Protein AF-A0A162PZD0-F1 (afdb_monomer)

Organism: Phycomyces blakesleeanus (strain ATCC 8743b / DSM 1359 / FGSC 10004 / NBRC 33097 / NRRL 1555) (NCBI:txid763407)

Nearest PDB structures (foldseek):
  6rk0-assembly1_B  TM=3.151E-01  e=1.949E+00  Azotobacter vinelandii DJ
  4ckg-assembly1_B  TM=1.658E-01  e=6.283E-01  Homo sapiens
  5w9c-assembly1_A  TM=1.701E-01  e=9.128E+00  Homo sapiens

Radius of gyration: 27.55 Å; Cα contacts (8 Å, |Δi|>4): 670; chains: 1; bounding box: 74×60×68 Å

Sequence (490 aa):
MKFAALSYEEKSSIENIHFLSAIPTKKGASGMSLFPKIVEDFKRLKNRLVMFSAKDNKNVLVASPLLWIEADTSCHSELCGLRAPTSMYPCCKCYVRLQRSMPNLKSSSYYTGRHTARTKAHYLTAASTSGRGSTIPDVSSTGNALTASDLCFAIRATDALLELQSFDPSIDTPVEALHNILLGVAKYLVNDLVKVVLKKNPNQMARLSKALKDYENSQGMSRKFTRELRHYGSFLGRYYKVLLQILPAILVTEFANDSILSLITPSFVRLGCLCSLVFVRAVRFGTALHYETKKDEQFNKHIREHLMHINRLNTSRDICLKFAKQSAMKHIIDGGSWVSKDKMREKYGNSTAEFLKENFNDNVKNILFGRSRDFADNNDTDDIIAKALCDNTFAVFMLKESRDQHVRSFIGKVSSLRVEYYRVESSPHAQVNNYLLAQRVSNDASTPLNQLKIVCKLDMHTEFNHKLVMNLSKFGSYWFFVSLFSNRQY

Foldseek 3Di:
DAQPPDAPLVSLWLVRDADDADDPPPPPDDPQLCQLVVLVVLVVQQVWDFDQDPVVRDTDTGHRPADADDDALVVLCVLLQFDQPPALQNDLFARQGDDPDDPDDPVVCSVPDDGHTDWLVQSVQLVPDPVQQGFRPPRDPPPDTDGRVNNGRHDTSSSSVSVDPNDISNPRSDHLVLCCLQVNPLLVLLCCCVPVPCVVPVVVLVLVQVQLVLLVPWLAFPDHQPDRSVCSVVDDSVNSLVCLQRVLVCLCFVPVVPPPSVVSSLVSLVSLVVSLVVPDQDDPVGGDPNPSSVSVVSVVVVLVVQVVVDPPPPSRVSSRVLSVVLVVVVCLLSFHWDQDPVRDIDHDDPVVNVVSVVPVDPVNNCVRSNGSDDDCDRQNQPFPPPPPDDFQWKFWKWFPDDPDPDTDIFIFTDDPQKTFGKDWDDDPVQLSSQKIWIDTPDPPDIDGNVRITTRGTWGFSDDHPNTTITRRSRHNNVVVCVVVRDPDDD

Secondary structure (DSSP, 8-state):
---TTS-HHHHHSGGG--------S-TT--GGGGHHHHHHHHHHHHT-EEEEETTTTEEEEE----------HHHHHHHTTB-TTT-SS--SSB-PPP-S--TT--HHHHHHS--PBP-HHHHHHHHTSTTS-PBPTT--TTS---BTTTTTB---GGGGGGG-TT--TTTSS---HHHIIIIIIIHHHHHHIIIIIGGG-HHHHHHHHHHHHHGGG-TT-SS---S-GGGGGG--HHHHHHHHHHHHHHHHHHSTT-TTHHHHHHHHHHHHHHHHHH--S-BTTBSPS--HHHHHHHHHHHHHHHHTTS-STTHHHHHHHHHHHHHHHHHHHTT--EE-TTS-EE---HHHHHHHHHH--HHHHHHHH--------SS--S---S--PPTT-EEEEEES---SS----EEEEEETTEEEEEEEE--HHHHHTTEEEEEE--SS-EEEGGGEEEEEEE---EEETTEEEEETTSTTHHHHHGGGT-----

Mean predicted aligned error: 10.77 Å

Solvent-accessible surface area (backbone atoms only — not comparable to full-atom values): 28600 Å² total; per-residue (Å²): 118,57,68,77,88,51,53,73,67,57,58,59,17,46,90,51,58,79,87,86,81,75,69,67,85,54,96,86,46,46,79,54,66,50,38,46,61,54,41,53,52,48,55,51,26,61,69,51,34,83,41,78,35,75,91,76,73,39,80,39,81,43,62,66,92,68,80,67,70,88,56,50,68,69,56,40,25,46,54,61,22,39,47,51,96,82,38,53,41,56,49,72,47,26,66,50,63,70,79,94,79,68,100,82,62,63,59,66,63,61,76,72,44,92,55,58,67,48,46,53,65,52,55,50,48,29,64,74,34,91,80,17,68,35,68,47,81,93,71,55,92,81,77,59,86,44,30,19,43,79,61,27,44,49,88,49,54,31,59,45,50,67,76,36,90,80,47,40,61,48,66,59,52,62,77,30,55,54,50,46,43,24,65,36,58,44,40,54,53,52,38,43,46,46,65,64,51,28,65,79,32,61,69,60,41,52,52,52,53,49,57,49,55,57,53,59,72,36,68,35,53,95,64,71,68,89,72,64,74,91,51,53,92,75,61,53,49,71,53,41,55,42,45,39,27,49,46,27,53,48,41,58,55,80,27,59,88,35,86,66,58,45,72,50,36,61,60,42,25,54,50,9,48,49,46,37,67,65,69,54,74,61,54,104,90,44,63,59,86,54,54,54,67,59,53,50,51,52,54,52,45,58,54,52,59,55,60,73,78,52,92,64,84,53,51,60,59,53,52,46,53,51,53,51,51,48,53,52,50,48,41,47,73,72,67,41,68,49,72,46,97,85,71,44,82,43,63,84,52,70,71,57,52,51,51,44,71,76,62,60,46,71,70,51,46,27,70,73,64,46,57,64,68,78,80,78,64,80,38,65,59,65,86,75,75,77,70,70,79,52,68,66,28,33,28,33,34,33,68,72,77,71,101,60,93,78,84,73,69,46,41,28,34,31,51,82,66,27,28,38,39,40,45,79,45,82,47,76,69,35,53,76,50,45,33,35,37,31,43,74,71,55,93,83,51,61,48,56,47,91,53,46,41,78,64,35,52,31,40,58,74,49,68,49,95,95,22,33,33,36,35,29,21,32,55,55,39,34,75,75,50,40,75,80,74,41,95,61,87,125

pLDDT: mean 80.44, std 13.77, range [29.86, 96.19]

Structure (mmCIF, N/CA/C/O backbone):
data_AF-A0A162PZD0-F1
#
_entry.id   AF-A0A162PZD0-F1
#
loop_
_atom_site.group_PDB
_atom_site.id
_atom_site.type_symbol
_atom_site.label_atom_id
_atom_site.label_alt_id
_atom_site.label_comp_id
_atom_site.label_asym_id
_atom_site.label_entity_id
_atom_site.label_seq_id
_atom_site.pdbx_PDB_ins_code
_atom_site.Cartn_x
_atom_site.Cartn_y
_atom_site.Cartn_z
_atom_site.occupancy
_atom_site.B_iso_or_equiv
_atom_site.auth_seq_id
_atom_site.auth_comp_id
_atom_site.auth_asym_id
_atom_site.auth_atom_id
_atom_site.pdbx_PDB_model_num
ATOM 1 N N . MET A 1 1 ? 15.604 -8.521 -8.053 1.00 48.09 1 MET A N 1
ATOM 2 C CA . MET A 1 1 ? 14.967 -9.371 -9.080 1.00 48.09 1 MET A CA 1
ATOM 3 C C . MET A 1 1 ? 14.504 -10.643 -8.394 1.00 48.09 1 MET A C 1
ATOM 5 O O . MET A 1 1 ? 15.277 -11.165 -7.603 1.00 48.09 1 MET A O 1
ATOM 9 N N . LYS A 1 2 ? 13.272 -11.099 -8.631 1.00 52.41 2 LYS A N 1
ATOM 10 C CA . LYS A 1 2 ? 12.747 -12.348 -8.060 1.00 52.41 2 LYS A CA 1
ATOM 11 C C . LYS A 1 2 ? 12.368 -13.293 -9.190 1.00 52.41 2 LYS A C 1
ATOM 13 O O . LYS A 1 2 ? 11.887 -12.841 -10.227 1.00 52.41 2 LYS A O 1
ATOM 18 N N . PHE A 1 3 ? 12.565 -14.591 -8.993 1.00 56.72 3 PHE A N 1
ATOM 19 C CA . PHE A 1 3 ? 12.132 -15.592 -9.962 1.00 56.72 3 PHE A CA 1
ATOM 20 C C . PHE A 1 3 ? 10.606 -15.694 -9.932 1.00 56.72 3 PHE A C 1
ATOM 22 O O . PHE A 1 3 ? 10.012 -16.033 -8.909 1.00 56.72 3 PHE A O 1
ATOM 29 N N . ALA A 1 4 ? 9.960 -15.370 -11.052 1.00 57.59 4 ALA A N 1
ATOM 30 C CA . ALA A 1 4 ? 8.505 -15.255 -11.122 1.00 57.59 4 ALA A CA 1
ATOM 31 C C . ALA A 1 4 ? 7.761 -16.568 -10.821 1.00 57.59 4 ALA A C 1
ATOM 33 O O . ALA A 1 4 ? 6.628 -16.514 -10.347 1.00 57.59 4 ALA A O 1
ATOM 34 N N . ALA A 1 5 ? 8.409 -17.718 -11.025 1.00 63.84 5 ALA A N 1
ATOM 35 C CA . ALA A 1 5 ? 7.845 -19.044 -10.779 1.00 63.84 5 ALA A CA 1
ATOM 36 C C . ALA A 1 5 ? 7.901 -19.501 -9.308 1.00 63.84 5 ALA A C 1
ATOM 38 O O . ALA A 1 5 ? 7.257 -20.486 -8.966 1.00 63.84 5 ALA A O 1
ATOM 39 N N . LEU A 1 6 ? 8.644 -18.808 -8.438 1.00 62.81 6 LEU A N 1
ATOM 40 C CA . LEU A 1 6 ? 8.725 -19.179 -7.024 1.00 62.81 6 LEU A CA 1
ATOM 41 C C . LEU A 1 6 ? 7.419 -18.862 -6.284 1.00 62.81 6 LEU A C 1
ATOM 43 O O . LEU A 1 6 ? 6.727 -17.880 -6.605 1.00 62.81 6 LEU A O 1
ATOM 47 N N . SER A 1 7 ? 7.109 -19.661 -5.262 1.00 63.97 7 SER A N 1
ATOM 48 C CA . SER A 1 7 ? 6.009 -19.368 -4.341 1.00 63.97 7 SER A CA 1
ATOM 49 C C . SER A 1 7 ? 6.233 -18.023 -3.634 1.00 63.97 7 SER A C 1
ATOM 51 O O . SER A 1 7 ? 7.337 -17.473 -3.610 1.00 63.97 7 SER A O 1
ATOM 53 N N . TYR A 1 8 ? 5.175 -17.440 -3.065 1.00 60.62 8 TYR A N 1
ATOM 54 C CA . TYR A 1 8 ? 5.292 -16.166 -2.342 1.00 60.62 8 TYR A CA 1
ATOM 55 C C . TYR A 1 8 ? 6.280 -16.245 -1.167 1.00 60.62 8 TYR A C 1
ATOM 57 O O . TYR A 1 8 ? 7.044 -15.304 -0.933 1.00 60.62 8 TYR A O 1
ATOM 65 N N . GLU A 1 9 ? 6.257 -17.360 -0.439 1.00 63.72 9 GLU A N 1
ATOM 66 C CA . GLU A 1 9 ? 7.144 -17.617 0.692 1.00 63.72 9 GLU A CA 1
ATOM 67 C C . GLU A 1 9 ? 8.605 -17.653 0.235 1.00 63.72 9 GLU A C 1
ATOM 69 O O . GLU A 1 9 ? 9.429 -16.885 0.729 1.00 63.72 9 GLU A O 1
ATOM 74 N N . GLU A 1 10 ? 8.906 -18.424 -0.811 1.00 66.88 10 GLU A N 1
ATOM 75 C CA . GLU A 1 10 ? 10.251 -18.493 -1.386 1.00 66.88 10 GLU A CA 1
ATOM 76 C C . GLU A 1 10 ? 10.709 -17.137 -1.936 1.00 66.88 10 GLU A C 1
ATOM 78 O O . GLU A 1 10 ? 11.839 -16.722 -1.691 1.00 66.88 10 GLU A O 1
ATOM 83 N N . LYS A 1 11 ? 9.835 -16.389 -2.621 1.00 64.69 11 LYS A N 1
ATOM 84 C CA . LYS A 1 11 ? 10.127 -15.028 -3.115 1.00 64.69 11 LYS A CA 1
ATOM 85 C C . LYS A 1 11 ? 10.474 -14.039 -2.003 1.00 64.69 11 LYS A C 1
ATOM 87 O O . LYS A 1 11 ? 11.133 -13.032 -2.271 1.00 64.69 11 LYS A O 1
ATOM 92 N N . SER A 1 12 ? 9.965 -14.281 -0.799 1.00 62.06 12 SER A N 1
ATOM 93 C CA . SER A 1 12 ? 10.169 -13.436 0.381 1.00 62.06 12 SER A CA 1
ATOM 94 C C . SER A 1 12 ? 11.322 -13.935 1.255 1.00 62.06 12 SER A C 1
ATOM 96 O O . SER A 1 12 ? 11.739 -13.229 2.173 1.00 62.06 12 SER A O 1
ATOM 98 N N . SER A 1 13 ? 11.868 -15.117 0.955 1.00 67.25 13 SER A N 1
ATOM 99 C CA . SER A 1 13 ? 13.067 -15.616 1.610 1.00 67.25 13 SER A CA 1
ATOM 100 C C . SER A 1 13 ? 14.265 -14.749 1.240 1.00 67.25 13 SER A C 1
ATOM 102 O O . SER A 1 13 ? 14.535 -14.487 0.066 1.00 67.25 13 SER A O 1
ATOM 104 N N . ILE A 1 14 ? 15.018 -14.333 2.258 1.00 65.62 14 ILE A N 1
ATOM 105 C CA . ILE A 1 14 ? 16.266 -13.577 2.102 1.00 65.62 14 ILE A CA 1
ATOM 106 C C . ILE A 1 14 ? 17.278 -14.305 1.214 1.00 65.62 14 ILE A C 1
ATOM 108 O O . ILE A 1 14 ? 18.059 -13.675 0.509 1.00 65.62 14 ILE A O 1
ATOM 112 N N . GLU A 1 15 ? 17.201 -15.631 1.183 1.00 66.38 15 GLU A N 1
ATOM 113 C CA . GLU A 1 15 ? 18.009 -16.489 0.330 1.00 66.38 15 GLU A CA 1
ATOM 114 C C . GLU A 1 15 ? 17.859 -16.218 -1.166 1.00 66.38 15 GLU A C 1
ATOM 116 O O . GLU A 1 15 ? 18.798 -16.489 -1.917 1.00 66.38 15 GLU A O 1
ATOM 121 N N . ASN A 1 16 ? 16.702 -15.690 -1.570 1.00 67.88 16 ASN A N 1
ATOM 122 C CA . ASN A 1 16 ? 16.354 -15.350 -2.945 1.00 67.88 16 ASN A CA 1
ATOM 123 C C . ASN A 1 16 ? 16.444 -13.836 -3.209 1.00 67.88 16 ASN A C 1
ATOM 125 O O . ASN A 1 16 ? 16.038 -13.359 -4.272 1.00 67.88 16 ASN A O 1
ATOM 129 N N . ILE A 1 17 ? 16.969 -13.061 -2.251 1.00 68.00 17 ILE A N 1
ATOM 130 C CA . ILE A 1 17 ? 17.199 -11.625 -2.390 1.00 68.00 17 ILE A CA 1
ATOM 131 C C . ILE A 1 17 ? 18.700 -11.372 -2.514 1.00 68.00 17 ILE A C 1
ATOM 133 O O . ILE A 1 17 ? 19.447 -11.380 -1.539 1.00 68.00 17 ILE A O 1
ATOM 137 N N . HIS A 1 18 ? 19.144 -11.086 -3.735 1.00 71.56 18 HIS A N 1
ATOM 138 C CA . HIS A 1 18 ? 20.548 -10.804 -4.015 1.00 71.56 18 HIS A CA 1
ATOM 139 C C . HIS A 1 18 ? 20.824 -9.299 -4.014 1.00 71.56 18 HIS A C 1
ATOM 141 O O . HIS A 1 18 ? 20.222 -8.535 -4.773 1.00 71.56 18 HIS A O 1
ATOM 147 N N . PHE A 1 19 ? 21.764 -8.877 -3.169 1.00 72.94 19 PHE A N 1
ATOM 148 C CA . PHE A 1 19 ? 22.263 -7.508 -3.144 1.00 72.94 19 PHE A CA 1
ATOM 149 C C . PHE A 1 19 ? 23.307 -7.311 -4.248 1.00 72.94 19 PHE A C 1
ATOM 151 O O . PHE A 1 19 ? 24.331 -7.989 -4.254 1.00 72.94 19 PHE A O 1
ATOM 158 N N . LEU A 1 20 ? 23.055 -6.383 -5.175 1.00 72.25 20 LEU A N 1
ATOM 159 C CA . LEU A 1 20 ? 23.946 -6.145 -6.316 1.00 72.25 20 LEU A CA 1
ATOM 160 C C . LEU A 1 20 ? 24.992 -5.061 -6.034 1.00 72.25 20 LEU A C 1
ATOM 162 O O . LEU A 1 20 ? 26.165 -5.249 -6.337 1.00 72.25 20 LEU A O 1
ATOM 166 N N . SER A 1 21 ? 24.590 -3.915 -5.477 1.00 72.25 21 SER A N 1
ATOM 167 C CA . SER A 1 21 ? 25.521 -2.822 -5.169 1.00 72.25 21 SER A CA 1
ATOM 168 C C . SER A 1 21 ? 24.909 -1.758 -4.252 1.00 72.25 21 SER A C 1
ATOM 170 O O . SER A 1 21 ? 23.688 -1.627 -4.158 1.00 72.25 21 SER A O 1
ATOM 172 N N . ALA A 1 22 ? 25.773 -0.958 -3.621 1.00 73.50 22 ALA A N 1
ATOM 173 C CA . ALA A 1 22 ? 25.418 0.321 -3.014 1.00 73.50 22 ALA A CA 1
ATOM 174 C C . ALA A 1 22 ? 26.012 1.454 -3.861 1.00 73.50 22 ALA A C 1
ATOM 176 O O . ALA A 1 22 ? 27.233 1.587 -3.943 1.00 73.50 22 ALA A O 1
ATOM 177 N N . ILE A 1 23 ? 25.163 2.280 -4.474 1.00 73.25 23 ILE A N 1
ATOM 178 C CA . ILE A 1 23 ? 25.612 3.404 -5.304 1.00 73.25 23 ILE A CA 1
ATOM 179 C C . ILE A 1 23 ? 25.423 4.703 -4.519 1.00 73.25 23 ILE A C 1
ATOM 181 O O . ILE A 1 23 ? 24.289 5.037 -4.166 1.00 73.25 23 ILE A O 1
ATOM 185 N N . PRO A 1 24 ? 26.501 5.448 -4.216 1.00 65.94 24 PRO A N 1
ATOM 186 C CA . PRO A 1 24 ? 26.362 6.758 -3.607 1.00 65.94 24 PRO A CA 1
ATOM 187 C C . PRO A 1 24 ? 25.685 7.702 -4.602 1.00 65.94 24 PRO A C 1
ATOM 189 O O . PRO A 1 24 ? 26.123 7.825 -5.744 1.00 65.94 24 PRO A O 1
ATOM 192 N N . THR A 1 25 ? 24.656 8.414 -4.149 1.00 63.75 25 THR A N 1
ATOM 193 C CA . THR A 1 25 ? 23.972 9.476 -4.902 1.00 63.75 25 THR A CA 1
ATOM 194 C C . THR A 1 25 ? 24.866 10.717 -5.015 1.00 63.75 25 THR A C 1
ATOM 196 O O . THR A 1 25 ? 24.580 11.771 -4.453 1.00 63.75 25 THR A O 1
ATOM 199 N N . LYS A 1 26 ? 26.009 10.585 -5.692 1.00 64.81 26 LYS A N 1
ATOM 200 C CA . LYS A 1 26 ? 26.943 11.668 -6.023 1.00 64.81 26 LYS A CA 1
ATOM 201 C C . LYS A 1 26 ? 27.162 11.681 -7.536 1.00 64.81 26 LYS A C 1
ATOM 203 O O . LYS A 1 26 ? 27.214 10.629 -8.164 1.00 64.81 26 LYS A O 1
ATOM 208 N N . LYS A 1 27 ? 27.317 12.878 -8.115 1.00 61.66 27 LYS A N 1
ATOM 209 C CA . LYS A 1 27 ? 27.627 13.089 -9.546 1.00 61.66 27 LYS A CA 1
ATOM 210 C C . LYS A 1 27 ? 26.614 12.466 -10.531 1.00 61.66 27 LYS A C 1
ATOM 212 O O . LYS A 1 27 ? 26.992 12.056 -11.619 1.00 61.66 27 LYS A O 1
ATOM 217 N N . GLY A 1 28 ? 25.337 12.371 -10.153 1.00 62.00 28 GLY A N 1
ATOM 218 C CA . GLY A 1 28 ? 24.281 11.845 -11.032 1.00 62.00 28 GLY A CA 1
ATOM 219 C C . GLY A 1 28 ? 24.254 10.318 -11.186 1.00 62.00 28 GLY A C 1
ATOM 220 O O . GLY A 1 28 ? 23.379 9.803 -11.880 1.00 62.00 28 GLY A O 1
ATOM 221 N N . ALA A 1 29 ? 25.151 9.583 -10.518 1.00 66.44 29 ALA A N 1
ATOM 222 C CA . ALA A 1 29 ? 25.068 8.129 -10.439 1.00 66.44 29 ALA A CA 1
ATOM 223 C C . ALA A 1 29 ? 23.863 7.711 -9.580 1.00 66.44 29 ALA A C 1
ATOM 225 O O . ALA A 1 29 ? 23.615 8.264 -8.506 1.00 66.44 29 ALA A O 1
ATOM 226 N N . SER A 1 30 ? 23.111 6.724 -10.060 1.00 76.69 30 SER A N 1
ATOM 227 C CA . SER A 1 30 ? 21.953 6.146 -9.374 1.00 76.69 30 SER A CA 1
ATOM 228 C C . SER A 1 30 ? 21.911 4.645 -9.635 1.00 76.69 30 SER A C 1
ATOM 230 O O . SER A 1 30 ? 22.565 4.169 -10.558 1.00 76.69 30 SER A O 1
ATOM 232 N N . GLY A 1 31 ? 21.100 3.896 -8.881 1.00 76.38 31 GLY A N 1
ATOM 233 C CA . GLY A 1 31 ? 20.847 2.476 -9.175 1.00 76.38 31 GLY A CA 1
ATOM 234 C C . GLY A 1 31 ? 20.467 2.219 -10.639 1.00 76.38 31 GLY A C 1
ATOM 235 O O . GLY A 1 31 ? 20.819 1.186 -11.206 1.00 76.38 31 GLY A O 1
ATOM 236 N N . MET A 1 32 ? 19.839 3.209 -11.279 1.00 82.25 32 MET A N 1
ATOM 237 C CA . MET A 1 32 ? 19.417 3.150 -12.672 1.00 82.25 32 MET A CA 1
ATOM 238 C C . MET A 1 32 ? 20.581 3.052 -13.668 1.00 82.25 32 MET A C 1
ATOM 240 O O . MET A 1 32 ? 20.392 2.537 -14.765 1.00 82.25 32 MET A O 1
ATOM 244 N N . SER A 1 33 ? 21.799 3.476 -13.306 1.00 83.56 33 SER A N 1
ATOM 245 C CA . SER A 1 33 ? 22.961 3.390 -14.204 1.00 83.56 33 SER A CA 1
ATOM 246 C C . SER A 1 33 ? 23.449 1.958 -14.442 1.00 83.56 33 SER A C 1
ATOM 248 O O . SER A 1 33 ? 24.245 1.737 -15.348 1.00 83.56 33 SER A O 1
ATOM 250 N N . LEU A 1 34 ? 22.989 0.982 -13.652 1.00 85.06 34 LEU A N 1
ATOM 251 C CA . LEU A 1 34 ? 23.329 -0.432 -13.841 1.00 85.06 34 LEU A CA 1
ATOM 252 C C . LEU A 1 34 ? 22.465 -1.123 -14.898 1.00 85.06 34 LEU A C 1
ATOM 254 O O . LEU A 1 34 ? 22.844 -2.184 -15.394 1.00 85.06 34 LEU A O 1
ATOM 258 N N . PHE A 1 35 ? 21.313 -0.543 -15.245 1.00 86.62 35 PHE A N 1
ATOM 259 C CA . PHE A 1 35 ? 20.339 -1.191 -16.120 1.00 86.62 35 PHE A CA 1
ATOM 260 C C . PHE A 1 35 ? 20.878 -1.563 -17.501 1.00 86.62 35 PHE A C 1
ATOM 262 O O . PHE A 1 35 ? 20.583 -2.680 -17.916 1.00 86.62 35 PHE A O 1
ATOM 269 N N . PRO A 1 36 ? 21.704 -0.748 -18.188 1.00 90.19 36 PRO A N 1
ATOM 270 C CA . PRO A 1 36 ? 22.285 -1.157 -19.465 1.00 90.19 36 PRO A CA 1
ATOM 271 C C . PRO A 1 36 ? 23.038 -2.488 -19.379 1.00 90.19 36 PRO A C 1
ATOM 273 O O . PRO A 1 36 ? 22.833 -3.370 -20.210 1.00 90.19 36 PRO A O 1
ATOM 276 N N . LYS A 1 37 ? 23.839 -2.687 -18.321 1.00 89.88 37 LYS A N 1
ATOM 277 C CA . LYS A 1 37 ? 24.583 -3.939 -18.140 1.00 89.88 37 LYS A CA 1
ATOM 278 C C . LYS A 1 37 ? 23.671 -5.104 -17.755 1.00 89.88 37 LYS A C 1
ATOM 280 O O . LYS A 1 37 ? 23.821 -6.201 -18.280 1.00 89.88 37 LYS A O 1
ATOM 285 N N . ILE A 1 38 ? 22.685 -4.851 -16.894 1.00 86.88 38 ILE A N 1
ATOM 286 C CA . ILE A 1 38 ? 21.670 -5.846 -16.517 1.00 86.88 38 ILE A CA 1
ATOM 287 C C . ILE A 1 38 ? 20.874 -6.312 -17.752 1.00 86.88 38 ILE A C 1
ATOM 289 O O . ILE A 1 38 ? 20.615 -7.503 -17.912 1.00 86.88 38 ILE A O 1
ATOM 293 N N . VAL A 1 39 ? 20.512 -5.391 -18.647 1.00 89.12 39 VAL A N 1
ATOM 294 C CA . VAL A 1 39 ? 19.813 -5.688 -19.906 1.00 89.12 39 VAL A CA 1
ATOM 295 C C . VAL A 1 39 ? 20.681 -6.534 -20.833 1.00 89.12 39 VAL A C 1
ATOM 297 O O . VAL A 1 39 ? 20.177 -7.491 -21.419 1.00 89.12 39 VAL A O 1
ATOM 300 N N . GLU A 1 40 ? 21.971 -6.218 -20.957 1.00 90.00 40 GLU A N 1
ATOM 301 C CA . GLU A 1 40 ? 22.920 -7.020 -21.735 1.00 90.00 40 GLU A CA 1
ATOM 302 C C . GLU A 1 40 ? 22.951 -8.475 -21.237 1.00 90.00 40 GLU A C 1
ATOM 304 O O . GLU A 1 40 ? 22.816 -9.411 -22.029 1.00 90.00 40 GLU A O 1
ATOM 309 N N . ASP A 1 41 ? 23.027 -8.675 -19.919 1.00 87.25 41 ASP A N 1
ATOM 310 C CA . ASP A 1 41 ? 22.995 -10.009 -19.319 1.00 87.25 41 ASP A CA 1
ATOM 311 C C . ASP A 1 41 ? 21.642 -10.713 -19.529 1.00 87.25 41 ASP A C 1
ATOM 313 O O . ASP A 1 41 ? 21.614 -11.910 -19.830 1.00 87.25 41 ASP A O 1
ATOM 317 N N . PHE A 1 42 ? 20.513 -9.994 -19.481 1.00 85.94 42 PHE A N 1
ATOM 318 C CA . PHE A 1 42 ? 19.208 -10.575 -19.824 1.00 85.94 42 PHE A CA 1
ATOM 319 C C . PHE A 1 42 ? 19.096 -10.987 -21.284 1.00 85.94 42 PHE A C 1
ATOM 321 O O . PHE A 1 42 ? 18.531 -12.042 -21.572 1.00 85.94 42 PHE A O 1
ATOM 328 N N . LYS A 1 43 ? 19.650 -10.206 -22.214 1.00 86.19 43 LYS A N 1
ATOM 329 C CA . LYS A 1 43 ? 19.702 -10.597 -23.627 1.00 86.19 43 LYS A CA 1
ATOM 330 C C . LYS A 1 43 ? 20.512 -11.874 -23.814 1.00 86.19 43 LYS A C 1
ATOM 332 O O . LYS A 1 43 ? 20.068 -12.773 -24.525 1.00 86.19 43 LYS A O 1
ATOM 337 N N . ARG A 1 44 ? 21.654 -11.994 -23.126 1.00 86.69 44 ARG A N 1
ATOM 338 C CA . ARG A 1 44 ? 22.465 -13.222 -23.132 1.00 86.69 44 ARG A CA 1
ATOM 339 C C . ARG A 1 44 ? 21.674 -14.413 -22.590 1.00 86.69 44 ARG A C 1
ATOM 341 O O . ARG A 1 44 ? 21.637 -15.450 -23.241 1.00 86.69 44 ARG A O 1
ATOM 348 N N . LEU A 1 45 ? 20.978 -14.249 -21.462 1.00 83.94 45 LEU A N 1
ATOM 349 C CA . LEU A 1 45 ? 20.120 -15.289 -20.878 1.00 83.94 45 LEU A CA 1
ATOM 350 C C . LEU A 1 45 ? 18.947 -15.679 -21.785 1.00 83.94 45 LEU A C 1
ATOM 352 O O . LEU A 1 45 ? 18.580 -16.851 -21.846 1.00 83.94 45 LEU A O 1
ATOM 356 N N . LYS A 1 46 ? 18.354 -14.723 -22.506 1.00 80.38 46 LYS A N 1
ATOM 357 C CA . LYS A 1 46 ? 17.273 -14.995 -23.461 1.00 80.38 46 LYS A CA 1
ATOM 358 C C . LYS A 1 46 ? 17.740 -15.890 -24.612 1.00 80.38 46 LYS A C 1
ATOM 360 O O . LYS A 1 46 ? 16.982 -16.741 -25.070 1.00 80.38 46 LYS A O 1
ATOM 365 N N . ASN A 1 47 ? 19.002 -15.753 -25.011 1.00 79.62 47 ASN A N 1
ATOM 366 C CA . ASN A 1 47 ? 19.630 -16.580 -26.040 1.00 79.62 47 ASN A CA 1
ATOM 367 C C . ASN A 1 47 ? 20.070 -17.967 -25.536 1.00 79.62 47 ASN A C 1
ATOM 369 O O . ASN A 1 47 ? 20.703 -18.690 -26.297 1.00 79.62 47 ASN A O 1
ATOM 373 N N . ARG A 1 48 ? 19.676 -18.353 -24.307 1.00 82.56 48 ARG A N 1
ATOM 374 C CA . ARG A 1 48 ? 19.980 -19.627 -23.633 1.00 82.56 48 ARG A CA 1
ATOM 375 C C . ARG A 1 48 ? 21.481 -19.783 -23.343 1.00 82.56 48 ARG A C 1
ATOM 377 O O . ARG A 1 48 ? 22.291 -19.992 -24.238 1.00 82.56 48 ARG A O 1
ATOM 384 N N . LEU A 1 49 ? 21.858 -19.712 -22.068 1.00 85.75 49 LEU A N 1
ATOM 385 C CA . LEU A 1 49 ? 23.245 -19.855 -21.616 1.00 85.75 49 LEU A CA 1
ATOM 386 C C . LEU A 1 49 ? 23.501 -21.246 -21.050 1.00 85.75 49 LEU A C 1
ATOM 388 O O . LEU A 1 49 ? 22.710 -21.759 -20.264 1.00 85.75 49 LEU A O 1
ATOM 392 N N . VAL A 1 50 ? 24.641 -21.836 -21.397 1.00 86.44 50 VAL A N 1
ATOM 393 C CA . VAL A 1 50 ? 25.119 -23.051 -20.732 1.00 86.44 50 VAL A CA 1
ATOM 394 C C . VAL A 1 50 ? 25.740 -22.654 -19.393 1.00 86.44 50 VAL A C 1
ATOM 396 O O . VAL A 1 50 ? 26.676 -21.856 -19.349 1.00 86.44 50 VAL A O 1
ATOM 399 N N . MET A 1 51 ? 25.208 -23.192 -18.298 1.00 85.12 51 MET A N 1
ATOM 400 C CA . MET A 1 51 ? 25.696 -22.967 -16.935 1.00 85.12 51 MET A CA 1
ATOM 401 C C . MET A 1 51 ? 25.890 -24.306 -16.228 1.00 85.12 51 MET A C 1
ATOM 403 O O . MET A 1 51 ? 25.150 -25.251 -16.472 1.00 85.12 51 MET A O 1
ATOM 407 N N . PHE A 1 52 ? 26.862 -24.402 -15.327 1.00 78.12 52 PHE A N 1
ATOM 408 C CA . PHE A 1 52 ? 27.064 -25.617 -14.541 1.00 78.12 52 PHE A CA 1
ATOM 409 C C . PHE A 1 52 ? 26.092 -25.663 -13.351 1.00 78.12 52 PHE A C 1
ATOM 411 O O . PHE A 1 52 ? 26.100 -24.756 -12.517 1.00 78.12 52 PHE A O 1
ATOM 418 N N . SER A 1 53 ? 25.271 -26.713 -13.258 1.00 78.69 53 SER A N 1
ATOM 419 C CA . SER A 1 53 ? 24.416 -26.985 -12.097 1.00 78.69 53 SER A CA 1
ATOM 420 C C . SER A 1 53 ? 25.187 -27.820 -11.082 1.00 78.69 53 SER A C 1
ATOM 422 O O . SER A 1 53 ? 25.511 -28.976 -11.350 1.00 78.69 53 SER A O 1
ATOM 424 N N . ALA A 1 54 ? 25.451 -27.257 -9.899 1.00 69.00 54 ALA A N 1
ATOM 425 C CA . ALA A 1 54 ? 26.077 -27.996 -8.801 1.00 69.00 54 ALA A CA 1
ATOM 426 C C . ALA A 1 54 ? 25.173 -29.126 -8.276 1.00 69.00 54 ALA A C 1
ATOM 428 O O . ALA A 1 54 ? 25.671 -30.186 -7.912 1.00 69.00 54 ALA A O 1
ATOM 429 N N . LYS A 1 55 ? 23.850 -28.914 -8.286 1.00 73.44 55 LYS A N 1
ATOM 430 C CA . LYS A 1 55 ? 22.852 -29.900 -7.849 1.00 73.44 55 LYS A CA 1
ATOM 431 C C . LYS A 1 55 ? 22.821 -31.124 -8.761 1.00 73.44 55 LYS A C 1
ATOM 433 O O . LYS A 1 55 ? 22.758 -32.246 -8.276 1.00 73.44 55 LYS A O 1
ATOM 438 N N . ASP A 1 56 ? 22.871 -30.895 -10.071 1.00 79.75 56 ASP A N 1
ATOM 439 C CA . ASP A 1 56 ? 22.768 -31.963 -11.071 1.00 79.75 56 ASP A CA 1
ATOM 440 C C . ASP A 1 56 ? 24.139 -32.452 -11.564 1.00 79.75 56 ASP A C 1
ATOM 442 O O . ASP A 1 56 ? 24.206 -33.334 -12.418 1.00 79.75 56 ASP A O 1
ATOM 446 N N . ASN A 1 57 ? 25.221 -31.842 -11.064 1.00 78.69 57 ASN A N 1
ATOM 447 C CA . ASN A 1 57 ? 26.614 -32.077 -11.446 1.00 78.69 57 ASN A CA 1
ATOM 448 C C . ASN A 1 57 ? 26.843 -32.111 -12.972 1.00 78.69 57 ASN A C 1
ATOM 450 O O . ASN A 1 57 ? 27.605 -32.926 -13.489 1.00 78.69 57 ASN A O 1
ATOM 454 N N . LYS A 1 58 ? 26.145 -31.243 -13.713 1.00 87.38 58 LYS A N 1
ATOM 455 C CA . LYS A 1 58 ? 26.197 -31.193 -15.180 1.00 87.38 58 LYS A CA 1
ATOM 456 C C . LYS A 1 58 ? 25.975 -29.785 -15.708 1.00 87.38 58 LYS A C 1
ATOM 458 O O . LYS A 1 58 ? 25.381 -28.933 -15.046 1.00 87.38 58 LYS A O 1
ATOM 463 N N . ASN A 1 59 ? 26.409 -29.561 -16.941 1.00 87.81 59 ASN A N 1
ATOM 464 C CA . ASN A 1 59 ? 26.049 -28.361 -17.679 1.00 87.81 59 ASN A CA 1
ATOM 465 C C . ASN A 1 59 ? 24.557 -28.408 -18.034 1.00 87.81 59 ASN A C 1
ATOM 467 O O . ASN A 1 59 ? 24.076 -29.368 -18.632 1.00 87.81 59 ASN A O 1
ATOM 471 N N . VAL A 1 60 ? 23.829 -27.368 -17.645 1.00 87.88 60 VAL A N 1
ATOM 472 C CA . VAL A 1 60 ? 22.408 -27.166 -17.914 1.00 87.88 60 VAL A CA 1
ATOM 473 C C . VAL A 1 60 ? 22.220 -25.932 -18.783 1.00 87.88 60 VAL A C 1
ATOM 475 O O . VAL A 1 60 ? 23.017 -24.993 -18.753 1.00 87.88 60 VAL A O 1
ATOM 478 N N . LEU A 1 61 ? 21.148 -25.933 -19.566 1.00 88.12 61 LEU A N 1
ATOM 479 C CA . LEU A 1 61 ? 20.760 -24.778 -20.356 1.00 88.12 61 LEU A CA 1
ATOM 480 C C . LEU A 1 61 ? 19.845 -23.884 -19.521 1.00 88.12 61 LEU A C 1
ATOM 482 O O . LEU A 1 61 ? 18.756 -24.294 -19.125 1.00 88.12 61 LEU A O 1
ATOM 486 N N . VAL A 1 62 ? 20.286 -22.661 -19.266 1.00 83.69 62 VAL A N 1
ATOM 487 C CA . VAL A 1 62 ? 19.545 -21.663 -18.501 1.00 83.69 62 VAL A CA 1
ATOM 488 C C . VAL A 1 62 ? 18.990 -20.624 -19.460 1.00 83.69 62 VAL A C 1
ATOM 490 O O . VAL A 1 62 ? 19.726 -19.974 -20.201 1.00 83.69 62 VAL A O 1
ATOM 493 N N . ALA A 1 63 ? 17.675 -20.454 -19.425 1.00 82.50 63 ALA A N 1
ATOM 494 C CA . ALA A 1 63 ? 16.972 -19.380 -20.106 1.00 82.50 63 ALA A CA 1
ATOM 495 C C . ALA A 1 63 ? 16.188 -18.570 -19.075 1.00 82.50 63 ALA A C 1
ATOM 497 O O . ALA A 1 63 ? 15.738 -19.125 -18.075 1.00 82.50 63 ALA A O 1
ATOM 498 N N . SER A 1 64 ? 16.010 -17.269 -19.310 1.00 72.69 64 SER A N 1
ATOM 499 C CA . SER A 1 64 ? 15.122 -16.449 -18.480 1.00 72.69 64 SER A CA 1
ATOM 500 C C . SER A 1 64 ? 13.697 -16.500 -19.045 1.00 72.69 64 SER A C 1
ATOM 502 O O . SER A 1 64 ? 13.493 -16.008 -20.157 1.00 72.69 64 SER A O 1
ATOM 504 N N . PRO A 1 65 ? 12.713 -17.093 -18.339 1.00 63.72 65 PRO A N 1
ATOM 505 C CA . PRO A 1 65 ? 11.369 -17.250 -18.888 1.00 63.72 65 PRO A CA 1
ATOM 506 C C . PRO A 1 65 ? 10.449 -16.047 -18.621 1.00 63.72 65 PRO A C 1
ATOM 508 O O . PRO A 1 65 ? 9.471 -15.885 -19.343 1.00 63.72 65 PRO A O 1
ATOM 511 N N . LEU A 1 66 ? 10.725 -15.198 -17.616 1.00 66.06 66 LEU A N 1
ATOM 512 C CA . LEU A 1 66 ? 9.852 -14.068 -17.268 1.00 66.06 66 LEU A CA 1
ATOM 513 C C . LEU A 1 66 ? 10.613 -12.938 -16.555 1.00 66.06 66 LEU A C 1
ATOM 515 O O . LEU A 1 66 ? 11.300 -13.179 -15.559 1.00 66.06 66 LEU A O 1
ATOM 519 N N . LEU A 1 67 ? 10.445 -11.702 -17.031 1.00 73.06 67 LEU A N 1
ATOM 520 C CA . LEU A 1 67 ? 10.887 -10.491 -16.341 1.00 73.06 67 LEU A CA 1
ATOM 521 C C . LEU A 1 67 ? 9.703 -9.903 -15.571 1.00 73.06 67 LEU A C 1
ATOM 523 O O . LEU A 1 67 ? 8.644 -9.676 -16.140 1.00 73.06 67 LEU A O 1
ATOM 527 N N . TRP A 1 68 ? 9.896 -9.636 -14.283 1.00 73.38 68 TRP A N 1
ATOM 528 C CA . TRP A 1 68 ? 8.919 -8.939 -13.451 1.00 73.38 68 TRP A CA 1
ATOM 529 C C . TRP A 1 68 ? 9.643 -7.888 -12.615 1.00 73.38 68 TRP A C 1
ATOM 531 O O . TRP A 1 68 ? 10.594 -8.214 -11.894 1.00 73.38 68 TRP A O 1
ATOM 541 N N . ILE A 1 69 ? 9.221 -6.628 -12.735 1.00 77.06 69 ILE A N 1
ATOM 542 C CA . ILE A 1 69 ? 9.816 -5.502 -12.016 1.00 77.06 69 ILE A CA 1
ATOM 543 C C . ILE A 1 69 ? 8.846 -5.060 -10.920 1.00 77.06 69 ILE A C 1
ATOM 545 O O . ILE A 1 69 ? 7.722 -4.652 -11.187 1.00 77.06 69 ILE A O 1
ATOM 549 N N . GLU A 1 70 ? 9.295 -5.174 -9.672 1.00 76.19 70 GLU A N 1
ATOM 550 C CA . GLU A 1 70 ? 8.579 -4.700 -8.488 1.00 76.19 70 GLU A CA 1
ATOM 551 C C . GLU A 1 70 ? 9.153 -3.335 -8.096 1.00 76.19 70 GLU A C 1
ATOM 553 O O . GLU A 1 70 ? 10.339 -3.242 -7.771 1.00 76.19 70 GLU A O 1
ATOM 558 N N . ALA A 1 71 ? 8.341 -2.277 -8.153 1.00 79.19 71 ALA A N 1
ATOM 559 C CA . ALA A 1 71 ? 8.741 -0.945 -7.716 1.00 79.19 71 ALA A CA 1
ATOM 560 C C . ALA A 1 71 ? 7.536 -0.084 -7.300 1.00 79.19 71 ALA A C 1
ATOM 562 O O . ALA A 1 71 ? 6.389 -0.350 -7.669 1.00 79.19 71 ALA A O 1
ATOM 563 N N . ASP A 1 72 ? 7.804 0.968 -6.523 1.00 80.50 72 ASP A N 1
ATOM 564 C CA . ASP A 1 72 ? 6.807 1.999 -6.247 1.00 80.50 72 ASP A CA 1
ATOM 565 C C . ASP A 1 72 ? 6.564 2.906 -7.468 1.00 80.50 72 ASP A C 1
ATOM 567 O O . ASP A 1 72 ? 7.274 2.858 -8.474 1.00 80.50 72 ASP A O 1
ATOM 571 N N . THR A 1 73 ? 5.543 3.761 -7.388 1.00 80.12 73 THR A N 1
ATOM 572 C CA . THR A 1 73 ? 5.142 4.646 -8.493 1.00 80.12 73 THR A CA 1
ATOM 573 C C . THR A 1 73 ? 6.265 5.583 -8.953 1.00 80.12 73 THR A C 1
ATOM 575 O O . THR A 1 73 ? 6.391 5.854 -10.151 1.00 80.12 73 THR A O 1
ATOM 578 N N . SER A 1 74 ? 7.094 6.082 -8.028 1.00 81.06 74 SER A N 1
ATOM 579 C CA . SER A 1 74 ? 8.207 6.974 -8.374 1.00 81.06 74 SER A CA 1
ATOM 580 C C . SER A 1 74 ? 9.288 6.215 -9.138 1.00 81.06 74 SER A C 1
ATOM 582 O O . SER A 1 74 ? 9.723 6.655 -10.201 1.00 81.06 74 SER A O 1
ATOM 584 N N . CYS A 1 75 ? 9.671 5.041 -8.640 1.00 84.75 75 CYS A N 1
ATOM 585 C CA . CYS A 1 75 ? 10.649 4.170 -9.271 1.00 84.75 75 CYS A CA 1
ATOM 586 C C . CYS A 1 75 ? 10.152 3.663 -10.638 1.00 84.75 75 CYS A C 1
ATOM 588 O O . CYS A 1 75 ? 10.888 3.739 -11.618 1.00 84.75 75 CYS A O 1
ATOM 590 N N . HIS A 1 76 ? 8.882 3.258 -10.765 1.00 87.06 76 HIS A N 1
ATOM 591 C CA . HIS A 1 76 ? 8.272 2.914 -12.059 1.00 87.06 76 HIS A CA 1
ATOM 592 C C . HIS A 1 76 ? 8.318 4.071 -13.057 1.00 87.06 76 HIS A C 1
ATOM 594 O O . HIS A 1 76 ? 8.594 3.853 -14.237 1.00 87.06 76 HIS A O 1
ATOM 600 N N . SER A 1 77 ? 8.100 5.304 -12.597 1.00 87.38 77 SER A N 1
ATOM 601 C CA . SER A 1 77 ? 8.206 6.482 -13.459 1.00 87.38 77 SER A CA 1
ATOM 602 C C . SER A 1 77 ? 9.636 6.694 -13.957 1.00 87.38 77 SER A C 1
ATOM 604 O O . SER A 1 77 ? 9.836 7.017 -15.126 1.00 87.38 77 SER A O 1
ATOM 606 N N . GLU A 1 78 ? 10.640 6.477 -13.106 1.00 87.12 78 GLU A N 1
ATOM 607 C CA . GLU A 1 78 ? 12.049 6.520 -13.509 1.00 87.12 78 GLU A CA 1
ATOM 608 C C . GLU A 1 78 ? 12.415 5.394 -14.485 1.00 87.12 78 GLU A C 1
ATOM 610 O O . GLU A 1 78 ? 13.077 5.650 -15.491 1.00 87.12 78 GLU A O 1
ATOM 615 N N . LEU A 1 79 ? 11.938 4.171 -14.248 1.00 88.38 79 LEU A N 1
ATOM 616 C CA . LEU A 1 79 ? 12.119 3.036 -15.160 1.00 88.38 79 LEU A CA 1
ATOM 617 C C . LEU A 1 79 ? 11.498 3.306 -16.534 1.00 88.38 79 LEU A C 1
ATOM 619 O O . LEU A 1 79 ? 12.092 2.970 -17.551 1.00 88.38 79 LEU A O 1
ATOM 623 N N . CYS A 1 80 ? 10.352 3.987 -16.566 1.00 88.56 80 CYS A N 1
ATOM 624 C CA . CYS A 1 80 ? 9.680 4.426 -17.788 1.00 88.56 80 CYS A CA 1
ATOM 625 C C . CYS A 1 80 ? 10.343 5.632 -18.475 1.00 88.56 80 CYS A C 1
ATOM 627 O O . CYS A 1 80 ? 9.821 6.113 -19.480 1.00 88.56 80 CYS A O 1
ATOM 629 N N . GLY A 1 81 ? 11.422 6.195 -17.926 1.00 88.38 81 GLY A N 1
ATOM 630 C CA . GLY A 1 81 ? 12.020 7.395 -18.504 1.00 88.38 81 GLY A CA 1
ATOM 631 C C . GLY A 1 81 ? 11.164 8.650 -18.321 1.00 88.38 81 GLY A C 1
ATOM 632 O O . GLY A 1 81 ? 11.285 9.571 -19.113 1.00 88.38 81 GLY A O 1
ATOM 633 N N . LEU A 1 82 ? 10.292 8.734 -17.312 1.00 89.12 82 LEU A N 1
ATOM 634 C CA . LEU A 1 82 ? 9.382 9.871 -17.108 1.00 89.12 82 LEU A CA 1
ATOM 635 C C . LEU A 1 82 ? 9.871 10.828 -16.003 1.00 89.12 82 LEU A C 1
ATOM 637 O O . LEU A 1 82 ? 10.579 10.443 -15.064 1.00 89.12 82 LEU A O 1
ATOM 641 N N . ARG A 1 83 ? 9.502 12.112 -16.105 1.00 83.69 83 ARG A N 1
ATOM 642 C CA . ARG A 1 83 ? 9.732 13.139 -15.064 1.00 83.69 83 ARG A CA 1
ATOM 643 C C . ARG A 1 83 ? 8.504 13.282 -14.156 1.00 83.69 83 ARG A C 1
ATOM 645 O O . ARG A 1 83 ? 7.738 14.217 -14.318 1.00 83.69 83 ARG A O 1
ATOM 652 N N . ALA A 1 84 ? 8.290 12.382 -13.199 1.00 68.69 84 ALA A N 1
ATOM 653 C CA . ALA A 1 84 ? 7.036 12.358 -12.427 1.00 68.69 84 ALA A CA 1
ATOM 654 C C . ALA A 1 84 ? 6.706 13.615 -11.576 1.00 68.69 84 ALA A C 1
ATOM 656 O O . ALA A 1 84 ? 5.573 14.084 -11.666 1.00 68.69 84 ALA A O 1
ATOM 657 N N . PRO A 1 85 ? 7.618 14.212 -10.776 1.00 61.16 85 PRO A N 1
ATOM 658 C CA . PRO A 1 85 ? 7.211 15.180 -9.741 1.00 61.16 85 PRO A CA 1
ATOM 659 C C . PRO A 1 85 ? 6.735 16.549 -10.253 1.00 61.16 85 PRO A C 1
ATOM 661 O O . PRO A 1 85 ? 6.017 17.252 -9.547 1.00 61.16 85 PRO A O 1
ATOM 664 N N . THR A 1 86 ? 7.146 16.951 -11.457 1.00 66.25 86 THR A N 1
ATOM 665 C CA . THR A 1 86 ? 6.847 18.274 -12.040 1.00 66.25 86 THR A CA 1
ATOM 666 C C . THR A 1 86 ? 6.034 18.189 -13.330 1.00 66.25 86 THR A C 1
ATOM 668 O O . THR A 1 86 ? 5.768 19.213 -13.960 1.00 66.25 86 THR A O 1
ATOM 671 N N . SER A 1 87 ? 5.633 16.982 -13.734 1.00 78.75 87 SER A N 1
ATOM 672 C CA . SER A 1 87 ? 4.964 16.752 -15.008 1.00 78.75 87 SER A CA 1
ATOM 673 C C . SER A 1 87 ? 3.495 17.158 -14.978 1.00 78.75 87 SER A C 1
ATOM 675 O O . SER A 1 87 ? 2.760 16.880 -14.032 1.00 78.75 87 SER A O 1
ATOM 677 N N . MET A 1 88 ? 3.050 17.755 -16.083 1.00 85.62 88 MET A N 1
ATOM 678 C CA . MET A 1 88 ? 1.628 17.935 -16.369 1.00 85.62 88 MET A CA 1
ATOM 679 C C . MET A 1 88 ? 0.956 16.628 -16.817 1.00 85.62 88 MET A C 1
ATOM 681 O O . MET A 1 88 ? -0.263 16.575 -16.822 1.00 85.62 88 MET A O 1
ATOM 685 N N . TYR A 1 89 ? 1.722 15.583 -17.141 1.00 88.56 89 TYR A N 1
ATOM 686 C CA . TYR A 1 89 ? 1.289 14.246 -17.564 1.00 88.56 89 TYR A CA 1
ATOM 687 C C . TYR A 1 89 ? 1.888 13.160 -16.648 1.00 88.56 89 TYR A C 1
ATOM 689 O O . TYR A 1 89 ? 2.734 12.372 -17.083 1.00 88.56 89 TYR A O 1
ATOM 697 N N . PRO A 1 90 ? 1.482 13.105 -15.367 1.00 84.56 90 PRO A N 1
ATOM 698 C CA . PRO A 1 90 ? 2.165 12.315 -14.340 1.00 84.56 90 PRO A CA 1
ATOM 699 C C . PRO A 1 90 ? 1.948 10.798 -14.465 1.00 84.56 90 PRO A C 1
ATOM 701 O O . PRO A 1 90 ? 2.644 10.024 -13.814 1.00 84.56 90 PRO A O 1
ATOM 704 N N . CYS A 1 91 ? 0.967 10.346 -15.253 1.00 86.81 91 CYS A N 1
ATOM 705 C CA . CYS A 1 91 ? 0.609 8.933 -15.333 1.00 86.81 91 CYS A CA 1
ATOM 706 C C . CYS A 1 91 ? 1.538 8.156 -16.279 1.00 86.81 91 CYS A C 1
ATOM 708 O O . CYS A 1 91 ? 1.750 8.540 -17.431 1.00 86.81 91 CYS A O 1
ATOM 710 N N . CYS A 1 92 ? 2.025 7.003 -15.813 1.00 87.19 92 CYS A N 1
ATOM 711 C CA . CYS A 1 92 ? 2.815 6.063 -16.615 1.00 87.19 92 CYS A CA 1
ATOM 712 C C . CYS A 1 92 ? 1.956 5.199 -17.554 1.00 87.19 92 CYS A C 1
ATOM 714 O O . CYS A 1 92 ? 2.493 4.504 -18.406 1.00 87.19 92 CYS A O 1
ATOM 716 N N . LYS A 1 93 ? 0.626 5.225 -17.406 1.00 88.12 93 LYS A N 1
ATOM 717 C CA . LYS A 1 93 ? -0.302 4.387 -18.182 1.00 88.12 93 LYS A CA 1
ATOM 718 C C . LYS A 1 93 ? -1.067 5.151 -19.254 1.00 88.12 93 LYS A C 1
ATOM 720 O O . LYS A 1 93 ? -1.469 4.562 -20.250 1.00 88.12 93 LYS A O 1
ATOM 725 N N . CYS A 1 94 ? -1.278 6.450 -19.073 1.00 90.69 94 CYS A N 1
ATOM 726 C CA . CYS A 1 94 ? -2.062 7.266 -19.993 1.00 90.69 94 CYS A CA 1
ATOM 727 C C . CYS A 1 94 ? -1.572 8.715 -20.027 1.00 90.69 94 CYS A C 1
ATOM 729 O O . CYS A 1 94 ? -0.765 9.138 -19.197 1.00 90.69 94 CYS A O 1
ATOM 731 N N . TYR A 1 95 ? -2.093 9.488 -20.973 1.00 90.50 95 TYR A N 1
ATOM 732 C CA . TYR A 1 95 ? -1.806 10.913 -21.133 1.00 90.50 95 TYR A CA 1
ATOM 733 C C . TYR A 1 95 ? -2.822 11.807 -20.414 1.00 90.50 95 TYR A C 1
ATOM 735 O O . TYR A 1 95 ? -3.217 12.854 -20.925 1.00 90.50 95 TYR A O 1
ATOM 743 N N . VAL A 1 96 ? -3.249 11.419 -19.207 1.00 88.62 96 VAL A N 1
ATOM 744 C CA . VAL A 1 96 ? -4.042 12.320 -18.359 1.00 88.62 96 VAL A CA 1
ATOM 745 C C . VAL A 1 96 ? -3.224 13.565 -18.031 1.00 88.62 96 VAL A C 1
ATOM 747 O O . VAL A 1 96 ? -2.112 13.472 -17.506 1.00 88.62 96 VAL A O 1
ATOM 750 N N . ARG A 1 97 ? -3.779 14.737 -18.345 1.00 87.50 97 ARG A N 1
ATOM 751 C CA . ARG A 1 97 ? -3.153 16.026 -18.052 1.00 87.50 97 ARG A CA 1
ATOM 752 C C . ARG A 1 97 ? -3.686 16.583 -16.737 1.00 87.50 97 ARG A C 1
ATOM 754 O O . ARG A 1 97 ? -4.898 16.743 -16.610 1.00 87.50 97 ARG A O 1
ATOM 761 N N . LEU A 1 98 ? -2.813 16.927 -15.793 1.00 83.81 98 LEU A N 1
ATOM 762 C CA . LEU A 1 98 ? -3.186 17.688 -14.600 1.00 83.81 98 LEU A CA 1
ATOM 763 C C . LEU A 1 98 ? -3.649 19.085 -15.015 1.00 83.81 98 LEU A C 1
ATOM 765 O O . LEU A 1 98 ? -2.931 19.801 -15.709 1.00 83.81 98 LEU A O 1
ATOM 769 N N . GLN A 1 99 ? -4.837 19.489 -14.582 1.00 77.25 99 GLN A N 1
ATOM 770 C CA . GLN A 1 99 ? -5.372 20.824 -14.847 1.00 77.25 99 GLN A CA 1
ATOM 771 C C . GLN A 1 99 ? -5.380 21.617 -13.537 1.00 77.25 99 GLN A C 1
ATOM 773 O O . GLN A 1 99 ? -6.001 21.192 -12.566 1.00 77.25 99 GLN A O 1
ATOM 778 N N . ARG A 1 100 ? -4.648 22.741 -13.487 1.00 63.03 100 ARG A N 1
ATOM 779 C CA . ARG A 1 100 ? -4.479 23.542 -12.257 1.00 63.03 100 ARG A CA 1
ATOM 780 C C . ARG A 1 100 ? -5.630 24.524 -11.992 1.00 63.03 100 ARG A C 1
ATOM 782 O O . ARG A 1 100 ? -5.812 24.909 -10.845 1.00 63.03 100 ARG A O 1
ATOM 789 N N . SER A 1 101 ? -6.423 24.889 -13.002 1.00 53.72 101 SER A N 1
ATOM 790 C CA . SER A 1 101 ? -7.583 25.782 -12.847 1.00 53.72 101 SER A CA 1
ATOM 791 C C . SER A 1 101 ? -8.461 25.784 -14.104 1.00 53.72 101 SER A C 1
ATOM 793 O O . SER A 1 101 ? -8.036 26.294 -15.136 1.00 53.72 101 SER A O 1
ATOM 795 N N . MET A 1 102 ? -9.680 25.243 -14.018 1.00 51.66 102 MET A N 1
ATOM 796 C CA . MET A 1 102 ? -10.757 25.434 -15.003 1.00 51.66 102 MET A CA 1
ATOM 797 C C . MET A 1 102 ? -12.091 25.552 -14.241 1.00 51.66 102 MET A C 1
ATOM 799 O O . MET A 1 102 ? -12.437 24.602 -13.539 1.00 51.66 102 MET A O 1
ATOM 803 N N . PRO A 1 103 ? -12.852 26.659 -14.362 1.00 53.88 103 PRO A N 1
ATOM 804 C CA . PRO A 1 103 ? -14.057 26.903 -13.554 1.00 53.88 103 PRO A CA 1
ATOM 805 C C . PRO A 1 103 ? -15.202 25.895 -13.760 1.00 53.88 103 PRO A C 1
ATOM 807 O O . PRO A 1 103 ? -16.051 25.758 -12.889 1.00 53.88 103 PRO A O 1
ATOM 810 N N . ASN A 1 104 ? -15.214 25.163 -14.883 1.00 56.25 104 ASN A N 1
ATOM 811 C CA . ASN A 1 104 ? -16.390 24.410 -15.349 1.00 56.25 104 ASN A CA 1
ATOM 812 C C . ASN A 1 104 ? -16.143 22.908 -15.577 1.00 56.25 104 ASN A C 1
ATOM 814 O O . ASN A 1 104 ? -16.987 22.218 -16.148 1.00 56.25 104 ASN A O 1
ATOM 818 N N . LEU A 1 105 ? -14.994 22.371 -15.158 1.00 57.22 105 LEU A N 1
ATOM 819 C CA . LEU A 1 105 ? -14.727 20.941 -15.292 1.00 57.22 105 LEU A CA 1
ATOM 820 C C . LEU A 1 105 ? -15.317 20.192 -14.092 1.00 57.22 105 LEU A C 1
ATOM 822 O O . LEU A 1 105 ? -14.925 20.440 -12.951 1.00 57.22 105 LEU A O 1
ATOM 826 N N . LYS A 1 106 ? -16.186 19.203 -14.334 1.00 65.69 106 LYS A N 1
ATOM 827 C CA . LYS A 1 106 ? -16.492 18.171 -13.331 1.00 65.69 106 LYS A CA 1
ATOM 828 C C . LYS A 1 106 ? -15.230 17.326 -13.113 1.00 65.69 106 LYS A C 1
ATOM 830 O O . LYS A 1 106 ? -15.074 16.269 -13.724 1.00 65.69 106 LYS A O 1
ATOM 835 N N . SER A 1 107 ? -14.317 17.816 -12.272 1.00 71.69 107 SER A N 1
ATOM 836 C CA . SER A 1 107 ? -12.964 17.282 -12.049 1.00 71.69 107 SER A CA 1
ATOM 837 C C . SER A 1 107 ? -12.944 15.768 -11.838 1.00 71.69 107 SER A C 1
ATOM 839 O O . SER A 1 107 ? -12.127 15.081 -12.444 1.00 71.69 107 SER A O 1
ATOM 841 N N . SER A 1 108 ? -13.898 15.237 -11.068 1.00 76.25 108 SER A N 1
ATOM 842 C CA . SER A 1 108 ? -14.058 13.795 -10.867 1.00 76.25 108 SER A CA 1
ATOM 843 C C . SER A 1 108 ? -14.233 13.040 -12.188 1.00 76.25 108 SER A C 1
ATOM 845 O O . SER A 1 108 ? -13.437 12.154 -12.462 1.00 76.25 108 SER A O 1
ATOM 847 N N . SER A 1 109 ? -15.191 13.430 -13.039 1.00 83.38 109 SER A N 1
ATOM 848 C CA . SER A 1 109 ? -15.462 12.749 -14.319 1.00 83.38 109 SER A CA 1
ATOM 849 C C . SER A 1 109 ? -14.293 12.795 -15.301 1.00 83.38 109 SER A C 1
ATOM 851 O O . SER A 1 109 ? -14.098 11.860 -16.070 1.00 83.38 109 SER A O 1
ATOM 853 N N . TYR A 1 110 ? -13.496 13.865 -15.258 1.00 85.81 110 TYR A N 1
ATOM 854 C CA . TYR A 1 110 ? -12.304 13.970 -16.085 1.00 85.81 110 TYR A CA 1
ATOM 855 C C . TYR A 1 110 ? -11.232 12.988 -15.614 1.00 85.81 110 TYR A C 1
ATOM 857 O O . TYR A 1 110 ? -10.787 12.178 -16.411 1.00 85.81 110 TYR A O 1
ATOM 865 N N . TYR A 1 111 ? -10.864 13.008 -14.327 1.00 84.69 111 TYR A N 1
ATOM 866 C CA . TYR A 1 111 ? -9.785 12.160 -13.804 1.00 84.69 111 TYR A CA 1
ATOM 867 C C . TYR A 1 111 ? -10.155 10.672 -13.691 1.00 84.69 111 TYR A C 1
ATOM 869 O O . TYR A 1 111 ? -9.258 9.833 -13.627 1.00 84.69 111 TYR A O 1
ATOM 877 N N . THR A 1 112 ? -11.447 10.331 -13.647 1.00 84.25 112 THR A N 1
ATOM 878 C CA . THR A 1 112 ? -11.925 8.936 -13.682 1.00 84.25 112 THR A CA 1
ATOM 879 C C 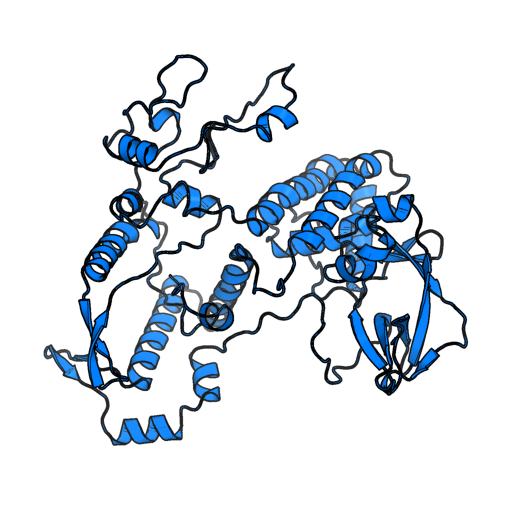. THR A 1 112 ? -12.272 8.456 -15.090 1.00 84.25 112 THR A C 1
ATOM 881 O O . THR A 1 112 ? -12.518 7.265 -15.286 1.00 84.25 112 THR A O 1
ATOM 884 N N . GLY A 1 113 ? -12.284 9.361 -16.071 1.00 85.50 113 GLY A N 1
ATOM 885 C CA . GLY A 1 113 ? -12.540 9.046 -17.466 1.00 85.50 113 GLY A CA 1
ATOM 886 C C . GLY A 1 113 ? -11.412 8.238 -18.106 1.00 85.50 113 GLY A C 1
ATOM 887 O O . GLY A 1 113 ? -10.281 8.167 -17.621 1.00 85.50 113 GLY A O 1
ATOM 888 N N . ARG A 1 114 ? -11.715 7.617 -19.250 1.00 88.00 114 ARG A N 1
ATOM 889 C CA . ARG A 1 114 ? -10.698 6.941 -20.058 1.00 88.00 114 ARG A CA 1
ATOM 890 C C . ARG A 1 114 ? -9.885 7.993 -20.815 1.00 88.00 114 ARG A C 1
ATOM 892 O O . ARG A 1 114 ? -10.432 8.759 -21.600 1.00 88.00 114 ARG A O 1
ATOM 899 N N . HIS A 1 115 ? -8.575 7.994 -20.597 1.00 89.06 115 HIS A N 1
ATOM 900 C CA . HIS A 1 115 ? -7.618 8.809 -21.347 1.00 89.06 115 HIS A CA 1
ATOM 901 C C . HIS A 1 115 ? -6.831 7.941 -22.329 1.00 89.06 115 HIS A C 1
ATOM 903 O O . HIS A 1 115 ? -6.706 6.732 -22.120 1.00 89.06 115 HIS A O 1
ATOM 909 N N . THR A 1 116 ? -6.249 8.561 -23.358 1.00 91.44 116 THR A N 1
ATOM 910 C CA . THR A 1 116 ? -5.357 7.889 -24.312 1.00 91.44 116 THR A CA 1
ATOM 911 C C . THR A 1 116 ? -4.247 7.141 -23.578 1.00 91.44 116 THR A C 1
ATOM 913 O O . THR A 1 116 ? -3.520 7.730 -22.771 1.00 91.44 116 THR A O 1
ATOM 916 N N . ALA A 1 117 ? -4.123 5.843 -23.848 1.00 92.69 117 ALA A N 1
ATOM 917 C CA . ALA A 1 117 ? -3.115 4.993 -23.232 1.00 92.69 117 ALA A CA 1
ATOM 918 C C . ALA A 1 117 ? -1.712 5.297 -23.781 1.00 92.69 117 ALA A C 1
ATOM 920 O O . ALA A 1 117 ? -1.534 5.638 -24.950 1.00 92.69 117 ALA A O 1
ATOM 921 N N . ARG A 1 118 ? -0.697 5.145 -22.930 1.00 92.69 118 ARG A N 1
ATOM 922 C CA . ARG A 1 118 ? 0.697 5.057 -23.373 1.00 92.69 118 ARG A CA 1
ATOM 923 C C . ARG A 1 118 ? 0.926 3.654 -23.933 1.00 92.69 118 ARG A C 1
ATOM 925 O O . ARG A 1 118 ? 0.439 2.689 -23.356 1.00 92.69 118 ARG A O 1
ATOM 932 N N . THR A 1 119 ? 1.681 3.536 -25.019 1.00 93.81 119 THR A N 1
ATOM 933 C CA . THR A 1 119 ? 2.012 2.250 -25.654 1.00 93.81 119 THR A CA 1
ATOM 934 C C . THR A 1 119 ? 3.524 2.078 -25.725 1.00 93.81 119 THR A C 1
ATOM 936 O O . THR A 1 119 ? 4.250 3.075 -25.748 1.00 93.81 119 THR A O 1
ATOM 939 N N . LYS A 1 120 ? 4.022 0.837 -25.825 1.00 93.00 120 LYS A N 1
ATOM 940 C CA . LYS A 1 120 ? 5.454 0.572 -26.060 1.00 93.00 120 LYS A CA 1
ATOM 941 C C . LYS A 1 120 ? 6.001 1.329 -27.276 1.00 93.00 120 LYS A C 1
ATOM 943 O O . LYS A 1 120 ? 7.123 1.825 -27.218 1.00 93.00 120 LYS A O 1
ATOM 948 N N . ALA A 1 121 ? 5.199 1.485 -28.331 1.00 94.31 121 ALA A N 1
ATOM 949 C CA . ALA A 1 121 ? 5.570 2.269 -29.506 1.00 94.31 121 ALA A CA 1
ATOM 950 C C . ALA A 1 121 ? 5.872 3.732 -29.147 1.00 94.31 121 ALA A C 1
ATOM 952 O O . ALA A 1 121 ? 6.908 4.241 -29.552 1.00 94.31 121 ALA A O 1
ATOM 953 N N . HIS A 1 122 ? 5.058 4.380 -28.305 1.00 94.94 122 HIS A N 1
ATOM 954 C CA . HIS A 1 122 ? 5.339 5.751 -27.860 1.00 94.94 122 HIS A CA 1
ATOM 955 C C . HIS A 1 122 ? 6.665 5.859 -27.098 1.00 94.94 122 HIS A C 1
ATOM 957 O O . HIS A 1 122 ? 7.389 6.836 -27.273 1.00 94.94 122 HIS A O 1
ATOM 963 N N . TYR A 1 123 ? 7.001 4.863 -26.268 1.00 94.25 123 TYR A N 1
ATOM 964 C CA . TYR A 1 123 ? 8.290 4.823 -25.568 1.00 94.25 123 TYR A CA 1
ATOM 965 C C . TYR A 1 123 ? 9.461 4.649 -26.542 1.00 94.25 123 TYR A C 1
ATOM 967 O O . TYR A 1 123 ? 10.462 5.346 -26.408 1.00 94.25 123 TYR A O 1
ATOM 975 N N . LEU A 1 124 ? 9.329 3.777 -27.548 1.00 94.25 124 LEU A N 1
ATOM 976 C CA . LEU A 1 124 ? 10.340 3.595 -28.596 1.00 94.25 124 LEU A CA 1
ATOM 977 C C . LEU A 1 124 ? 10.517 4.866 -29.440 1.00 94.25 124 LEU A C 1
ATOM 979 O O . LEU A 1 124 ? 11.644 5.293 -29.676 1.00 94.25 124 LEU A O 1
ATOM 983 N N . THR A 1 125 ? 9.420 5.520 -29.831 1.00 94.50 125 THR A N 1
ATOM 984 C CA . THR A 1 125 ? 9.448 6.804 -30.544 1.00 94.50 125 THR A CA 1
ATOM 985 C C . THR A 1 125 ? 10.083 7.896 -29.692 1.00 94.50 125 THR A C 1
ATOM 987 O O . THR A 1 125 ? 10.890 8.668 -30.198 1.00 94.50 125 THR A O 1
ATOM 990 N N . ALA A 1 126 ? 9.779 7.967 -28.395 1.00 93.38 126 ALA A N 1
ATOM 991 C CA . ALA A 1 126 ? 10.442 8.902 -27.490 1.00 93.38 126 ALA A CA 1
ATOM 992 C C . ALA A 1 126 ? 11.951 8.620 -27.388 1.00 93.38 126 ALA A C 1
ATOM 994 O O . ALA A 1 126 ? 12.754 9.553 -27.354 1.00 93.38 126 ALA A O 1
ATOM 995 N N . ALA A 1 127 ? 12.338 7.342 -27.367 1.00 92.50 127 ALA A N 1
ATOM 996 C CA . ALA A 1 127 ? 13.722 6.899 -27.250 1.00 92.50 127 ALA A CA 1
ATOM 997 C C . ALA A 1 127 ? 14.559 7.077 -28.529 1.00 92.50 127 ALA A C 1
ATOM 999 O O . ALA A 1 127 ? 15.783 7.117 -28.438 1.00 92.50 127 ALA A O 1
ATOM 1000 N N . SER A 1 128 ? 13.929 7.230 -29.699 1.00 90.88 128 SER A N 1
ATOM 1001 C CA . SER A 1 128 ? 14.630 7.296 -30.992 1.00 90.88 128 SER A CA 1
ATOM 1002 C C . SER A 1 128 ? 15.474 8.557 -31.188 1.00 90.88 128 SER A C 1
ATOM 100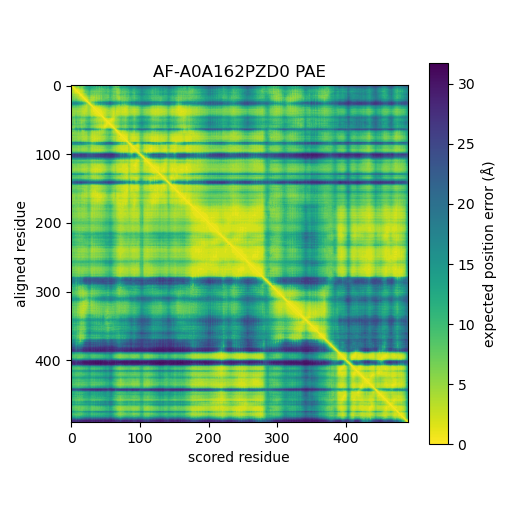4 O O . SER A 1 128 ? 16.391 8.560 -32.006 1.00 90.88 128 SER A O 1
ATOM 1006 N N . THR A 1 129 ? 15.190 9.626 -30.437 1.00 88.69 129 THR A N 1
ATOM 1007 C CA . THR A 1 129 ? 15.954 10.876 -30.482 1.00 88.69 129 THR A CA 1
ATOM 1008 C C . THR A 1 129 ? 16.603 11.155 -29.133 1.00 88.69 129 THR A C 1
ATOM 1010 O O . THR A 1 129 ? 15.956 11.108 -28.081 1.00 88.69 129 THR A O 1
ATOM 1013 N N . SER A 1 130 ? 17.890 11.506 -29.159 1.00 81.56 130 SER A N 1
ATOM 1014 C CA . SER A 1 130 ? 18.649 11.858 -27.955 1.00 81.56 130 SER A CA 1
ATOM 1015 C C . SER A 1 130 ? 18.043 13.060 -27.227 1.00 81.56 130 SER A C 1
ATOM 1017 O O . SER A 1 130 ? 18.060 13.091 -26.007 1.00 81.56 130 SER A O 1
ATOM 1019 N N . GLY A 1 131 ? 17.441 14.014 -27.945 1.00 84.31 131 GLY A N 1
ATOM 1020 C CA . GLY A 1 131 ? 16.808 15.205 -27.366 1.00 84.31 131 GLY A CA 1
ATOM 1021 C C . GLY A 1 131 ? 15.343 15.054 -26.939 1.00 84.31 131 GLY A C 1
ATOM 1022 O O . GLY A 1 131 ? 14.772 16.032 -26.465 1.00 84.31 131 GLY A O 1
ATOM 1023 N N . ARG A 1 132 ? 14.709 13.880 -27.116 1.00 91.88 132 ARG A N 1
ATOM 1024 C CA . ARG A 1 132 ? 13.248 13.697 -26.931 1.00 91.88 132 ARG A CA 1
ATOM 1025 C C . ARG A 1 132 ? 12.401 14.657 -27.784 1.00 91.88 132 ARG A C 1
ATOM 1027 O O . ARG A 1 132 ? 11.309 15.057 -27.384 1.00 91.88 132 ARG A O 1
ATOM 1034 N N . GLY A 1 133 ? 12.909 15.032 -28.956 1.00 91.25 133 GLY A N 1
ATOM 1035 C CA . GLY A 1 133 ? 12.248 15.958 -29.881 1.00 91.25 133 GLY A CA 1
ATOM 1036 C C . GLY A 1 133 ? 11.224 15.291 -30.800 1.00 91.25 133 GLY A C 1
ATOM 1037 O O . GLY A 1 133 ? 10.489 15.983 -31.495 1.00 91.25 133 GLY A O 1
ATOM 1038 N N . SER A 1 134 ? 11.161 13.958 -30.814 1.00 92.94 134 SER A N 1
ATOM 1039 C CA . SER A 1 134 ? 10.210 13.207 -31.630 1.00 92.94 134 SER A CA 1
ATOM 1040 C C . SER A 1 134 ? 8.764 13.496 -31.223 1.00 92.94 134 SER A C 1
ATOM 1042 O O . SER A 1 134 ? 8.411 13.458 -30.042 1.00 92.94 134 SER A O 1
ATOM 1044 N N . THR A 1 135 ? 7.915 13.772 -32.212 1.00 93.62 135 THR A N 1
ATOM 1045 C CA . THR A 1 135 ? 6.466 13.886 -32.020 1.00 93.62 135 THR A CA 1
ATOM 1046 C C . THR A 1 135 ? 5.882 12.521 -31.682 1.00 93.62 135 THR A C 1
ATOM 1048 O O . THR A 1 135 ? 6.174 11.535 -32.361 1.00 93.62 135 THR A O 1
ATOM 1051 N N . ILE A 1 136 ? 5.051 12.456 -30.641 1.00 92.81 136 ILE A N 1
ATOM 1052 C CA . ILE A 1 136 ? 4.335 11.226 -30.297 1.00 92.81 136 ILE A CA 1
ATOM 1053 C C . ILE A 1 136 ? 2.961 11.242 -30.982 1.00 92.81 136 ILE A C 1
ATOM 1055 O O . ILE A 1 136 ? 2.196 12.188 -30.760 1.00 92.81 136 ILE A O 1
ATOM 1059 N N . PRO A 1 137 ? 2.638 10.229 -31.805 1.00 89.00 137 PRO A N 1
ATOM 1060 C CA . PRO A 1 137 ? 1.360 10.163 -32.509 1.00 89.00 137 PRO A CA 1
ATOM 1061 C C . PRO A 1 137 ? 0.190 9.933 -31.541 1.00 89.00 137 PRO A C 1
ATOM 1063 O O . PRO A 1 137 ? 0.373 9.415 -30.442 1.00 89.00 137 PRO A O 1
ATOM 1066 N N . ASP A 1 138 ? -1.014 10.332 -31.954 1.00 84.62 138 ASP A N 1
ATOM 1067 C CA . ASP A 1 138 ? -2.295 9.988 -31.311 1.00 84.62 138 ASP A CA 1
ATOM 1068 C C . ASP A 1 138 ? -2.494 10.454 -29.852 1.00 84.62 138 ASP A C 1
ATOM 1070 O O . ASP A 1 138 ? -3.415 10.008 -29.167 1.00 84.62 138 ASP A O 1
ATOM 1074 N N . VAL A 1 139 ? -1.669 11.383 -29.352 1.00 82.56 139 VAL A N 1
ATOM 1075 C CA . VAL A 1 139 ? -1.762 11.890 -27.964 1.00 82.56 139 VAL A CA 1
ATOM 1076 C C . VAL A 1 139 ? -2.656 13.126 -27.820 1.00 82.56 139 VAL A C 1
ATOM 1078 O O . VAL A 1 139 ? -3.278 13.322 -26.775 1.00 82.56 139 VAL A O 1
ATOM 1081 N N . SER A 1 140 ? -2.705 13.988 -28.837 1.00 72.06 140 SER A N 1
ATOM 1082 C CA . SER A 1 140 ? -3.361 15.297 -28.754 1.00 72.06 140 SER A CA 1
ATOM 1083 C C . SER A 1 140 ? -4.798 15.242 -29.261 1.00 72.06 140 SER A C 1
ATOM 1085 O O . SER A 1 140 ? -5.034 14.990 -30.438 1.00 72.06 140 SER A O 1
ATOM 1087 N N . SER A 1 141 ? -5.761 15.551 -28.392 1.00 61.91 141 SER A N 1
ATOM 1088 C CA . SER A 1 141 ? -7.157 15.788 -28.788 1.00 61.91 141 SER A CA 1
ATOM 1089 C C . SER A 1 141 ? -7.393 17.196 -29.349 1.00 61.91 141 SER A C 1
ATOM 1091 O O . SER A 1 141 ? -8.456 17.462 -29.898 1.00 61.91 141 SER A O 1
ATOM 1093 N N . THR A 1 142 ? -6.418 18.105 -29.212 1.00 57.84 142 THR A N 1
ATOM 1094 C CA . THR A 1 142 ? -6.520 19.525 -29.593 1.00 57.84 142 THR A CA 1
ATOM 1095 C C . THR A 1 142 ? -5.762 19.867 -30.882 1.00 57.84 142 THR A C 1
ATOM 1097 O O . THR A 1 142 ? -5.563 21.041 -31.169 1.00 57.84 142 THR A O 1
ATOM 1100 N N . GLY A 1 143 ? -5.276 18.871 -31.633 1.00 60.62 143 GLY A N 1
ATOM 1101 C CA . GLY A 1 143 ? -4.624 19.048 -32.943 1.00 60.62 143 GLY A CA 1
ATOM 1102 C C . GLY A 1 143 ? -3.151 19.485 -32.917 1.00 60.62 143 GLY A C 1
ATOM 1103 O O . GLY A 1 143 ? -2.435 19.253 -33.885 1.00 60.62 143 GLY A O 1
ATOM 1104 N N . ASN A 1 144 ? -2.653 20.051 -31.813 1.00 75.69 144 ASN A N 1
ATOM 1105 C CA . ASN A 1 144 ? -1.235 20.415 -31.695 1.00 75.69 144 ASN A CA 1
ATOM 1106 C C . ASN A 1 144 ? -0.355 19.173 -31.494 1.00 75.69 144 ASN A C 1
ATOM 1108 O O . ASN A 1 144 ? -0.598 18.393 -30.570 1.00 75.69 144 ASN A O 1
ATOM 1112 N N . ALA A 1 145 ? 0.683 19.025 -32.318 1.00 83.62 145 ALA A N 1
ATOM 1113 C CA . ALA A 1 145 ? 1.704 17.993 -32.172 1.00 83.62 145 ALA A CA 1
ATOM 1114 C C . ALA A 1 145 ? 2.474 18.176 -30.852 1.00 83.62 145 ALA A C 1
ATOM 1116 O O . ALA A 1 145 ? 2.979 19.261 -30.573 1.00 83.62 145 ALA A O 1
ATOM 1117 N N . LEU A 1 146 ? 2.566 17.116 -30.044 1.00 89.88 146 LEU A N 1
ATOM 1118 C CA . LEU A 1 146 ? 3.318 17.117 -28.787 1.00 89.88 146 LEU A CA 1
ATOM 1119 C C . LEU A 1 146 ? 4.584 16.277 -28.943 1.00 89.88 146 LEU A C 1
ATOM 1121 O O . LEU A 1 146 ? 4.529 15.124 -29.383 1.00 89.88 146 LEU A O 1
ATOM 1125 N N . THR A 1 147 ? 5.725 16.849 -28.571 1.00 92.38 147 THR A N 1
ATOM 1126 C CA . THR A 1 147 ? 6.998 16.125 -28.550 1.00 92.38 147 THR A CA 1
ATOM 1127 C C . THR A 1 147 ? 7.087 15.213 -27.328 1.00 92.38 147 THR A C 1
ATOM 1129 O O . THR A 1 147 ? 6.373 15.375 -26.332 1.00 92.38 147 THR A O 1
ATOM 1132 N N . ALA A 1 148 ? 8.003 14.248 -27.362 1.00 92.44 148 ALA A N 1
ATOM 1133 C CA . ALA A 1 148 ? 8.288 13.410 -26.208 1.00 92.44 148 ALA A CA 1
ATOM 1134 C C . ALA A 1 148 ? 8.729 14.250 -24.986 1.00 92.44 148 ALA A C 1
ATOM 1136 O O . ALA A 1 148 ? 8.341 13.956 -23.853 1.00 92.44 148 ALA A O 1
ATOM 1137 N N . SER A 1 149 ? 9.473 15.337 -25.197 1.00 90.06 149 SER A N 1
ATOM 1138 C CA . SER A 1 149 ? 9.849 16.275 -24.134 1.00 90.06 149 SER A CA 1
ATOM 1139 C C . SER A 1 149 ? 8.624 16.945 -23.492 1.00 90.06 149 SER A C 1
ATOM 1141 O O . SER A 1 149 ? 8.504 16.947 -22.263 1.00 90.06 149 SER A O 1
ATOM 1143 N N . ASP A 1 150 ? 7.655 17.406 -24.297 1.00 89.06 150 ASP A N 1
ATOM 1144 C CA . ASP A 1 150 ? 6.397 18.002 -23.802 1.00 89.06 150 ASP A CA 1
ATOM 1145 C C . ASP A 1 150 ? 5.589 17.009 -22.952 1.00 89.06 150 ASP A C 1
ATOM 1147 O O . ASP A 1 150 ? 4.961 17.358 -21.948 1.00 89.06 150 ASP A O 1
ATOM 1151 N N . LEU A 1 151 ? 5.661 15.729 -23.322 1.00 89.94 151 LEU A N 1
ATOM 1152 C CA . LEU A 1 151 ? 5.017 14.606 -22.639 1.00 89.94 151 LEU A CA 1
ATOM 1153 C C . LEU A 1 151 ? 5.853 14.028 -21.486 1.00 89.94 151 LEU A C 1
ATOM 1155 O O . LEU A 1 151 ? 5.511 12.976 -20.928 1.00 89.94 151 LEU A O 1
ATOM 1159 N N . CYS A 1 152 ? 6.908 14.753 -21.099 1.00 89.19 152 CYS A N 1
ATOM 1160 C CA . CYS A 1 152 ? 7.770 14.511 -19.947 1.00 89.19 152 CYS A CA 1
ATOM 1161 C C . CYS A 1 152 ? 8.608 13.230 -20.020 1.00 89.19 152 CYS A C 1
ATOM 1163 O O . CYS A 1 152 ? 9.058 12.737 -18.978 1.00 89.19 152 CYS A O 1
ATOM 1165 N N . PHE A 1 153 ? 8.857 12.718 -21.226 1.00 91.50 153 PHE A N 1
ATOM 1166 C CA . PHE A 1 153 ? 9.915 11.740 -21.434 1.00 91.50 153 PHE A CA 1
ATOM 1167 C C . PHE A 1 153 ? 11.276 12.407 -21.196 1.00 91.50 153 PHE A C 1
ATOM 1169 O O . PHE A 1 153 ? 11.532 13.542 -21.592 1.00 91.50 153 PHE A O 1
ATOM 1176 N N . ALA A 1 154 ? 12.165 11.694 -20.524 1.00 88.94 154 ALA A N 1
ATOM 1177 C CA . ALA A 1 154 ? 13.506 12.109 -20.165 1.00 88.94 154 ALA A CA 1
ATOM 1178 C C . ALA A 1 154 ? 14.507 11.063 -20.629 1.00 88.94 154 ALA A C 1
ATOM 1180 O O . ALA A 1 154 ? 14.196 9.876 -20.720 1.00 88.94 154 ALA A O 1
ATOM 1181 N N . ILE A 1 155 ? 15.721 11.526 -20.895 1.00 87.69 155 ILE A N 1
ATOM 1182 C CA . ILE A 1 155 ? 16.863 10.673 -21.203 1.00 87.69 155 ILE A CA 1
ATOM 1183 C C . ILE A 1 155 ? 17.273 9.963 -19.918 1.00 87.69 155 ILE A C 1
ATOM 1185 O O . ILE A 1 155 ? 17.567 10.625 -18.916 1.00 87.69 155 ILE A O 1
ATOM 1189 N N . ARG A 1 156 ? 17.281 8.629 -19.929 1.00 86.69 156 ARG A N 1
ATOM 1190 C CA . ARG A 1 156 ? 17.708 7.820 -18.786 1.00 86.69 156 ARG A CA 1
ATOM 1191 C C . ARG A 1 156 ? 18.408 6.554 -19.261 1.00 86.69 156 ARG A C 1
ATOM 1193 O O . ARG A 1 156 ? 18.070 5.996 -20.293 1.00 86.69 156 ARG A O 1
ATOM 1200 N N . ALA A 1 157 ? 19.328 6.047 -18.442 1.00 87.06 157 ALA A N 1
ATOM 1201 C CA . ALA A 1 157 ? 19.971 4.751 -18.678 1.00 87.06 157 ALA A CA 1
ATOM 1202 C C . ALA A 1 157 ? 18.968 3.575 -18.709 1.00 87.06 157 ALA A C 1
ATOM 1204 O O . ALA A 1 157 ? 19.279 2.507 -19.226 1.00 87.06 157 ALA A O 1
ATOM 1205 N N . THR A 1 158 ? 17.761 3.773 -18.172 1.00 89.19 158 THR A N 1
ATOM 1206 C CA . THR A 1 158 ? 16.669 2.795 -18.184 1.00 89.19 158 THR A CA 1
ATOM 1207 C C . THR A 1 158 ? 16.044 2.591 -19.560 1.00 89.19 158 THR A C 1
ATOM 1209 O O . THR A 1 158 ? 15.372 1.580 -19.739 1.00 89.19 158 THR A O 1
ATOM 1212 N N . ASP A 1 159 ? 16.325 3.448 -20.552 1.00 91.12 159 ASP A N 1
ATOM 1213 C CA . ASP A 1 159 ? 15.901 3.234 -21.946 1.00 91.12 159 ASP A CA 1
ATOM 1214 C C . ASP A 1 159 ? 16.364 1.879 -22.493 1.00 91.12 159 ASP A C 1
ATOM 1216 O O . ASP A 1 159 ? 15.663 1.273 -23.300 1.00 91.12 159 ASP A O 1
ATOM 1220 N N . ALA A 1 160 ? 17.497 1.363 -21.999 1.00 91.50 160 ALA A N 1
ATOM 1221 C CA . ALA A 1 160 ? 18.004 0.040 -22.349 1.00 91.50 160 ALA A CA 1
ATOM 1222 C C . ALA A 1 160 ? 16.957 -1.069 -22.124 1.00 91.50 160 ALA A C 1
ATOM 1224 O O . ALA A 1 160 ? 16.934 -2.060 -22.848 1.00 91.50 160 ALA A O 1
ATOM 1225 N N . LEU A 1 161 ? 16.037 -0.908 -21.162 1.00 90.81 161 LEU A N 1
ATOM 1226 C CA . LEU A 1 161 ? 14.958 -1.873 -20.933 1.00 90.81 161 LEU A CA 1
ATOM 1227 C C . LEU A 1 161 ? 14.055 -2.053 -22.162 1.00 90.81 161 LEU A C 1
ATOM 1229 O O . LEU A 1 161 ? 13.534 -3.146 -22.367 1.00 90.81 161 LEU A O 1
ATOM 1233 N N . LEU A 1 162 ? 13.893 -1.023 -23.002 1.00 91.62 162 LEU A N 1
ATOM 1234 C CA . LEU A 1 162 ? 13.080 -1.092 -24.222 1.00 91.62 162 LEU A CA 1
ATOM 1235 C C . LEU A 1 162 ? 13.657 -2.064 -25.260 1.00 91.62 162 LEU A C 1
ATOM 1237 O O . LEU A 1 162 ? 12.920 -2.562 -26.112 1.00 91.62 162 LEU A O 1
ATOM 1241 N N . GLU A 1 163 ? 14.950 -2.380 -25.163 1.00 90.75 163 GLU A N 1
ATOM 1242 C CA . GLU A 1 163 ? 15.617 -3.364 -26.015 1.00 90.75 163 GLU A CA 1
ATOM 1243 C C . GLU A 1 163 ? 15.194 -4.808 -25.686 1.00 90.75 163 GLU A C 1
ATOM 1245 O O . GLU A 1 163 ? 15.433 -5.730 -26.471 1.00 90.75 163 GLU A O 1
ATOM 1250 N N . LEU A 1 164 ? 14.565 -5.030 -24.526 1.00 87.88 164 LEU A N 1
ATOM 1251 C CA . LEU A 1 164 ? 13.986 -6.317 -24.167 1.00 87.88 164 LEU A CA 1
ATOM 1252 C C . LEU A 1 164 ? 12.603 -6.454 -24.811 1.00 87.88 164 LEU A C 1
ATOM 1254 O O . LEU A 1 164 ? 11.664 -5.705 -24.536 1.00 87.88 164 LEU A O 1
ATOM 1258 N N . GLN A 1 165 ? 12.433 -7.481 -25.646 1.00 85.44 165 GLN A N 1
ATOM 1259 C CA . GLN A 1 165 ? 11.106 -7.796 -26.197 1.00 85.44 165 GLN A CA 1
ATOM 1260 C C . GLN A 1 165 ? 10.094 -8.126 -25.089 1.00 85.44 165 GLN A C 1
ATOM 1262 O O . GLN A 1 165 ? 8.925 -7.799 -25.239 1.00 85.44 165 GLN A O 1
ATOM 1267 N N . SER A 1 166 ? 10.557 -8.711 -23.980 1.00 84.00 166 SER A N 1
ATOM 1268 C CA . SER A 1 166 ? 9.748 -9.102 -22.821 1.00 84.00 166 SER A CA 1
ATOM 1269 C C . SER A 1 166 ? 9.416 -7.954 -21.863 1.00 84.00 166 SER A C 1
ATOM 1271 O O . SER A 1 166 ? 8.944 -8.233 -20.771 1.00 84.00 166 SER A O 1
ATOM 1273 N N . PHE A 1 167 ? 9.742 -6.704 -22.211 1.00 87.81 167 PHE A N 1
ATOM 1274 C CA . PHE A 1 167 ? 9.417 -5.536 -21.397 1.00 87.81 167 PHE A CA 1
ATOM 1275 C C . PHE A 1 167 ? 8.541 -4.554 -22.174 1.00 87.81 167 PHE A C 1
ATOM 1277 O O . PHE A 1 167 ? 8.936 -4.048 -23.226 1.00 87.81 167 PHE A O 1
ATOM 1284 N N . ASP A 1 168 ? 7.364 -4.261 -21.650 1.00 89.50 168 ASP A N 1
ATOM 1285 C CA . ASP A 1 168 ? 6.449 -3.229 -22.107 1.00 89.50 168 ASP A CA 1
ATOM 1286 C C . ASP A 1 168 ? 6.154 -2.273 -20.941 1.00 89.50 168 ASP A C 1
ATOM 1288 O O . ASP A 1 168 ? 5.430 -2.641 -20.015 1.00 89.50 168 ASP A O 1
ATOM 1292 N N . PRO A 1 169 ? 6.639 -1.017 -20.976 1.00 89.19 169 PRO A N 1
ATOM 1293 C CA . PRO A 1 169 ? 6.390 -0.066 -19.897 1.00 89.19 169 PRO A CA 1
ATOM 1294 C C . PRO A 1 169 ? 4.900 0.170 -19.617 1.00 89.19 169 PRO A C 1
ATOM 1296 O O . PRO A 1 169 ? 4.530 0.455 -18.480 1.00 89.19 169 PRO A O 1
ATOM 1299 N N . SER A 1 170 ? 4.023 0.044 -20.617 1.00 86.69 170 SER A N 1
ATOM 1300 C CA . SER A 1 170 ? 2.582 0.246 -20.447 1.00 86.69 170 SER A CA 1
ATOM 1301 C C . SER A 1 170 ? 1.907 -0.895 -19.683 1.00 86.69 170 SER A C 1
ATOM 1303 O O . SER A 1 170 ? 0.903 -0.665 -19.007 1.00 86.69 170 SER A O 1
ATOM 1305 N N . ILE A 1 171 ? 2.506 -2.087 -19.668 1.00 84.81 171 ILE A N 1
ATOM 1306 C CA . ILE A 1 171 ? 1.965 -3.287 -19.018 1.00 84.81 171 ILE A CA 1
ATOM 1307 C C . ILE A 1 171 ? 2.762 -3.593 -17.741 1.00 84.81 171 ILE A C 1
ATOM 1309 O O . ILE A 1 171 ? 2.193 -3.603 -16.648 1.00 84.81 171 ILE A O 1
ATOM 1313 N N . ASP A 1 172 ? 4.087 -3.659 -17.845 1.00 85.75 172 ASP A N 1
ATOM 1314 C CA . ASP A 1 172 ? 5.021 -4.178 -16.833 1.00 85.75 172 ASP A CA 1
ATOM 1315 C C . ASP A 1 172 ? 5.408 -3.177 -15.733 1.00 85.75 172 ASP A C 1
ATOM 1317 O O . ASP A 1 172 ? 6.318 -3.420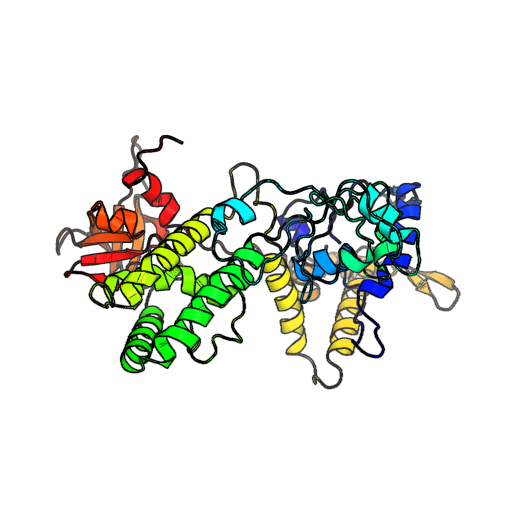 -14.944 1.00 85.75 172 ASP A O 1
ATOM 1321 N N . THR A 1 173 ? 4.708 -2.044 -15.649 1.00 84.38 173 THR A N 1
ATOM 1322 C CA . THR A 1 173 ? 4.819 -1.082 -14.534 1.00 84.38 173 THR A CA 1
ATOM 1323 C C . THR A 1 173 ? 3.504 -0.958 -13.766 1.00 84.38 173 THR A C 1
ATOM 1325 O O . THR A 1 173 ? 2.842 0.086 -13.796 1.00 84.38 173 THR A O 1
ATOM 1328 N N . PRO A 1 174 ? 3.012 -2.042 -13.146 1.00 83.19 174 PRO A N 1
ATOM 1329 C CA . PRO A 1 174 ? 1.715 -2.013 -12.492 1.00 83.19 174 PRO A CA 1
ATOM 1330 C C . PRO A 1 174 ? 1.659 -0.960 -11.378 1.00 83.19 174 PRO A C 1
ATOM 1332 O O . PRO A 1 174 ? 2.666 -0.574 -10.785 1.00 83.19 174 PRO A O 1
ATOM 1335 N N . VAL A 1 175 ? 0.451 -0.487 -11.088 1.00 80.19 175 VAL A N 1
ATOM 1336 C CA . VAL A 1 175 ? 0.216 0.479 -10.013 1.00 80.19 175 VAL A CA 1
ATOM 1337 C C . VAL A 1 175 ? 0.468 -0.206 -8.670 1.00 80.19 175 VAL A C 1
ATOM 1339 O O . VAL A 1 175 ? -0.186 -1.195 -8.347 1.00 80.19 175 VAL A O 1
ATOM 1342 N N . GLU A 1 176 ? 1.381 0.332 -7.860 1.00 82.00 176 GLU A N 1
ATOM 1343 C CA . GLU A 1 176 ? 1.539 -0.118 -6.474 1.00 82.00 176 GLU A CA 1
ATOM 1344 C C . GLU A 1 176 ? 0.388 0.482 -5.644 1.00 82.00 176 GLU A C 1
ATOM 1346 O O . GLU A 1 176 ? 0.389 1.661 -5.273 1.00 82.00 176 GLU A O 1
ATOM 1351 N N . ALA A 1 177 ? -0.662 -0.315 -5.429 1.00 82.38 177 ALA A N 1
ATOM 1352 C CA . ALA A 1 177 ? -1.899 0.148 -4.807 1.00 82.38 177 ALA A CA 1
ATOM 1353 C C . ALA A 1 177 ? -1.703 0.618 -3.355 1.00 82.38 177 ALA A C 1
ATOM 1355 O O . ALA A 1 177 ? -2.282 1.627 -2.954 1.00 82.38 177 ALA A O 1
ATOM 1356 N N . LEU A 1 178 ? -0.879 -0.066 -2.560 1.00 81.25 178 LEU A N 1
ATOM 1357 C CA . LEU A 1 178 ? -0.705 0.239 -1.137 1.00 81.25 178 LEU A CA 1
ATOM 1358 C C . LEU A 1 178 ? 0.095 1.513 -0.911 1.00 81.25 178 LEU A C 1
ATOM 1360 O O . LEU A 1 178 ? -0.263 2.316 -0.056 1.00 81.25 178 LEU A O 1
ATOM 1364 N N . HIS A 1 179 ? 1.162 1.710 -1.670 1.00 83.81 179 HIS A N 1
ATOM 1365 C CA . HIS A 1 179 ? 1.961 2.916 -1.706 1.00 83.81 179 HIS A CA 1
ATOM 1366 C C . HIS A 1 179 ? 1.083 4.091 -2.123 1.00 83.81 179 HIS A C 1
ATOM 1368 O O . HIS A 1 179 ? 1.065 5.109 -1.436 1.00 83.81 179 HIS A O 1
ATOM 1374 N N . ASN A 1 180 ? 0.298 3.945 -3.194 1.00 86.44 180 ASN A N 1
ATOM 1375 C CA . ASN A 1 180 ? -0.572 5.021 -3.669 1.00 86.44 180 ASN A CA 1
ATOM 1376 C C . ASN A 1 180 ? -1.703 5.349 -2.684 1.00 86.44 180 ASN A C 1
ATOM 1378 O O . ASN A 1 180 ? -2.030 6.520 -2.499 1.00 86.44 180 ASN A O 1
ATOM 1382 N N . ILE A 1 181 ? -2.268 4.354 -1.997 1.00 89.31 181 ILE A N 1
ATOM 1383 C CA . ILE A 1 181 ? -3.272 4.590 -0.952 1.00 89.31 181 ILE A CA 1
ATOM 1384 C C . ILE A 1 181 ? -2.626 5.226 0.286 1.00 89.31 181 ILE A C 1
ATOM 1386 O O . ILE A 1 181 ? -3.111 6.249 0.762 1.00 89.31 181 ILE A O 1
ATOM 1390 N N . LEU A 1 182 ? -1.535 4.659 0.813 1.00 89.00 182 LEU A N 1
ATOM 1391 C CA . LEU A 1 182 ? -0.936 5.080 2.086 1.00 89.00 182 LEU A CA 1
ATOM 1392 C C . LEU A 1 182 ? -0.102 6.361 1.972 1.00 89.00 182 LEU A C 1
ATOM 1394 O O . LEU A 1 182 ? -0.252 7.264 2.790 1.00 89.00 182 LEU A O 1
ATOM 1398 N N . LEU A 1 183 ? 0.805 6.427 0.997 1.00 88.44 183 LEU A N 1
ATOM 1399 C CA . LEU A 1 183 ? 1.718 7.555 0.782 1.00 88.44 183 LEU A CA 1
ATOM 1400 C C . LEU A 1 183 ? 1.199 8.561 -0.252 1.00 88.44 183 LEU A C 1
ATOM 1402 O O . LEU A 1 183 ? 1.752 9.655 -0.342 1.00 88.44 183 LEU A O 1
ATOM 1406 N N . GLY A 1 184 ? 0.127 8.229 -0.973 1.00 89.56 184 GLY A N 1
ATOM 1407 C CA . GLY A 1 184 ? -0.684 9.182 -1.728 1.00 89.56 184 GLY A CA 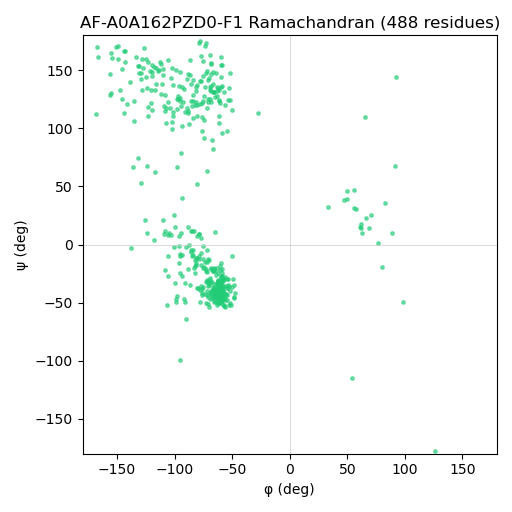1
ATOM 1408 C C . GLY A 1 184 ? -1.897 9.630 -0.913 1.00 89.56 184 GLY A C 1
ATOM 1409 O O . GLY A 1 184 ? -1.780 10.504 -0.056 1.00 89.56 184 GLY A O 1
ATOM 1410 N N . VAL A 1 185 ? -3.065 9.037 -1.173 1.00 91.50 185 VAL A N 1
ATOM 1411 C CA . VAL A 1 185 ? -4.376 9.534 -0.703 1.00 91.50 185 VAL A CA 1
ATOM 1412 C C . VAL A 1 185 ? -4.416 9.774 0.811 1.00 91.50 185 VAL A C 1
ATOM 1414 O O . VAL A 1 185 ? -4.753 10.870 1.254 1.00 91.50 185 VAL A O 1
ATOM 1417 N N . ALA A 1 186 ? -4.032 8.781 1.612 1.00 93.94 186 ALA A N 1
ATOM 1418 C CA . ALA A 1 186 ? -4.073 8.870 3.068 1.00 93.94 186 ALA A CA 1
ATOM 1419 C C . ALA A 1 186 ? -3.093 9.896 3.626 1.00 93.94 186 ALA A C 1
ATOM 1421 O O . ALA A 1 186 ? -3.448 10.652 4.529 1.00 93.94 186 ALA A O 1
ATOM 1422 N N . LYS A 1 187 ? -1.875 9.945 3.074 1.00 94.62 187 LYS A N 1
ATOM 1423 C CA . LYS A 1 187 ? -0.881 10.952 3.435 1.00 94.62 187 LYS A CA 1
ATOM 1424 C C . LYS A 1 187 ? -1.429 12.351 3.218 1.00 94.62 187 LYS A C 1
ATOM 1426 O O . LYS A 1 187 ? -1.407 13.141 4.152 1.00 94.62 187 LYS A O 1
ATOM 1431 N N . TYR A 1 188 ? -1.938 12.657 2.028 1.00 93.44 188 TYR A N 1
ATOM 1432 C CA . TYR A 1 188 ? -2.468 13.992 1.750 1.00 93.44 188 TYR A CA 1
ATOM 1433 C C . TYR A 1 188 ? -3.681 14.318 2.624 1.00 93.44 188 TYR A C 1
ATOM 1435 O O . TYR A 1 188 ? -3.707 15.387 3.222 1.00 93.44 188 TYR A O 1
ATOM 1443 N N . LEU A 1 189 ? -4.612 13.376 2.808 1.00 94.62 189 LEU A N 1
ATOM 1444 C CA . LEU A 1 189 ? -5.795 13.596 3.642 1.00 94.62 189 LEU A CA 1
ATOM 1445 C C . LEU A 1 189 ? -5.444 13.852 5.120 1.00 94.62 189 LEU A C 1
ATOM 1447 O O . LEU A 1 189 ? -5.957 14.790 5.727 1.00 94.62 189 LEU A O 1
ATOM 1451 N N . VAL A 1 190 ? -4.543 13.055 5.706 1.00 96.19 190 VAL A N 1
ATOM 1452 C CA . VAL A 1 190 ? -4.066 13.262 7.086 1.00 96.19 190 VAL A CA 1
ATOM 1453 C C . VAL A 1 190 ? -3.264 14.557 7.195 1.00 96.19 190 VAL A C 1
ATOM 1455 O O . VAL A 1 190 ? -3.415 15.297 8.166 1.00 96.19 190 VAL A O 1
ATOM 1458 N N . ASN A 1 191 ? -2.421 14.857 6.208 1.00 95.25 191 ASN A N 1
ATOM 1459 C CA . ASN A 1 191 ? -1.630 16.080 6.204 1.00 95.25 191 ASN A CA 1
ATOM 1460 C C . ASN A 1 191 ? -2.525 17.320 6.137 1.00 95.25 191 ASN A C 1
ATOM 1462 O O . ASN A 1 191 ? -2.259 18.274 6.859 1.00 95.25 191 ASN A O 1
ATOM 1466 N N . ASP A 1 192 ? -3.585 17.304 5.330 1.00 93.19 192 ASP A N 1
ATOM 1467 C CA . ASP A 1 192 ? -4.543 18.406 5.240 1.00 93.19 192 ASP A CA 1
ATOM 1468 C C . ASP A 1 192 ? -5.377 18.533 6.516 1.00 93.19 192 ASP A C 1
ATOM 1470 O O . ASP A 1 192 ? -5.515 19.642 7.041 1.00 93.19 192 ASP A O 1
ATOM 1474 N N . LEU A 1 193 ? -5.832 17.412 7.092 1.00 95.50 193 LEU A N 1
ATOM 1475 C CA . LEU A 1 193 ? -6.467 17.401 8.412 1.00 95.50 193 LEU A CA 1
ATOM 1476 C C . LEU A 1 193 ? -5.575 18.109 9.443 1.00 95.50 193 LEU A C 1
ATOM 1478 O O . LEU A 1 193 ? -6.022 19.015 10.137 1.00 95.50 193 LEU A O 1
ATOM 1482 N N . VAL A 1 194 ? -4.292 17.759 9.527 1.00 95.62 194 VAL A N 1
ATOM 1483 C CA . VAL A 1 194 ? -3.394 18.355 10.526 1.00 95.62 194 VAL A CA 1
ATOM 1484 C C . VAL A 1 194 ? -3.031 19.804 10.178 1.00 95.62 194 VAL A C 1
ATOM 1486 O O . VAL A 1 194 ? -3.141 20.695 11.021 1.00 95.62 194 VAL A O 1
ATOM 1489 N N . LYS A 1 195 ? -2.594 20.062 8.943 1.00 94.75 195 LYS A N 1
ATOM 1490 C CA . LYS A 1 195 ? -2.000 21.337 8.513 1.00 94.75 195 LYS A CA 1
ATOM 1491 C C . LYS A 1 195 ? -3.029 22.430 8.252 1.00 94.75 195 LYS A C 1
ATOM 1493 O O . LYS A 1 195 ? -2.743 23.592 8.541 1.00 94.75 195 LYS A O 1
ATOM 1498 N N . VAL A 1 196 ? -4.172 22.085 7.662 1.00 92.81 196 VAL A N 1
ATOM 1499 C CA . VAL A 1 196 ? -5.182 23.050 7.206 1.00 92.81 196 VAL A CA 1
ATOM 1500 C C . VAL A 1 196 ? -6.290 23.198 8.240 1.00 92.81 196 VAL A C 1
ATOM 1502 O O . VAL A 1 196 ? -6.673 24.325 8.555 1.00 92.81 196 VAL A O 1
ATOM 1505 N N . VAL A 1 197 ? -6.768 22.078 8.788 1.00 93.88 197 VAL A N 1
ATOM 1506 C CA . VAL A 1 197 ? -7.935 22.051 9.680 1.00 93.88 197 VAL A CA 1
ATOM 1507 C C . VAL A 1 197 ? -7.515 22.221 11.137 1.00 93.88 197 VAL A C 1
ATOM 1509 O O . VAL A 1 197 ? -7.830 23.233 11.761 1.00 93.88 197 VAL A O 1
ATOM 1512 N N . LEU A 1 198 ? -6.755 21.275 11.686 1.00 95.19 198 LEU A N 1
ATOM 1513 C CA . LEU A 1 198 ? -6.433 21.235 13.115 1.00 95.19 198 LEU A CA 1
ATOM 1514 C C . LEU A 1 198 ? -5.446 22.326 13.536 1.00 95.19 198 LEU A C 1
ATOM 1516 O O . LEU A 1 198 ? -5.539 22.831 14.649 1.00 95.19 198 LEU A O 1
ATOM 1520 N N . LYS A 1 199 ? -4.534 22.754 12.651 1.00 93.56 199 LYS A N 1
ATOM 1521 C CA . LYS A 1 199 ? -3.616 23.872 12.937 1.00 93.56 199 LYS A CA 1
ATOM 1522 C C . LYS A 1 199 ? -4.356 25.171 13.282 1.00 93.56 199 LYS A C 1
ATOM 1524 O O . LYS A 1 199 ? -3.846 25.960 14.069 1.00 93.56 199 LYS A O 1
ATOM 1529 N N . LYS A 1 200 ? -5.545 25.388 12.709 1.00 94.31 200 LYS A N 1
ATOM 1530 C CA . LYS A 1 200 ? -6.410 26.542 13.008 1.00 94.31 200 LYS A CA 1
ATOM 1531 C C . LYS A 1 200 ? -7.311 26.316 14.231 1.00 94.31 200 LYS A C 1
ATOM 1533 O O . LYS A 1 200 ? -7.936 27.257 14.695 1.00 94.31 200 LYS A O 1
ATOM 1538 N N . ASN A 1 201 ? -7.374 25.086 14.745 1.00 94.12 201 ASN A N 1
ATOM 1539 C CA . ASN A 1 201 ? -8.304 24.649 15.785 1.00 94.12 201 ASN A CA 1
ATOM 1540 C C . ASN A 1 201 ? -7.551 23.880 16.893 1.00 94.12 201 ASN A C 1
ATOM 1542 O O . ASN A 1 201 ? -7.644 22.651 16.971 1.00 94.12 201 ASN A O 1
ATOM 1546 N N . PRO A 1 202 ? -6.792 24.570 17.766 1.00 93.44 202 PRO A N 1
ATOM 1547 C CA . PRO A 1 202 ? -5.901 23.926 18.739 1.00 93.44 202 PRO A CA 1
ATOM 1548 C C . PRO A 1 202 ? -6.636 23.023 19.741 1.00 93.44 202 PRO A C 1
ATOM 1550 O O . PRO A 1 202 ? -6.125 21.959 20.085 1.00 93.44 202 PRO A O 1
ATOM 1553 N N . ASN A 1 203 ? -7.861 23.377 20.142 1.00 94.44 203 ASN A N 1
ATOM 1554 C CA . ASN A 1 203 ? -8.682 22.534 21.020 1.00 94.44 203 ASN A CA 1
ATOM 1555 C C . ASN A 1 203 ? -9.028 21.194 20.354 1.00 94.44 203 ASN A C 1
ATOM 1557 O O . ASN A 1 203 ? -8.935 20.143 20.985 1.00 94.44 203 ASN A O 1
ATOM 1561 N N . GLN A 1 204 ? -9.360 21.215 19.059 1.00 95.25 204 GLN A N 1
ATOM 1562 C CA . GLN A 1 204 ? -9.629 20.005 18.276 1.00 95.25 204 GLN A CA 1
ATOM 1563 C C . GLN A 1 204 ? -8.359 19.160 18.114 1.00 95.25 204 GLN A C 1
ATOM 1565 O O . GLN A 1 204 ? -8.397 17.944 18.283 1.00 95.25 204 GLN A O 1
ATOM 1570 N N . MET A 1 205 ? -7.209 19.804 17.868 1.00 95.44 205 MET A N 1
ATOM 1571 C CA . MET A 1 205 ? -5.906 19.128 17.814 1.00 95.44 205 MET A CA 1
ATOM 1572 C C . MET A 1 205 ? -5.589 18.402 19.128 1.00 95.44 205 MET A C 1
ATOM 1574 O O . MET A 1 205 ? -5.164 17.245 19.102 1.00 95.44 205 MET A O 1
ATOM 1578 N N . ALA A 1 206 ? -5.788 19.067 20.270 1.00 95.25 206 ALA A N 1
ATOM 1579 C CA . ALA A 1 206 ? -5.527 18.497 21.589 1.00 95.25 206 ALA A CA 1
ATOM 1580 C C . ALA A 1 206 ? -6.460 17.316 21.890 1.00 95.25 206 ALA A C 1
ATOM 1582 O O . ALA A 1 206 ? -5.988 16.255 22.300 1.00 95.25 206 ALA A O 1
ATOM 1583 N N . ARG A 1 207 ? -7.762 17.464 21.607 1.00 95.19 207 ARG A N 1
ATOM 1584 C CA . ARG A 1 207 ? -8.758 16.390 21.755 1.00 95.19 207 ARG A CA 1
ATOM 1585 C C . ARG A 1 207 ? -8.415 15.176 20.893 1.00 95.19 207 ARG A C 1
ATOM 1587 O O . ARG A 1 207 ? -8.368 14.065 21.412 1.00 95.19 207 ARG A O 1
ATOM 1594 N N . LEU A 1 208 ? -8.088 15.378 19.613 1.00 95.38 208 LEU A N 1
ATOM 1595 C CA . LEU A 1 208 ? -7.716 14.279 18.718 1.00 95.38 208 LEU A CA 1
ATOM 1596 C C . LEU A 1 208 ? -6.414 13.603 19.163 1.00 95.38 208 LEU A C 1
ATOM 1598 O O . LEU A 1 208 ? -6.309 12.381 19.135 1.00 95.38 208 LEU A O 1
ATOM 1602 N N . SER A 1 209 ? -5.423 14.385 19.599 1.00 95.19 209 SER A N 1
ATOM 1603 C CA . SER A 1 209 ? -4.153 13.844 20.099 1.00 95.19 209 SER A CA 1
ATOM 1604 C C . SER A 1 209 ? -4.354 12.996 21.355 1.00 95.19 209 SER A C 1
ATOM 1606 O O . SER A 1 209 ? -3.719 11.952 21.485 1.00 95.19 209 SER A O 1
ATOM 1608 N N . LYS A 1 210 ? -5.262 13.412 22.249 1.00 94.38 210 LYS A N 1
ATOM 1609 C CA . LYS A 1 210 ? -5.659 12.628 23.422 1.00 94.38 210 LYS A CA 1
ATOM 1610 C C . LYS A 1 210 ? -6.323 11.312 23.005 1.00 94.38 210 LYS A C 1
ATOM 1612 O O . LYS A 1 210 ? -5.831 10.262 23.393 1.00 94.38 210 LYS A O 1
ATOM 1617 N N . ALA A 1 211 ? -7.332 11.360 22.134 1.00 93.25 211 ALA A N 1
ATOM 1618 C CA . ALA A 1 211 ? -8.024 10.159 21.654 1.00 93.25 211 ALA A CA 1
ATOM 1619 C C . ALA A 1 211 ? -7.079 9.158 20.955 1.00 93.25 211 ALA A C 1
ATOM 1621 O O . ALA A 1 211 ? -7.190 7.946 21.134 1.00 93.25 211 ALA A O 1
ATOM 1622 N N . LEU A 1 212 ? -6.102 9.654 20.186 1.00 93.88 212 LEU A N 1
ATOM 1623 C CA . LEU A 1 212 ? -5.068 8.813 19.572 1.00 93.88 212 LEU A CA 1
ATOM 1624 C C . LEU A 1 212 ? -4.150 8.155 20.607 1.00 93.88 212 LEU A C 1
ATOM 1626 O O . LEU A 1 212 ? -3.772 6.999 20.422 1.00 93.88 212 LEU A O 1
ATOM 1630 N N . LYS A 1 213 ? -3.792 8.881 21.672 1.00 91.94 213 LYS A N 1
ATOM 1631 C CA . LYS A 1 213 ? -2.980 8.354 22.773 1.00 91.94 213 LYS A CA 1
ATOM 1632 C C . LYS A 1 213 ? -3.746 7.299 23.568 1.00 91.94 213 LYS A C 1
ATOM 1634 O O . LYS A 1 213 ? -3.184 6.257 23.879 1.00 91.94 213 LYS A O 1
ATOM 1639 N N . ASP A 1 214 ? -5.031 7.522 23.825 1.00 90.12 214 ASP A N 1
ATOM 1640 C CA . ASP A 1 214 ? -5.880 6.560 24.535 1.00 90.12 214 ASP A CA 1
ATOM 1641 C C . ASP A 1 214 ? -5.951 5.221 23.775 1.00 90.12 214 ASP A C 1
ATOM 1643 O O . ASP A 1 214 ? -5.851 4.153 24.383 1.00 90.12 214 ASP A O 1
ATOM 1647 N N . TYR A 1 215 ? -5.939 5.267 22.435 1.00 88.75 215 TYR A N 1
ATOM 1648 C CA . TYR A 1 215 ? -5.875 4.088 21.563 1.00 88.75 215 TYR A CA 1
ATOM 1649 C C . TYR A 1 215 ? -4.632 3.202 21.752 1.00 88.75 215 TYR A C 1
ATOM 1651 O O . TYR A 1 215 ? -4.628 2.038 21.321 1.00 88.75 215 TYR A O 1
ATOM 1659 N N . GLU A 1 216 ? -3.572 3.682 22.410 1.00 83.75 216 GLU A N 1
ATOM 1660 C CA . GLU A 1 216 ? -2.443 2.840 22.823 1.00 83.75 216 GLU A CA 1
ATOM 1661 C C . GLU A 1 216 ? -2.897 1.699 23.751 1.00 83.75 216 GLU A C 1
ATOM 1663 O O . GLU A 1 216 ? -2.315 0.617 23.699 1.00 83.75 216 GLU A O 1
ATOM 1668 N N . ASN A 1 217 ? -4.022 1.855 24.456 1.00 84.12 217 ASN A N 1
ATOM 1669 C CA . ASN A 1 217 ? -4.579 0.848 25.364 1.00 84.12 217 ASN A CA 1
ATOM 1670 C C . ASN A 1 217 ? -5.394 -0.265 24.671 1.00 84.12 217 ASN A C 1
ATOM 1672 O O . ASN A 1 217 ? -5.631 -1.314 25.269 1.00 84.12 217 ASN A O 1
ATOM 1676 N N . SER A 1 218 ? -5.810 -0.089 23.407 1.00 86.19 218 SER A N 1
ATOM 1677 C CA . SER A 1 218 ? -6.632 -1.087 22.683 1.00 86.19 218 SER A CA 1
ATOM 1678 C C . SER A 1 218 ? -5.937 -2.460 22.541 1.00 86.19 218 SER A C 1
ATOM 1680 O O . SER A 1 218 ? -4.898 -2.580 21.901 1.00 86.19 218 SER A O 1
ATOM 1682 N N . GLN A 1 219 ? -6.513 -3.554 23.026 1.00 85.88 219 GLN A N 1
ATOM 1683 C CA . GLN A 1 219 ? -5.930 -4.888 22.779 1.00 85.88 219 GLN A CA 1
ATOM 1684 C C . GLN A 1 219 ? -6.215 -5.416 21.357 1.00 85.88 219 GLN A C 1
ATOM 1686 O O . GLN A 1 219 ? -5.665 -6.433 20.937 1.00 85.88 219 GLN A O 1
ATOM 1691 N N . GLY A 1 220 ? -7.057 -4.712 20.591 1.00 82.38 220 GLY A N 1
ATOM 1692 C CA . GLY A 1 220 ? -7.473 -5.108 19.247 1.00 82.38 220 GLY A CA 1
ATOM 1693 C C . GLY A 1 220 ? -6.479 -4.754 18.141 1.00 82.38 220 GLY A C 1
ATOM 1694 O O . GLY A 1 220 ? -6.565 -5.319 17.051 1.00 82.38 220 GLY A O 1
ATOM 1695 N N . MET A 1 221 ? -5.538 -3.841 18.398 1.00 81.75 221 MET A N 1
ATOM 1696 C CA . MET A 1 221 ? -4.599 -3.327 17.397 1.00 81.75 221 MET A CA 1
ATOM 1697 C C . MET A 1 221 ? -3.216 -3.971 17.528 1.00 81.75 221 MET A C 1
ATOM 1699 O O . MET A 1 221 ? -2.483 -3.685 18.473 1.00 81.75 221 MET A O 1
ATOM 1703 N N . SER A 1 222 ? -2.806 -4.753 16.524 1.00 73.88 222 SER A N 1
ATOM 1704 C CA . SER A 1 222 ? -1.489 -5.417 16.490 1.00 73.88 222 SER A CA 1
ATOM 1705 C C . SER A 1 222 ? -0.300 -4.448 16.439 1.00 73.88 222 SER A C 1
ATOM 1707 O O . SER A 1 222 ? 0.804 -4.772 16.875 1.00 73.88 222 SER A O 1
ATOM 1709 N N . ARG A 1 223 ? -0.504 -3.234 15.913 1.00 78.06 223 ARG A N 1
ATOM 1710 C CA . ARG A 1 223 ? 0.477 -2.142 15.953 1.00 78.06 223 ARG A CA 1
ATOM 1711 C C . ARG A 1 223 ? -0.161 -0.876 16.495 1.00 78.06 223 ARG A C 1
ATOM 1713 O O . ARG A 1 223 ? -1.210 -0.453 16.014 1.00 78.06 223 ARG A O 1
ATOM 1720 N N . LYS A 1 224 ? 0.535 -0.243 17.436 1.00 84.19 224 LYS A N 1
ATOM 1721 C CA . LYS A 1 224 ? 0.132 1.020 18.053 1.00 84.19 224 LYS A CA 1
ATOM 1722 C C . LYS A 1 224 ? 0.642 2.227 17.287 1.00 84.19 224 LYS A C 1
ATOM 1724 O O . LYS A 1 224 ? 1.726 2.197 16.698 1.00 84.19 224 LYS A O 1
ATOM 1729 N N . PHE A 1 225 ? -0.154 3.289 17.299 1.00 88.19 225 PHE A N 1
ATOM 1730 C CA . PHE A 1 225 ? 0.266 4.588 16.805 1.00 88.19 225 PHE A CA 1
ATOM 1731 C C . PHE A 1 225 ? 0.945 5.350 17.943 1.00 88.19 225 PHE A C 1
ATOM 1733 O O . PHE A 1 225 ? 0.277 5.844 18.832 1.00 88.19 225 PHE A O 1
ATOM 1740 N N . THR A 1 226 ? 2.274 5.426 17.901 1.00 86.31 226 THR A N 1
ATOM 1741 C CA . THR A 1 226 ? 3.109 5.995 18.977 1.00 86.31 226 THR A CA 1
ATOM 1742 C C . THR A 1 226 ? 3.751 7.329 18.588 1.00 86.31 226 THR A C 1
ATOM 1744 O O . THR A 1 226 ? 4.817 7.704 19.077 1.00 86.31 226 THR A O 1
ATOM 1747 N N . ARG A 1 227 ? 3.187 8.013 17.588 1.00 89.62 227 ARG A N 1
ATOM 1748 C CA . ARG A 1 227 ? 3.733 9.264 17.051 1.00 89.62 227 ARG A CA 1
ATOM 1749 C C . ARG A 1 227 ? 2.807 10.419 17.377 1.00 89.62 227 ARG A C 1
ATOM 1751 O O . ARG A 1 227 ? 1.612 10.250 17.543 1.00 89.62 227 ARG A O 1
ATOM 1758 N N . GLU A 1 228 ? 3.365 11.617 17.393 1.00 89.88 228 GLU A N 1
ATOM 1759 C CA . GLU A 1 228 ? 2.573 12.834 17.532 1.00 89.88 228 GLU A CA 1
ATOM 1760 C C . GLU A 1 228 ? 2.138 13.355 16.164 1.00 89.88 228 GLU A C 1
ATOM 1762 O O . GLU A 1 228 ? 2.919 13.341 15.205 1.00 89.88 228 GLU A O 1
ATOM 1767 N N . LEU A 1 229 ? 0.917 13.888 16.090 1.00 89.88 229 LEU A N 1
ATOM 1768 C CA . LEU A 1 229 ? 0.349 14.437 14.858 1.00 89.88 229 LEU A CA 1
ATOM 1769 C C . LEU A 1 229 ? 1.185 15.568 14.256 1.00 89.88 229 LEU A C 1
ATOM 1771 O O . LEU A 1 229 ? 1.231 15.692 13.038 1.00 89.88 229 LEU A O 1
ATOM 1775 N N . ARG A 1 230 ? 1.917 16.350 15.062 1.00 88.69 230 ARG A N 1
ATOM 1776 C CA . ARG A 1 230 ? 2.807 17.406 14.541 1.00 88.69 230 ARG A CA 1
ATOM 1777 C C . ARG A 1 230 ? 3.893 16.880 13.593 1.00 88.69 230 ARG A C 1
ATOM 1779 O O . ARG A 1 230 ? 4.388 17.635 12.764 1.00 88.69 230 ARG A O 1
ATOM 1786 N N . HIS A 1 231 ? 4.220 15.588 13.663 1.00 90.75 231 HIS A N 1
ATOM 1787 C CA . HIS A 1 231 ? 5.187 14.931 12.781 1.00 90.75 231 HIS A CA 1
ATOM 1788 C C . HIS A 1 231 ? 4.560 14.370 11.492 1.00 90.75 231 HIS A C 1
ATOM 1790 O O . HIS A 1 231 ? 5.205 13.574 10.808 1.00 90.75 231 HIS A O 1
ATOM 1796 N N . TYR A 1 232 ? 3.330 14.772 11.146 1.00 89.44 232 TYR A N 1
ATOM 1797 C CA . TYR A 1 232 ? 2.567 14.255 10.003 1.00 89.44 232 TYR A CA 1
ATOM 1798 C C . TYR A 1 232 ? 3.353 14.213 8.683 1.00 89.44 232 TYR A C 1
ATOM 1800 O O . TYR A 1 232 ? 3.186 13.279 7.908 1.00 89.44 232 TYR A O 1
ATOM 1808 N N . GLY A 1 233 ? 4.251 15.173 8.432 1.00 85.75 233 GLY A N 1
ATOM 1809 C CA . GLY A 1 233 ? 5.060 15.218 7.207 1.00 85.75 233 GLY A CA 1
ATOM 1810 C C . GLY A 1 233 ? 6.100 14.096 7.079 1.00 85.75 233 GLY A C 1
ATOM 1811 O O . GLY A 1 233 ? 6.522 13.785 5.965 1.00 85.75 233 GLY A O 1
ATOM 1812 N N . SER A 1 234 ? 6.474 13.465 8.194 1.00 87.69 234 SER A N 1
ATOM 1813 C CA . SER A 1 234 ? 7.554 12.470 8.285 1.00 87.69 234 SER A CA 1
ATOM 1814 C C . SER A 1 234 ? 7.041 11.048 8.528 1.00 87.69 234 SER A C 1
ATOM 1816 O O . SER A 1 234 ? 7.818 10.135 8.821 1.00 87.69 234 SER A O 1
ATOM 1818 N N . PHE A 1 235 ? 5.728 10.834 8.452 1.00 89.81 235 PHE A N 1
ATOM 1819 C CA . PHE A 1 235 ? 5.151 9.511 8.636 1.00 89.81 235 PHE A CA 1
ATOM 1820 C C . PHE A 1 235 ? 5.501 8.579 7.470 1.00 89.81 235 PHE A C 1
ATOM 1822 O O . PHE A 1 235 ? 5.362 8.898 6.293 1.00 89.81 235 PHE A O 1
ATOM 1829 N N . LEU A 1 236 ? 5.939 7.375 7.830 1.00 85.31 236 LEU A N 1
ATOM 1830 C CA . LEU A 1 236 ? 6.030 6.221 6.940 1.00 85.31 236 LEU A CA 1
ATOM 1831 C C . LEU A 1 236 ? 4.636 5.628 6.678 1.00 85.31 236 LEU A C 1
ATOM 1833 O O . LEU A 1 236 ? 3.747 5.737 7.525 1.00 85.31 236 LEU A O 1
ATOM 1837 N N . GLY A 1 237 ? 4.480 4.891 5.572 1.00 84.06 237 GLY A N 1
ATOM 1838 C CA . GLY A 1 237 ? 3.208 4.268 5.167 1.00 84.06 237 GLY A CA 1
ATOM 1839 C C . GLY A 1 237 ? 2.525 3.462 6.279 1.00 84.06 237 GLY A C 1
ATOM 1840 O O . GLY A 1 237 ? 1.312 3.533 6.452 1.00 84.06 237 GLY A O 1
ATOM 1841 N N . ARG A 1 238 ? 3.304 2.768 7.119 1.00 82.75 238 ARG A N 1
ATOM 1842 C CA . ARG A 1 238 ? 2.782 2.012 8.269 1.00 82.75 238 ARG A CA 1
ATOM 1843 C C . ARG A 1 238 ? 2.020 2.861 9.294 1.00 82.75 238 ARG A C 1
ATOM 1845 O O . ARG A 1 238 ? 1.123 2.334 9.937 1.00 82.75 238 ARG A O 1
ATOM 1852 N N . TYR A 1 239 ? 2.383 4.131 9.477 1.00 88.94 239 TYR A N 1
ATOM 1853 C CA . TYR A 1 239 ? 1.699 5.015 10.422 1.00 88.94 239 TYR A CA 1
ATOM 1854 C C . TYR A 1 239 ? 0.365 5.472 9.846 1.00 88.94 239 TYR A C 1
ATOM 1856 O O . TYR A 1 239 ? -0.643 5.368 10.535 1.00 88.94 239 TYR A O 1
ATOM 1864 N N . TYR A 1 240 ? 0.333 5.852 8.563 1.00 92.00 240 TYR A N 1
ATOM 1865 C CA . TYR A 1 240 ? -0.926 6.116 7.863 1.00 92.00 240 TYR A CA 1
ATOM 1866 C C . TYR A 1 240 ? -1.837 4.890 7.887 1.00 92.00 240 TYR A C 1
ATOM 1868 O O . TYR A 1 240 ? -3.014 5.015 8.186 1.00 92.00 240 TYR A O 1
ATOM 1876 N N . LYS A 1 241 ? -1.289 3.685 7.704 1.00 88.25 241 LYS A N 1
ATOM 1877 C CA . LYS A 1 241 ? -2.056 2.437 7.809 1.00 88.25 241 LYS A CA 1
ATOM 1878 C C . LYS A 1 241 ? -2.735 2.267 9.175 1.00 88.25 241 LYS A C 1
ATOM 1880 O O . LYS A 1 241 ? -3.855 1.774 9.22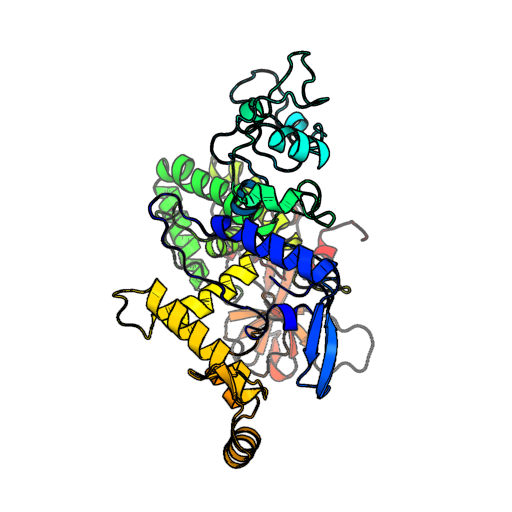9 1.00 88.25 241 LYS A O 1
ATOM 1885 N N . VAL A 1 242 ? -2.071 2.620 10.278 1.00 89.31 242 VAL A N 1
ATOM 1886 C CA . VAL A 1 242 ? -2.701 2.571 11.611 1.00 89.31 242 VAL A CA 1
ATOM 1887 C C . VAL A 1 242 ? -3.741 3.683 11.745 1.00 89.31 242 VAL A C 1
ATOM 1889 O O . VAL A 1 242 ? -4.861 3.404 12.155 1.00 89.31 242 VAL A O 1
ATOM 1892 N N . LEU A 1 243 ? -3.412 4.907 11.325 1.00 93.88 243 LEU A N 1
ATOM 1893 C CA . LEU A 1 243 ? -4.326 6.050 11.373 1.00 93.88 243 LEU A CA 1
ATOM 1894 C C . LEU A 1 243 ? -5.630 5.796 10.608 1.00 93.88 243 LEU A C 1
ATOM 1896 O O . LEU A 1 243 ? -6.691 6.101 11.126 1.00 93.88 243 LEU A O 1
ATOM 1900 N N . LEU A 1 244 ? -5.582 5.185 9.425 1.00 92.56 244 LEU A N 1
ATOM 1901 C CA . LEU A 1 244 ? -6.784 4.861 8.646 1.00 92.56 244 LEU A CA 1
ATOM 1902 C C . LEU A 1 244 ? -7.679 3.807 9.300 1.00 92.56 244 LEU A C 1
ATOM 1904 O O . LEU A 1 244 ? -8.862 3.756 8.987 1.00 92.56 244 LEU A O 1
ATOM 1908 N N . GLN A 1 245 ? -7.131 2.976 10.190 1.00 90.38 245 GLN A N 1
ATOM 1909 C CA . GLN A 1 245 ? -7.939 2.038 10.963 1.00 90.38 245 GLN A CA 1
ATOM 1910 C C . GLN A 1 245 ? -8.612 2.741 12.144 1.00 90.38 245 GLN A C 1
ATOM 1912 O O . GLN A 1 245 ? -9.754 2.430 12.435 1.00 90.38 245 GLN A O 1
ATOM 1917 N N . ILE A 1 246 ? -7.949 3.690 12.812 1.00 93.00 246 ILE A N 1
ATOM 1918 C CA . ILE A 1 246 ? -8.434 4.246 14.093 1.00 93.00 246 ILE A CA 1
ATOM 1919 C C . ILE A 1 246 ? -9.146 5.600 13.956 1.00 93.00 246 ILE A C 1
ATOM 1921 O O . ILE A 1 246 ? -10.098 5.870 14.683 1.00 93.00 246 ILE A O 1
ATOM 1925 N N . LEU A 1 247 ? -8.725 6.451 13.010 1.00 94.81 247 LEU A N 1
ATOM 1926 C CA . LEU A 1 247 ? -9.300 7.785 12.814 1.00 94.81 247 LEU A CA 1
ATOM 1927 C C . LEU A 1 247 ? -10.789 7.756 12.465 1.00 94.81 247 LEU A C 1
ATOM 1929 O O . LEU A 1 247 ? -11.491 8.596 13.014 1.00 94.81 247 LEU A O 1
ATOM 1933 N N . PRO A 1 248 ? -11.309 6.845 11.616 1.00 94.44 248 PRO A N 1
ATOM 1934 C CA . PRO A 1 248 ? -12.742 6.813 11.335 1.00 94.44 248 PRO A CA 1
ATOM 1935 C C . PRO A 1 248 ? -13.581 6.655 12.605 1.00 94.44 248 PRO A C 1
ATOM 1937 O O . PRO A 1 248 ? -14.498 7.438 12.819 1.00 94.44 248 PRO A O 1
ATOM 1940 N N . ALA A 1 249 ? -13.213 5.709 13.477 1.00 92.94 249 ALA A N 1
ATOM 1941 C CA . ALA A 1 249 ? -13.902 5.493 14.745 1.00 92.94 249 ALA A CA 1
ATOM 1942 C C . ALA A 1 249 ? -13.813 6.736 15.641 1.00 92.94 249 ALA A C 1
ATOM 1944 O O . ALA A 1 249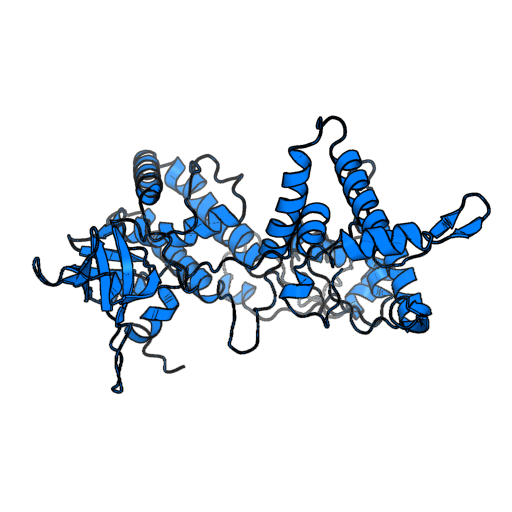 ? -14.842 7.243 16.064 1.00 92.94 249 ALA A O 1
ATOM 1945 N N . ILE A 1 250 ? -12.608 7.284 15.844 1.00 94.50 250 ILE A N 1
ATOM 1946 C CA . ILE A 1 250 ? -12.409 8.481 16.678 1.00 94.50 250 ILE A CA 1
ATOM 1947 C C . ILE A 1 250 ? -13.212 9.677 16.148 1.00 94.50 250 ILE A C 1
ATOM 1949 O O . ILE A 1 250 ? -13.849 10.386 16.919 1.00 94.50 250 ILE A O 1
ATOM 1953 N N . LEU A 1 251 ? -13.186 9.923 14.837 1.00 95.06 251 LEU A N 1
ATOM 1954 C CA . LEU A 1 251 ? -13.878 11.055 14.221 1.00 95.06 251 LEU A CA 1
ATOM 1955 C C . LEU A 1 251 ? -15.396 10.949 14.378 1.00 95.06 251 LEU A C 1
ATOM 1957 O O . LEU A 1 251 ? -16.049 11.935 14.712 1.00 95.06 251 LEU A O 1
ATOM 1961 N N . VAL A 1 252 ? -15.944 9.750 14.192 1.00 92.31 252 VAL A N 1
ATOM 1962 C CA . VAL A 1 252 ? -17.381 9.498 14.322 1.00 92.31 252 VAL A CA 1
ATOM 1963 C C . VAL A 1 252 ? -17.851 9.597 15.774 1.00 92.31 252 VAL A C 1
ATOM 1965 O O . VAL A 1 252 ? -18.970 10.040 16.005 1.00 92.31 252 VAL A O 1
ATOM 1968 N N . THR A 1 253 ? -17.027 9.222 16.754 1.00 90.88 253 THR A N 1
ATOM 1969 C CA . THR A 1 253 ? -17.442 9.195 18.166 1.00 90.88 253 THR A CA 1
ATOM 1970 C C . THR A 1 253 ? -17.152 10.502 18.896 1.00 90.88 253 THR A C 1
ATOM 1972 O O . THR A 1 253 ? -18.038 11.062 19.532 1.00 90.88 253 THR A O 1
ATOM 1975 N N . GLU A 1 254 ? -15.928 11.023 18.786 1.00 92.00 254 GLU A N 1
ATOM 1976 C CA . GLU A 1 254 ? -15.467 12.197 19.542 1.00 92.00 254 GLU A CA 1
ATOM 1977 C C . GLU A 1 254 ? -15.903 13.522 18.904 1.00 92.00 254 GLU A C 1
ATOM 1979 O O . GLU A 1 254 ? -15.992 14.555 19.577 1.00 92.00 254 GLU A O 1
ATOM 1984 N N . PHE A 1 255 ? -16.161 13.510 17.593 1.00 93.44 255 PHE A N 1
ATOM 1985 C CA . PHE A 1 255 ? -16.389 14.717 16.798 1.00 93.44 255 PHE A CA 1
ATOM 1986 C C . PHE A 1 255 ? -17.709 14.684 16.014 1.00 93.44 255 PHE A C 1
ATOM 1988 O O . PHE A 1 255 ? -17.881 15.464 15.080 1.00 93.44 255 PHE A O 1
ATOM 1995 N N . ALA A 1 256 ? -18.673 13.852 16.433 1.00 86.81 256 ALA A N 1
ATOM 1996 C CA . ALA A 1 256 ? -20.004 13.760 15.818 1.00 86.81 256 ALA A CA 1
ATOM 1997 C C . ALA A 1 256 ? -20.709 15.125 15.686 1.00 86.81 256 ALA A C 1
ATOM 1999 O O . ALA A 1 256 ? -21.319 15.416 14.661 1.00 86.81 256 ALA A O 1
ATOM 2000 N N . ASN A 1 257 ? -20.580 15.972 16.713 1.00 89.88 257 ASN A N 1
ATOM 2001 C CA . ASN A 1 257 ? -21.214 17.293 16.786 1.00 89.88 257 ASN A CA 1
ATOM 2002 C C . ASN A 1 257 ? -20.284 18.438 16.343 1.00 89.88 257 ASN A C 1
ATOM 2004 O O . ASN A 1 257 ? -20.617 19.608 16.520 1.00 89.88 257 ASN A O 1
ATOM 2008 N N . ASP A 1 258 ? -19.098 18.127 15.814 1.00 94.12 258 ASP A N 1
ATOM 2009 C CA . ASP A 1 258 ? -18.151 19.142 15.360 1.00 94.12 258 ASP A CA 1
ATOM 2010 C C . ASP A 1 258 ? -18.476 19.599 13.936 1.00 94.12 258 ASP A C 1
ATOM 2012 O O . ASP A 1 258 ? -18.490 18.791 13.009 1.00 94.12 258 ASP A O 1
ATOM 2016 N N . SER A 1 259 ? -18.696 20.897 13.724 1.00 91.00 259 SER A N 1
ATOM 2017 C CA . SER A 1 259 ? -19.124 21.427 12.423 1.00 91.00 259 SER A CA 1
ATOM 2018 C C . SER A 1 259 ? -18.076 21.306 11.311 1.00 91.00 259 SER A C 1
ATOM 2020 O O . SER A 1 259 ? -18.438 21.318 10.138 1.00 91.00 259 SER A O 1
ATOM 2022 N N . ILE A 1 260 ? -16.787 21.178 11.645 1.00 91.00 260 ILE A N 1
ATOM 2023 C CA . ILE A 1 260 ? -15.699 21.120 10.661 1.00 91.00 260 ILE A CA 1
ATOM 2024 C C . ILE A 1 260 ? -15.276 19.670 10.418 1.00 91.00 260 ILE A C 1
ATOM 2026 O O . ILE A 1 260 ? -15.162 19.230 9.274 1.00 91.00 260 ILE A O 1
ATOM 2030 N N . LEU A 1 261 ? -15.032 18.912 11.486 1.00 93.88 261 LEU A N 1
ATOM 2031 C CA . LEU A 1 261 ? -14.561 17.533 11.393 1.00 93.88 261 LEU A CA 1
ATOM 2032 C C . LEU A 1 261 ? -15.654 16.588 10.894 1.00 93.88 261 LEU A C 1
ATOM 2034 O O . LEU A 1 261 ? -15.332 15.662 10.144 1.00 93.88 261 LEU A O 1
ATOM 2038 N N . SER A 1 262 ? -16.932 16.847 11.190 1.00 90.62 262 SER A N 1
ATOM 2039 C CA . SER A 1 262 ? -18.046 16.069 10.622 1.00 90.62 262 SER A CA 1
ATOM 2040 C C . SER A 1 262 ? -18.086 16.124 9.088 1.00 90.62 262 SER A C 1
ATOM 2042 O O . SER A 1 262 ? -18.408 15.119 8.460 1.00 90.62 262 SER A O 1
ATOM 2044 N N . LEU A 1 263 ? -17.663 17.231 8.460 1.00 91.00 263 LEU A N 1
ATOM 2045 C CA . LEU A 1 263 ? -17.602 17.359 6.995 1.00 91.00 263 LEU A CA 1
ATOM 2046 C C . LEU A 1 263 ? -16.516 16.476 6.361 1.00 91.00 263 LEU A C 1
ATOM 2048 O O . LEU A 1 263 ? -16.661 16.022 5.227 1.00 91.00 263 LEU A O 1
ATOM 2052 N N . ILE A 1 264 ? -15.418 16.227 7.078 1.00 92.31 264 ILE A N 1
ATOM 2053 C CA . ILE A 1 264 ? -14.262 15.470 6.564 1.00 92.31 264 ILE A CA 1
ATOM 2054 C C . ILE A 1 264 ? -14.352 13.989 6.953 1.00 92.31 264 ILE A C 1
ATOM 2056 O O . ILE A 1 264 ? -13.815 13.127 6.253 1.00 92.31 264 ILE A O 1
ATOM 2060 N N . THR A 1 265 ? -15.069 13.678 8.033 1.00 94.69 265 THR A N 1
ATOM 2061 C CA . THR A 1 265 ? -15.260 12.321 8.563 1.00 94.69 265 THR A CA 1
ATOM 2062 C C . THR A 1 265 ? -15.669 11.298 7.493 1.00 94.69 265 THR A C 1
ATOM 2064 O O . THR A 1 265 ? -15.009 10.257 7.419 1.00 94.69 265 THR A O 1
ATOM 2067 N N . PRO A 1 266 ? -16.632 11.573 6.584 1.00 94.75 266 PRO A N 1
ATOM 2068 C CA . PRO A 1 266 ? -16.993 10.631 5.525 1.00 94.75 266 PRO A CA 1
ATOM 2069 C C . PRO A 1 266 ? -15.812 10.217 4.640 1.00 94.75 266 PRO A C 1
ATOM 2071 O O . PRO A 1 266 ? -15.723 9.058 4.241 1.00 94.75 266 PRO A O 1
ATOM 2074 N N . SER A 1 267 ? -14.867 11.122 4.365 1.00 94.31 267 SER A N 1
ATOM 2075 C CA . SER A 1 267 ? -13.668 10.809 3.576 1.00 94.31 267 SER A CA 1
ATOM 2076 C C . SER A 1 267 ? -12.764 9.809 4.298 1.00 94.31 267 SER A C 1
ATOM 2078 O O . SER A 1 267 ? -12.273 8.864 3.680 1.00 94.31 267 SER A O 1
ATOM 2080 N N . PHE A 1 268 ? -12.587 9.969 5.614 1.00 96.00 268 PHE A N 1
ATOM 2081 C CA . PHE A 1 268 ? -11.831 9.020 6.434 1.00 96.00 268 PHE A CA 1
ATOM 2082 C C . PHE A 1 268 ? -12.535 7.671 6.543 1.00 96.00 268 PHE A C 1
ATOM 2084 O O . PHE A 1 268 ? -11.879 6.648 6.367 1.00 96.00 268 PHE A O 1
ATOM 2091 N N . VAL A 1 269 ? -13.853 7.657 6.756 1.00 94.38 269 VAL A N 1
ATOM 2092 C CA . VAL A 1 269 ? -14.658 6.426 6.778 1.00 94.38 269 VAL A CA 1
ATOM 2093 C C . VAL A 1 269 ? -14.501 5.659 5.467 1.00 94.38 269 VAL A C 1
ATOM 2095 O O . VAL A 1 269 ? -14.125 4.490 5.476 1.00 94.38 269 VAL A O 1
ATOM 2098 N N . ARG A 1 270 ? -14.710 6.317 4.318 1.00 93.12 270 ARG A N 1
ATOM 2099 C CA . ARG A 1 270 ? -14.585 5.677 2.998 1.00 93.12 270 ARG A CA 1
ATOM 2100 C C . ARG A 1 270 ? -13.177 5.148 2.747 1.00 93.12 270 ARG A C 1
ATOM 2102 O O . ARG A 1 270 ? -13.027 4.057 2.199 1.00 93.12 270 ARG A O 1
ATOM 2109 N N . LEU A 1 271 ? -12.152 5.888 3.166 1.00 92.94 271 LEU A N 1
ATOM 2110 C CA . LEU A 1 271 ? -10.764 5.463 3.027 1.00 92.94 271 LEU A CA 1
ATOM 2111 C C . LEU A 1 271 ? -10.407 4.304 3.974 1.00 92.94 271 LEU A C 1
ATOM 2113 O O . LEU A 1 271 ? -9.672 3.404 3.569 1.00 92.94 271 LEU A O 1
ATOM 2117 N N . GLY A 1 272 ? -10.960 4.280 5.189 1.00 91.38 272 GLY A N 1
ATOM 2118 C CA . GLY A 1 272 ? -10.864 3.160 6.132 1.00 91.38 272 GLY A CA 1
ATOM 2119 C C . GLY A 1 272 ? -11.525 1.888 5.591 1.00 91.38 272 GLY A C 1
ATOM 2120 O O . GLY A 1 272 ? -10.912 0.815 5.618 1.00 91.38 272 GLY A O 1
ATOM 2121 N N . CYS A 1 273 ? -12.715 2.011 4.987 1.00 89.81 273 CYS A N 1
ATOM 2122 C CA . CYS A 1 273 ? -13.372 0.916 4.264 1.00 89.81 273 CYS A CA 1
ATOM 2123 C C . CYS A 1 273 ? -12.500 0.405 3.113 1.00 89.81 273 CYS A C 1
ATOM 2125 O O . CYS A 1 273 ? -12.235 -0.792 3.025 1.00 89.81 273 CYS A O 1
ATOM 2127 N N . LEU A 1 274 ? -12.012 1.306 2.248 1.00 88.94 274 LEU A N 1
ATOM 2128 C CA . LEU A 1 274 ? -11.137 0.940 1.132 1.00 88.94 274 LEU A CA 1
ATOM 2129 C C . LEU A 1 274 ? -9.891 0.200 1.628 1.00 88.94 274 LEU A C 1
ATOM 2131 O O . LEU A 1 274 ? -9.516 -0.822 1.063 1.00 88.94 274 LEU A O 1
ATOM 2135 N N . CYS A 1 275 ? -9.269 0.671 2.708 1.00 85.38 275 CYS A N 1
ATOM 2136 C CA . CYS A 1 275 ? -8.126 -0.018 3.293 1.00 85.38 275 CYS A CA 1
ATOM 2137 C C . CYS A 1 275 ? -8.500 -1.424 3.771 1.00 85.38 275 CYS A C 1
ATOM 2139 O O . CYS A 1 275 ? -7.752 -2.361 3.520 1.00 85.38 275 CYS A O 1
ATOM 2141 N N . SER A 1 276 ? -9.662 -1.602 4.395 1.00 82.50 276 SER A N 1
ATOM 2142 C CA . SER A 1 276 ? -10.127 -2.926 4.829 1.00 82.50 276 SER A CA 1
ATOM 2143 C C . SER A 1 276 ? -10.336 -3.898 3.665 1.00 82.50 276 SER A C 1
ATOM 2145 O O . SER A 1 276 ? -10.048 -5.088 3.799 1.00 82.50 276 SER A O 1
ATOM 2147 N N . LEU A 1 277 ? -10.754 -3.383 2.506 1.00 82.25 277 LEU A N 1
ATOM 2148 C CA . LEU A 1 277 ? -10.915 -4.154 1.273 1.00 82.25 277 LEU A CA 1
ATOM 2149 C C . LEU A 1 277 ? -9.582 -4.487 0.592 1.00 82.25 277 LEU A C 1
ATOM 2151 O O . LEU A 1 277 ? -9.432 -5.563 0.024 1.00 82.25 277 LEU A O 1
ATOM 2155 N N . VAL A 1 278 ? -8.614 -3.570 0.634 1.00 79.31 278 VAL A N 1
ATOM 2156 C CA . VAL A 1 278 ? -7.337 -3.727 -0.078 1.00 79.31 278 VAL A CA 1
ATOM 2157 C C . VAL A 1 278 ? -6.314 -4.504 0.752 1.00 79.31 278 VAL A C 1
ATOM 2159 O O . VAL A 1 278 ? -5.548 -5.286 0.195 1.00 79.31 278 VAL A O 1
ATOM 2162 N N . PHE A 1 279 ? -6.301 -4.347 2.081 1.00 73.94 279 PHE A N 1
ATOM 2163 C CA . PHE A 1 279 ? -5.373 -5.036 2.986 1.00 73.94 279 PHE A CA 1
ATOM 2164 C C . PHE A 1 279 ? -5.812 -6.481 3.312 1.00 73.94 279 PHE A C 1
ATOM 2166 O O . PHE A 1 279 ? -5.843 -6.876 4.476 1.00 73.94 279 PHE A O 1
ATOM 2173 N N . VAL A 1 280 ? -6.097 -7.289 2.286 1.00 64.00 280 VAL A N 1
ATOM 2174 C CA . VAL A 1 280 ? -6.395 -8.730 2.395 1.00 64.00 280 VAL A CA 1
ATOM 2175 C C . VAL A 1 280 ? -5.145 -9.564 2.093 1.00 64.00 280 VAL A C 1
ATOM 2177 O O . VAL A 1 280 ? -4.522 -9.399 1.046 1.00 64.00 280 VAL A O 1
ATOM 2180 N N . ARG A 1 281 ? -4.759 -10.460 3.017 1.00 51.47 281 ARG A N 1
ATOM 2181 C CA . ARG A 1 281 ? -3.528 -11.271 2.910 1.00 51.47 281 ARG A CA 1
ATOM 2182 C C . ARG A 1 281 ? -3.587 -12.288 1.770 1.00 51.47 281 ARG A C 1
ATOM 2184 O O . ARG A 1 281 ? -2.613 -12.424 1.037 1.00 51.47 281 ARG A O 1
ATOM 2191 N N . ALA A 1 282 ? -4.695 -13.008 1.645 1.00 45.50 282 ALA A N 1
ATOM 2192 C CA . ALA A 1 282 ? -4.856 -14.063 0.659 1.00 45.50 282 ALA A CA 1
ATOM 2193 C C . ALA A 1 282 ? -6.314 -14.126 0.211 1.00 45.50 282 ALA A C 1
ATOM 2195 O O . ALA A 1 282 ? -7.227 -14.132 1.034 1.00 45.50 282 ALA A O 1
ATOM 2196 N N . VAL A 1 283 ? -6.517 -14.188 -1.099 1.00 45.81 283 VAL A N 1
ATOM 2197 C CA . VAL A 1 283 ? -7.733 -14.774 -1.669 1.00 45.81 283 VAL A CA 1
ATOM 2198 C C . VAL A 1 283 ? -7.443 -16.278 -1.777 1.00 45.81 283 VAL A C 1
ATOM 2200 O O . VAL A 1 283 ? -6.274 -16.662 -1.803 1.00 45.81 283 VAL A O 1
ATOM 2203 N N . ARG A 1 284 ? -8.450 -17.160 -1.847 1.00 38.38 284 ARG A N 1
ATOM 2204 C CA . ARG A 1 284 ? -8.262 -18.631 -1.968 1.00 38.38 284 ARG A CA 1
ATOM 2205 C C . ARG A 1 284 ? -7.288 -19.085 -3.086 1.00 38.38 284 ARG A C 1
ATOM 2207 O O . ARG A 1 284 ? -6.904 -20.245 -3.104 1.00 38.38 284 ARG A O 1
ATOM 2214 N N . PHE A 1 285 ? -6.862 -18.181 -3.970 1.00 37.41 285 PHE A N 1
ATOM 2215 C CA . PHE A 1 285 ? -5.946 -18.398 -5.093 1.00 37.41 285 PHE A CA 1
ATOM 2216 C C . PHE A 1 285 ? -4.519 -17.836 -4.892 1.00 37.41 285 PHE A C 1
ATOM 2218 O O . PHE A 1 285 ? -3.734 -17.829 -5.836 1.00 37.41 285 PHE A O 1
ATOM 2225 N N . GLY A 1 286 ? -4.163 -17.352 -3.693 1.00 40.31 286 GLY A N 1
ATOM 2226 C CA . GLY A 1 286 ? -2.824 -16.839 -3.363 1.00 40.31 286 GLY A CA 1
ATOM 2227 C C . GLY A 1 286 ? -2.815 -15.422 -2.774 1.00 40.31 286 GLY A C 1
ATOM 2228 O O . GLY A 1 286 ? -3.858 -14.804 -2.545 1.00 40.31 286 GLY A O 1
ATOM 2229 N N . THR A 1 287 ? -1.619 -14.890 -2.497 1.00 42.56 287 THR A N 1
ATOM 2230 C CA . THR A 1 287 ? -1.450 -13.495 -2.056 1.00 42.56 287 THR A CA 1
ATOM 2231 C C . THR A 1 287 ? -1.780 -12.540 -3.193 1.00 42.56 287 THR A C 1
ATOM 2233 O O . THR A 1 287 ? -1.314 -12.744 -4.315 1.00 42.56 287 THR A O 1
ATOM 2236 N N . ALA A 1 288 ? -2.512 -11.465 -2.908 1.00 49.34 288 ALA A N 1
ATOM 2237 C CA . ALA A 1 288 ? -2.751 -10.430 -3.906 1.00 49.34 288 ALA A CA 1
ATOM 2238 C C . ALA A 1 288 ? -1.416 -9.837 -4.411 1.00 49.34 288 ALA A C 1
ATOM 2240 O O . ALA A 1 288 ? -0.488 -9.587 -3.638 1.00 49.34 288 ALA A O 1
ATOM 2241 N N . LEU A 1 289 ? -1.313 -9.644 -5.727 1.00 47.06 289 LEU A N 1
ATOM 2242 C CA . LEU A 1 289 ? -0.239 -8.876 -6.362 1.00 47.06 289 LEU A CA 1
ATOM 2243 C C . LEU A 1 289 ? -0.254 -7.431 -5.800 1.00 47.06 289 LEU A C 1
ATOM 2245 O O . LEU A 1 289 ? -1.303 -6.960 -5.364 1.00 47.06 289 LEU A O 1
ATOM 2249 N N . HIS A 1 290 ? 0.886 -6.722 -5.811 1.00 51.44 290 HIS A N 1
ATOM 2250 C CA . HIS A 1 290 ? 1.031 -5.305 -5.384 1.00 51.44 290 HIS A CA 1
ATOM 2251 C C . HIS A 1 290 ? 1.202 -5.024 -3.872 1.00 51.44 290 HIS A C 1
ATOM 2253 O O . HIS A 1 290 ? 0.755 -3.994 -3.371 1.00 51.44 290 HIS A O 1
ATOM 2259 N N . TYR A 1 291 ? 1.907 -5.899 -3.143 1.00 58.03 291 TYR A N 1
ATOM 2260 C CA . TYR A 1 291 ? 2.309 -5.694 -1.735 1.00 58.03 291 TYR A CA 1
ATOM 2261 C C . TYR A 1 291 ? 3.773 -5.239 -1.567 1.00 58.03 291 TYR A C 1
ATOM 2263 O O . TYR A 1 291 ? 4.384 -5.468 -0.517 1.00 58.03 291 TYR A O 1
ATOM 2271 N N . GLU A 1 292 ? 4.350 -4.596 -2.584 1.00 57.53 292 GLU A N 1
ATOM 2272 C CA . GLU A 1 292 ? 5.786 -4.289 -2.652 1.00 57.53 292 GLU A CA 1
ATOM 2273 C C . GLU A 1 292 ? 6.259 -3.424 -1.495 1.00 57.53 292 GLU A C 1
ATOM 2275 O O . GLU A 1 292 ? 7.241 -3.757 -0.849 1.00 57.53 292 GLU A O 1
ATOM 2280 N N . THR A 1 293 ? 5.475 -2.431 -1.086 1.00 58.62 293 THR A N 1
ATOM 2281 C CA . THR A 1 293 ? 5.785 -1.598 0.083 1.00 58.62 293 THR A CA 1
ATOM 2282 C C . THR A 1 293 ? 6.010 -2.431 1.346 1.00 58.62 293 THR A C 1
ATOM 2284 O O . THR A 1 293 ? 6.869 -2.114 2.172 1.00 58.62 293 THR A O 1
ATOM 2287 N N . LYS A 1 294 ? 5.243 -3.515 1.527 1.00 62.12 294 LYS A N 1
ATOM 2288 C CA . LYS A 1 294 ? 5.421 -4.397 2.685 1.00 62.12 294 LYS A CA 1
ATOM 2289 C C . LYS A 1 294 ? 6.650 -5.293 2.530 1.00 62.12 294 LYS A C 1
ATOM 2291 O O . LYS A 1 294 ? 7.349 -5.499 3.521 1.00 62.12 294 LYS A O 1
ATOM 2296 N N . LYS A 1 295 ? 6.919 -5.792 1.319 1.00 61.12 295 LYS A N 1
ATOM 2297 C CA . LYS A 1 295 ? 8.125 -6.570 0.989 1.00 61.12 295 LYS A CA 1
ATOM 2298 C C . LYS A 1 295 ? 9.391 -5.722 1.170 1.00 61.12 295 LYS A C 1
ATOM 2300 O O . LYS A 1 295 ? 10.322 -6.142 1.850 1.00 61.12 295 LYS A O 1
ATOM 2305 N N . ASP A 1 296 ? 9.388 -4.491 0.676 1.00 61.69 296 ASP A N 1
ATOM 2306 C CA . ASP A 1 296 ? 10.473 -3.527 0.840 1.00 61.69 296 ASP A CA 1
ATOM 2307 C C . ASP A 1 296 ? 10.651 -3.125 2.306 1.00 61.69 296 ASP A C 1
ATOM 2309 O O . ASP A 1 296 ? 11.779 -2.981 2.777 1.00 61.69 296 ASP A O 1
ATOM 2313 N N . GLU A 1 297 ? 9.572 -2.968 3.088 1.00 64.38 297 GLU A N 1
ATOM 2314 C CA . GLU A 1 297 ? 9.694 -2.726 4.533 1.00 64.38 297 GLU A CA 1
ATOM 2315 C C . GLU A 1 297 ? 10.367 -3.912 5.248 1.00 64.38 297 GLU A C 1
ATOM 2317 O O . GLU A 1 297 ? 11.177 -3.690 6.156 1.00 64.38 297 GLU A O 1
ATOM 2322 N N . GLN A 1 298 ? 10.075 -5.152 4.836 1.00 65.19 298 GLN A N 1
ATOM 2323 C CA . GLN A 1 298 ? 10.748 -6.349 5.351 1.00 65.19 298 GLN A CA 1
ATOM 2324 C C . GLN A 1 298 ? 12.228 -6.371 4.960 1.00 65.19 298 GLN A C 1
ATOM 2326 O O . GLN A 1 298 ? 13.077 -6.527 5.837 1.00 65.19 298 GLN A O 1
ATOM 2331 N N . PHE A 1 299 ? 12.560 -6.116 3.692 1.00 67.69 299 PHE A N 1
ATOM 2332 C CA . PHE A 1 299 ? 13.953 -6.045 3.251 1.00 67.69 299 PHE A CA 1
ATOM 2333 C C . PHE A 1 299 ? 14.738 -4.957 3.998 1.00 67.69 299 PHE A C 1
ATOM 2335 O O . PHE A 1 299 ? 15.819 -5.197 4.538 1.00 67.69 299 PHE A O 1
ATOM 2342 N N . ASN A 1 300 ? 14.140 -3.775 4.150 1.00 70.25 300 ASN A N 1
ATOM 2343 C CA . ASN A 1 300 ? 14.716 -2.682 4.926 1.00 70.25 300 ASN A CA 1
ATOM 2344 C C . ASN A 1 300 ? 14.947 -3.053 6.394 1.00 70.25 300 ASN A C 1
ATOM 2346 O O . ASN A 1 300 ? 15.839 -2.493 7.033 1.00 70.25 300 ASN A O 1
ATOM 2350 N N . LYS A 1 301 ? 14.164 -3.976 6.962 1.00 70.69 301 LYS A N 1
ATOM 2351 C CA . LYS A 1 301 ? 14.403 -4.469 8.321 1.00 70.69 301 LYS A CA 1
ATOM 2352 C C . LYS A 1 301 ? 15.722 -5.239 8.408 1.00 70.69 301 LYS A C 1
ATOM 2354 O O . LYS A 1 301 ? 16.461 -5.005 9.357 1.00 70.69 301 LYS A O 1
ATOM 2359 N N . HIS A 1 302 ? 16.054 -6.062 7.414 1.00 70.62 302 HIS A N 1
ATOM 2360 C CA . HIS A 1 302 ? 17.336 -6.773 7.371 1.00 70.62 302 HIS A CA 1
ATOM 2361 C C . HIS A 1 302 ? 18.521 -5.815 7.267 1.00 70.62 302 HIS A C 1
ATOM 2363 O O . HIS A 1 302 ? 19.514 -5.988 7.970 1.00 70.62 302 HIS A O 1
ATOM 2369 N N . ILE A 1 303 ? 18.401 -4.758 6.459 1.00 75.19 303 ILE A N 1
ATOM 2370 C CA . ILE A 1 303 ? 19.407 -3.688 6.429 1.00 75.19 303 ILE A CA 1
ATOM 2371 C C . ILE A 1 303 ? 19.549 -3.067 7.827 1.00 75.19 303 ILE A C 1
ATOM 2373 O O . ILE A 1 303 ? 20.659 -2.954 8.341 1.00 75.19 303 ILE A O 1
ATOM 2377 N N . ARG A 1 304 ? 18.431 -2.714 8.481 1.00 75.56 304 ARG A N 1
ATOM 2378 C CA . ARG A 1 304 ? 18.434 -2.102 9.823 1.00 75.56 304 ARG A CA 1
ATOM 2379 C C . ARG A 1 304 ? 19.032 -2.989 10.912 1.00 75.56 304 ARG A C 1
ATOM 2381 O O . ARG A 1 304 ? 19.658 -2.454 11.818 1.00 75.56 304 ARG A O 1
ATOM 2388 N N . GLU A 1 305 ? 18.849 -4.302 10.847 1.00 75.75 305 GLU A N 1
ATOM 2389 C CA . GLU A 1 305 ? 19.465 -5.237 11.798 1.00 75.75 305 GLU A CA 1
ATOM 2390 C C . GLU A 1 305 ? 20.996 -5.184 11.685 1.00 75.75 305 GLU A C 1
ATOM 2392 O O . GLU A 1 305 ? 21.684 -5.034 12.690 1.00 75.75 305 GLU A O 1
ATOM 2397 N N . HIS A 1 306 ? 21.535 -5.145 10.465 1.00 75.69 306 HIS A N 1
ATOM 2398 C CA . HIS A 1 306 ? 22.973 -4.970 10.252 1.00 75.69 306 HIS A CA 1
ATOM 2399 C C . HIS A 1 306 ? 23.484 -3.582 10.673 1.00 75.69 306 HIS A C 1
ATOM 2401 O O . HIS A 1 306 ? 24.597 -3.477 11.186 1.00 75.69 306 HIS A O 1
ATOM 2407 N N . LEU A 1 307 ? 22.668 -2.526 10.540 1.00 78.12 307 LEU A N 1
ATOM 2408 C CA . LEU A 1 307 ? 23.011 -1.170 11.004 1.00 78.12 307 LEU A CA 1
ATOM 2409 C C . LEU A 1 307 ? 23.263 -1.068 12.516 1.00 78.12 307 LEU A C 1
ATOM 2411 O O . LEU A 1 307 ? 23.891 -0.104 12.966 1.00 78.12 307 LEU A O 1
ATOM 2415 N N . MET A 1 308 ? 22.742 -2.005 13.313 1.00 75.00 308 MET A N 1
ATOM 2416 C CA . MET A 1 308 ? 22.972 -2.032 14.761 1.00 75.00 308 MET A CA 1
ATOM 2417 C C . MET A 1 308 ? 24.372 -2.537 15.124 1.00 75.00 308 MET A C 1
ATOM 2419 O O . MET A 1 308 ? 24.852 -2.241 16.211 1.00 75.00 308 MET A O 1
ATOM 2423 N N . HIS A 1 309 ? 25.036 -3.255 14.216 1.00 75.25 309 HIS A N 1
ATOM 2424 C CA . HIS A 1 309 ? 26.303 -3.943 14.478 1.00 75.25 309 HIS A CA 1
ATOM 2425 C C . HIS A 1 309 ? 27.517 -3.286 13.806 1.00 75.25 309 HIS A C 1
ATOM 2427 O O . HIS A 1 309 ? 28.587 -3.887 13.752 1.00 75.25 309 HIS A O 1
ATOM 2433 N N . ILE A 1 310 ? 27.367 -2.072 13.272 1.00 78.62 310 ILE A N 1
ATOM 2434 C CA . ILE A 1 310 ? 28.442 -1.335 12.593 1.00 78.62 310 ILE A CA 1
ATOM 2435 C C . ILE A 1 310 ? 28.732 -0.013 13.306 1.00 78.62 310 ILE A C 1
ATOM 2437 O O . ILE A 1 310 ? 27.848 0.574 13.927 1.00 78.62 310 ILE A O 1
ATOM 2441 N N . ASN A 1 311 ? 29.956 0.500 13.157 1.00 77.62 311 ASN A N 1
ATOM 2442 C CA . ASN A 1 311 ? 30.381 1.793 13.718 1.00 77.62 311 ASN A CA 1
ATOM 2443 C C . ASN A 1 311 ? 29.755 3.016 13.007 1.00 77.62 311 ASN A C 1
ATOM 2445 O O . ASN A 1 311 ? 29.963 4.150 13.428 1.00 77.62 311 ASN A O 1
ATOM 2449 N N . ARG A 1 312 ? 28.988 2.782 11.929 1.00 76.88 312 ARG A N 1
ATOM 2450 C CA . ARG A 1 312 ? 28.247 3.766 11.118 1.00 76.88 312 ARG A CA 1
ATOM 2451 C C . ARG A 1 312 ? 29.104 4.819 10.405 1.00 76.88 312 ARG A C 1
ATOM 2453 O O . ARG A 1 312 ? 28.532 5.713 9.782 1.00 76.88 312 ARG A O 1
ATOM 2460 N N . LEU A 1 313 ? 30.434 4.680 10.393 1.00 78.12 313 LEU A N 1
ATOM 2461 C CA . LEU A 1 313 ? 31.346 5.603 9.702 1.00 78.12 313 LEU A CA 1
ATOM 2462 C C . LEU A 1 313 ? 31.205 5.525 8.176 1.00 78.12 313 LEU A C 1
ATOM 2464 O O . LEU A 1 313 ? 31.212 6.551 7.499 1.00 78.12 313 LEU A O 1
ATOM 2468 N N . ASN A 1 314 ? 31.034 4.318 7.623 1.00 78.25 314 ASN A N 1
ATOM 2469 C CA . ASN A 1 314 ? 30.738 4.115 6.205 1.00 78.25 314 ASN A CA 1
ATOM 2470 C C . ASN A 1 314 ? 29.644 3.061 6.019 1.00 78.25 314 ASN A C 1
ATOM 2472 O O . ASN A 1 314 ? 29.840 1.973 5.480 1.00 78.25 314 ASN A O 1
ATOM 2476 N N . THR A 1 315 ? 28.457 3.445 6.476 1.00 79.25 315 THR A N 1
ATOM 2477 C CA . THR A 1 315 ? 27.277 2.587 6.566 1.00 79.25 315 THR A CA 1
ATOM 2478 C C . THR A 1 315 ? 26.979 1.786 5.289 1.00 79.25 315 THR A C 1
ATOM 2480 O O . THR A 1 315 ? 26.709 0.588 5.359 1.00 79.25 315 THR A O 1
ATOM 2483 N N . SER A 1 316 ? 27.043 2.415 4.112 1.00 77.00 316 SER A N 1
ATOM 2484 C CA . SER A 1 316 ? 26.750 1.742 2.839 1.00 77.00 316 SER A CA 1
ATOM 2485 C C . SER A 1 316 ? 27.805 0.700 2.470 1.00 77.00 316 SER A C 1
ATOM 2487 O O . SER A 1 316 ? 27.451 -0.402 2.047 1.00 77.00 316 SER A O 1
ATOM 2489 N N . ARG A 1 317 ? 29.092 1.020 2.659 1.00 80.75 317 ARG A N 1
ATOM 2490 C CA . ARG A 1 317 ? 30.205 0.092 2.423 1.00 80.75 317 ARG A CA 1
ATOM 2491 C C . ARG A 1 317 ? 30.117 -1.113 3.351 1.00 80.75 317 ARG A C 1
ATOM 2493 O O . ARG A 1 317 ? 30.280 -2.237 2.884 1.00 80.75 317 ARG A O 1
ATOM 2500 N N . ASP A 1 318 ? 29.842 -0.885 4.630 1.00 82.94 318 ASP A N 1
ATOM 2501 C CA . ASP A 1 318 ? 29.812 -1.946 5.636 1.00 82.94 318 ASP A CA 1
ATOM 2502 C C . ASP A 1 318 ? 28.665 -2.929 5.375 1.00 82.94 318 ASP A C 1
ATOM 2504 O O . ASP A 1 318 ? 28.872 -4.145 5.376 1.00 82.94 318 ASP A O 1
ATOM 2508 N N . ILE A 1 319 ? 27.473 -2.409 5.053 1.00 80.81 319 ILE A N 1
ATOM 2509 C CA . ILE A 1 319 ? 26.325 -3.228 4.640 1.00 80.81 319 ILE A CA 1
ATOM 2510 C C . ILE A 1 319 ? 26.651 -4.019 3.367 1.00 80.81 319 ILE A C 1
ATOM 2512 O O . ILE A 1 319 ? 26.408 -5.225 3.310 1.00 80.81 319 ILE A O 1
ATOM 2516 N N . CYS A 1 320 ? 27.227 -3.364 2.355 1.00 80.56 320 CYS A N 1
ATOM 2517 C CA . CYS A 1 320 ? 27.585 -4.012 1.094 1.00 80.56 320 CYS A CA 1
ATOM 2518 C C . CYS A 1 320 ? 28.590 -5.151 1.313 1.00 80.56 320 CYS A C 1
ATOM 2520 O O . CYS A 1 320 ? 28.410 -6.246 0.785 1.00 80.56 320 CYS A O 1
ATOM 2522 N N . LEU A 1 321 ? 29.628 -4.924 2.123 1.00 82.81 321 LEU A N 1
ATOM 2523 C CA . LEU A 1 321 ? 30.635 -5.937 2.427 1.00 82.81 321 LEU A CA 1
ATOM 2524 C C . LEU A 1 321 ? 30.031 -7.119 3.191 1.00 82.81 321 LEU A C 1
ATOM 2526 O O . LEU A 1 321 ? 30.395 -8.267 2.941 1.00 82.81 321 LEU A O 1
ATOM 2530 N N . LYS A 1 322 ? 29.099 -6.854 4.111 1.00 81.69 322 LYS A N 1
ATOM 2531 C CA . LYS A 1 322 ? 28.406 -7.897 4.866 1.00 81.69 322 LYS A CA 1
ATOM 2532 C C . LYS A 1 322 ? 27.562 -8.789 3.955 1.00 81.69 322 LYS A C 1
ATOM 2534 O O . LYS A 1 322 ? 27.726 -10.007 4.016 1.00 81.69 322 LYS A O 1
ATOM 2539 N N . PHE A 1 323 ? 26.742 -8.205 3.079 1.00 80.25 323 PHE A N 1
ATOM 2540 C CA . PHE A 1 323 ? 25.949 -8.979 2.118 1.00 80.25 323 PHE A CA 1
ATOM 2541 C C . PHE A 1 323 ? 26.825 -9.718 1.101 1.00 80.25 323 PHE A C 1
ATOM 2543 O O . PHE A 1 323 ? 26.546 -10.871 0.784 1.00 80.25 323 PHE A O 1
ATOM 2550 N N . ALA A 1 324 ? 27.924 -9.110 0.641 1.00 82.38 324 ALA A N 1
ATOM 2551 C CA . ALA A 1 324 ? 28.879 -9.777 -0.243 1.00 82.38 324 ALA A CA 1
ATOM 2552 C C . ALA A 1 324 ? 29.511 -11.010 0.426 1.00 82.38 324 ALA A C 1
ATOM 2554 O O . ALA A 1 324 ? 29.566 -12.079 -0.179 1.00 82.38 324 ALA A O 1
ATOM 2555 N N . LYS A 1 325 ? 29.924 -10.890 1.696 1.00 84.75 325 LYS A N 1
ATOM 2556 C CA . LYS A 1 325 ? 30.453 -12.016 2.483 1.00 84.75 325 LYS A CA 1
ATOM 2557 C C . LYS A 1 325 ? 29.411 -13.113 2.691 1.00 84.75 325 LYS A C 1
ATOM 2559 O O . LYS A 1 325 ? 29.745 -14.280 2.536 1.00 84.75 325 LYS A O 1
ATOM 2564 N N . GLN A 1 326 ? 28.165 -12.755 3.005 1.00 82.12 326 GLN A N 1
ATOM 2565 C CA . GLN A 1 326 ? 27.074 -13.727 3.135 1.00 82.12 326 GLN A CA 1
ATOM 2566 C C . GLN A 1 326 ? 26.813 -14.466 1.818 1.00 82.12 326 GLN A C 1
ATOM 2568 O O . GLN A 1 326 ? 26.709 -15.687 1.827 1.00 82.12 326 GLN A O 1
ATOM 2573 N N . SER A 1 327 ? 26.783 -13.751 0.690 1.00 80.88 327 SER A N 1
ATOM 2574 C CA . SER A 1 327 ? 26.610 -14.352 -0.638 1.00 80.88 327 SER A CA 1
ATOM 2575 C C . SER A 1 327 ? 27.747 -15.323 -0.982 1.00 80.88 327 SER A C 1
ATOM 2577 O O . SER A 1 327 ? 27.497 -16.459 -1.377 1.00 80.88 327 SER A O 1
ATOM 2579 N N . ALA A 1 328 ? 29.003 -14.919 -0.752 1.00 83.38 328 ALA A N 1
ATOM 2580 C CA . ALA A 1 328 ? 30.168 -15.777 -0.974 1.00 83.38 328 ALA A CA 1
ATOM 2581 C C . ALA A 1 328 ? 30.155 -17.017 -0.067 1.00 83.38 328 ALA A C 1
ATOM 2583 O O . ALA A 1 328 ? 30.399 -18.128 -0.526 1.00 83.38 328 ALA A O 1
ATOM 2584 N N . MET A 1 329 ? 29.832 -16.838 1.214 1.00 84.81 329 MET A N 1
ATOM 2585 C CA . MET A 1 329 ? 29.753 -17.928 2.180 1.00 84.81 329 MET A CA 1
ATOM 2586 C C . MET A 1 329 ? 28.641 -18.919 1.827 1.00 84.81 329 MET A C 1
ATOM 2588 O O . MET A 1 329 ? 28.874 -20.121 1.892 1.00 84.81 329 MET A O 1
ATOM 2592 N N . LYS A 1 330 ? 27.472 -18.432 1.392 1.00 81.31 330 LYS A N 1
ATOM 2593 C CA . LYS A 1 330 ? 26.385 -19.279 0.889 1.00 81.31 330 LYS A CA 1
ATOM 2594 C C . LYS A 1 330 ? 26.838 -20.101 -0.320 1.00 81.31 330 LYS A C 1
ATOM 2596 O O . LYS A 1 330 ? 26.704 -21.317 -0.302 1.00 81.31 330 LYS A O 1
ATOM 2601 N N . HIS A 1 331 ? 27.457 -19.457 -1.314 1.00 82.00 331 HIS A N 1
ATOM 2602 C CA . HIS A 1 331 ? 28.004 -20.143 -2.493 1.00 82.00 331 HIS A CA 1
ATOM 2603 C C . HIS A 1 331 ? 28.988 -21.257 -2.116 1.00 82.00 331 HIS A C 1
ATOM 2605 O O . HIS A 1 331 ? 28.926 -22.341 -2.686 1.00 82.00 331 HIS A O 1
ATOM 2611 N N . ILE A 1 332 ? 29.868 -21.013 -1.139 1.00 84.12 332 ILE A N 1
ATOM 2612 C CA . ILE A 1 332 ? 30.797 -22.030 -0.631 1.00 84.12 332 ILE A CA 1
ATOM 2613 C C . ILE A 1 332 ? 30.028 -23.158 0.062 1.00 84.12 332 ILE A C 1
ATOM 2615 O O . ILE A 1 332 ? 30.259 -24.312 -0.259 1.00 84.12 332 ILE A O 1
ATOM 2619 N N . ILE A 1 333 ? 29.096 -22.863 0.969 1.00 81.88 333 ILE A N 1
ATOM 2620 C CA . ILE A 1 333 ? 28.351 -23.898 1.708 1.00 81.88 333 ILE A CA 1
ATOM 2621 C C . ILE A 1 333 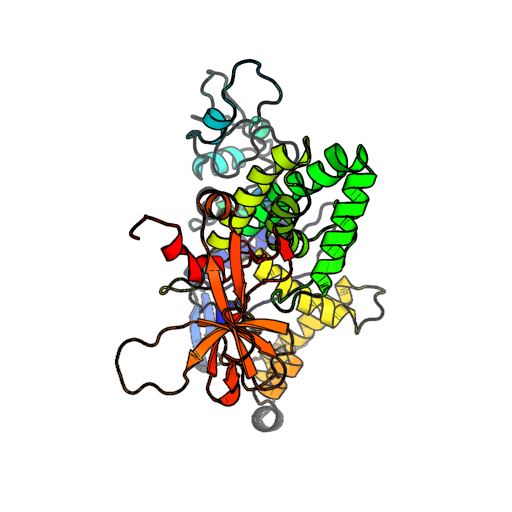? 27.524 -24.792 0.780 1.00 81.88 333 ILE A C 1
ATOM 2623 O O . ILE A 1 333 ? 27.438 -25.997 1.005 1.00 81.88 333 ILE A O 1
ATOM 2627 N N . ASP A 1 334 ? 26.976 -24.223 -0.293 1.00 78.69 334 ASP A N 1
ATOM 2628 C CA . ASP A 1 334 ? 26.154 -24.938 -1.272 1.00 78.69 334 ASP A CA 1
ATOM 2629 C C . ASP A 1 334 ? 26.983 -25.767 -2.277 1.00 78.69 334 ASP A C 1
ATOM 2631 O O . ASP A 1 334 ? 26.449 -26.287 -3.258 1.00 78.69 334 ASP A O 1
ATOM 2635 N N . GLY A 1 335 ? 28.297 -25.920 -2.069 1.00 79.69 335 GLY A N 1
ATOM 2636 C CA . GLY A 1 335 ? 29.133 -26.738 -2.951 1.00 79.69 335 GLY A CA 1
ATOM 2637 C C . GLY A 1 335 ? 29.737 -25.990 -4.135 1.00 79.69 335 GLY A C 1
ATOM 2638 O O . GLY A 1 335 ? 30.278 -26.635 -5.040 1.00 79.69 335 GLY A O 1
ATOM 2639 N N . GLY A 1 336 ? 29.641 -24.663 -4.159 1.00 82.44 336 GLY A N 1
ATOM 2640 C CA . GLY A 1 336 ? 30.137 -23.825 -5.238 1.00 82.44 336 GLY A CA 1
ATOM 2641 C C . GLY A 1 336 ? 31.664 -23.793 -5.339 1.00 82.44 336 GLY A C 1
ATOM 2642 O O . GLY A 1 336 ? 32.394 -24.001 -4.372 1.00 82.44 336 GLY A O 1
ATOM 2643 N N . SER A 1 337 ? 32.146 -23.502 -6.546 1.00 83.00 337 SER A N 1
ATOM 2644 C CA . SER A 1 337 ? 33.568 -23.302 -6.860 1.00 83.00 337 SER A CA 1
ATOM 2645 C C . SER A 1 337 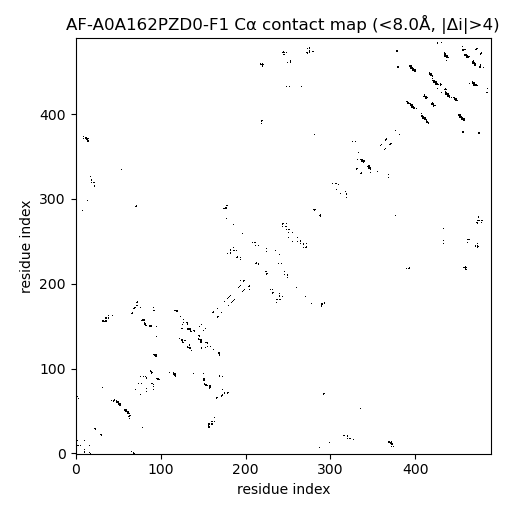? 33.863 -21.832 -7.177 1.00 83.00 337 SER A C 1
ATOM 2647 O O . SER A 1 337 ? 32.991 -21.162 -7.742 1.00 83.00 337 SER A O 1
ATOM 2649 N N . TRP A 1 338 ? 35.072 -21.345 -6.923 1.00 86.31 338 TRP A N 1
ATOM 2650 C CA . TRP A 1 338 ? 35.521 -19.980 -7.244 1.00 86.31 338 TRP A CA 1
ATOM 2651 C C . TRP A 1 338 ? 36.814 -20.000 -8.062 1.00 86.31 338 TRP A C 1
ATOM 2653 O O . TRP A 1 338 ? 37.430 -21.045 -8.233 1.00 86.31 338 TRP A O 1
ATOM 2663 N N . VAL A 1 339 ? 37.202 -18.851 -8.614 1.00 84.81 339 VAL A N 1
ATOM 2664 C CA . VAL A 1 339 ? 38.463 -18.701 -9.352 1.00 84.81 339 VAL A CA 1
ATOM 2665 C C . VAL A 1 339 ? 39.513 -18.129 -8.405 1.00 84.81 339 VAL A C 1
ATOM 2667 O O . VAL A 1 339 ? 39.274 -17.097 -7.776 1.00 84.81 339 VAL A O 1
ATOM 2670 N N . SER A 1 340 ? 40.648 -18.809 -8.284 1.00 85.06 340 SER A N 1
ATOM 2671 C CA . SER A 1 340 ? 41.772 -18.396 -7.450 1.00 85.06 340 SER A CA 1
ATOM 2672 C C . SER A 1 340 ? 42.598 -17.292 -8.108 1.00 85.06 340 SER A C 1
ATOM 2674 O O . SER A 1 340 ? 42.361 -16.904 -9.258 1.00 85.06 340 SER A O 1
ATOM 2676 N N . LYS A 1 341 ? 43.596 -16.771 -7.384 1.00 88.06 341 LYS A N 1
ATOM 2677 C CA . LYS A 1 341 ? 44.532 -15.773 -7.932 1.00 88.06 341 LYS A CA 1
ATOM 2678 C C . LYS A 1 341 ? 45.270 -16.294 -9.168 1.00 88.06 341 LYS A C 1
ATOM 2680 O O . LYS A 1 341 ? 45.529 -15.519 -10.084 1.00 88.06 341 LYS A O 1
ATOM 2685 N N . ASP A 1 342 ? 45.487 -17.602 -9.231 1.00 91.38 342 ASP A N 1
ATOM 2686 C CA . ASP A 1 342 ? 46.176 -18.280 -10.330 1.00 91.38 342 ASP A CA 1
ATOM 2687 C C . ASP A 1 342 ? 45.236 -18.615 -11.499 1.00 91.38 342 ASP A C 1
ATOM 2689 O O . ASP A 1 342 ? 45.594 -19.361 -12.405 1.00 91.38 342 ASP A O 1
ATOM 2693 N N . LYS A 1 343 ? 44.012 -18.065 -11.493 1.00 85.88 343 LYS A N 1
ATOM 2694 C CA . LYS A 1 343 ? 42.946 -18.316 -12.479 1.00 85.88 343 LYS A CA 1
ATOM 2695 C C . LYS A 1 343 ? 42.472 -19.773 -12.539 1.00 85.88 343 LYS A C 1
ATOM 2697 O O . LYS A 1 343 ? 41.728 -20.137 -13.450 1.00 85.88 343 LYS A O 1
ATOM 2702 N N . MET A 1 344 ? 42.830 -20.579 -11.544 1.00 84.94 344 MET A N 1
ATOM 2703 C CA . MET A 1 344 ? 42.374 -21.958 -11.410 1.00 84.94 344 MET A CA 1
ATOM 2704 C C . MET A 1 344 ? 41.038 -22.005 -10.673 1.00 84.94 344 MET A C 1
ATOM 2706 O O . MET A 1 344 ? 40.757 -21.179 -9.805 1.00 84.94 344 MET A O 1
ATOM 2710 N N . ARG A 1 345 ? 40.180 -22.959 -11.039 1.00 84.31 345 ARG A N 1
ATOM 2711 C CA . ARG A 1 345 ? 38.893 -23.155 -10.368 1.00 84.31 345 ARG A CA 1
ATOM 2712 C C . ARG A 1 345 ? 39.092 -24.035 -9.138 1.00 84.31 345 ARG A C 1
ATOM 2714 O O . ARG A 1 345 ? 39.492 -25.185 -9.263 1.00 84.31 345 ARG A O 1
ATOM 2721 N N . GLU A 1 346 ? 38.774 -23.495 -7.973 1.00 87.19 346 GLU A N 1
ATOM 2722 C CA . GLU A 1 346 ? 38.911 -24.148 -6.674 1.00 87.19 346 GLU A CA 1
ATOM 2723 C C . GLU A 1 346 ? 37.546 -24.435 -6.049 1.00 87.19 346 GLU A C 1
ATOM 2725 O O . GLU A 1 346 ? 36.551 -23.762 -6.332 1.00 87.19 346 GLU A O 1
ATOM 2730 N N . LYS A 1 347 ? 37.514 -25.437 -5.170 1.00 87.56 347 LYS A N 1
ATOM 2731 C CA . LYS A 1 347 ? 36.389 -25.789 -4.301 1.00 87.56 347 LYS A CA 1
ATOM 2732 C C . LYS A 1 347 ? 36.954 -26.248 -2.954 1.00 87.56 347 LYS A C 1
ATOM 2734 O O . LYS A 1 347 ? 38.109 -26.661 -2.880 1.00 87.56 347 LYS A O 1
ATOM 2739 N N . TYR A 1 348 ? 36.157 -26.169 -1.891 1.00 86.50 348 TYR A N 1
ATOM 2740 C CA . TYR A 1 348 ? 36.564 -26.685 -0.584 1.00 86.50 348 TYR A CA 1
ATOM 2741 C C . TYR A 1 348 ? 36.764 -28.213 -0.622 1.00 86.50 348 TYR A C 1
ATOM 2743 O O . TYR A 1 348 ? 36.083 -28.920 -1.368 1.00 86.50 348 TYR A O 1
ATOM 2751 N N . GLY A 1 349 ? 37.710 -28.714 0.178 1.00 88.75 349 GLY A N 1
ATOM 2752 C CA . GLY A 1 349 ? 38.060 -30.138 0.237 1.00 88.75 349 GLY A CA 1
ATOM 2753 C C . GLY A 1 349 ? 37.080 -30.991 1.055 1.00 88.75 349 GLY A C 1
ATOM 2754 O O . GLY A 1 349 ? 36.199 -30.466 1.738 1.00 88.75 349 GLY A O 1
ATOM 2755 N N . ASN A 1 350 ? 37.265 -32.315 1.026 1.00 87.56 350 ASN A N 1
ATOM 2756 C CA . ASN A 1 350 ? 36.358 -33.286 1.660 1.00 87.56 350 ASN A CA 1
ATOM 2757 C C . ASN A 1 350 ? 36.146 -33.043 3.162 1.00 87.56 350 ASN A C 1
ATOM 2759 O O . ASN A 1 350 ? 35.006 -33.043 3.610 1.00 87.56 350 ASN A O 1
ATOM 2763 N N . SER A 1 351 ? 37.196 -32.727 3.926 1.00 89.44 351 SER A N 1
ATOM 2764 C CA . SER A 1 351 ? 37.061 -32.461 5.368 1.00 89.44 351 SER A CA 1
ATOM 2765 C C . SER A 1 351 ? 36.178 -31.244 5.663 1.00 89.44 351 SER A C 1
ATOM 2767 O O . SER A 1 351 ? 35.390 -31.241 6.604 1.00 89.44 351 SER A O 1
ATOM 2769 N N . THR A 1 352 ? 36.257 -30.200 4.831 1.00 86.75 352 THR A N 1
ATOM 2770 C CA . THR A 1 352 ? 35.349 -29.050 4.942 1.00 86.75 352 THR A CA 1
ATOM 2771 C C . THR A 1 352 ? 33.928 -29.435 4.530 1.00 86.75 352 THR A C 1
ATOM 2773 O O . THR A 1 352 ? 32.976 -28.950 5.130 1.00 86.75 352 THR A O 1
ATOM 2776 N N . ALA A 1 353 ? 33.768 -30.324 3.544 1.00 85.69 353 ALA A N 1
ATOM 2777 C CA . ALA A 1 353 ? 32.462 -30.844 3.139 1.00 85.69 353 ALA A CA 1
ATOM 2778 C C . ALA A 1 353 ? 31.750 -31.569 4.282 1.00 85.69 353 ALA A C 1
ATOM 2780 O O . ALA A 1 353 ? 30.576 -31.306 4.535 1.00 85.69 353 ALA A O 1
ATOM 2781 N N . GLU A 1 354 ? 32.473 -32.451 4.969 1.00 87.94 354 GLU A N 1
ATOM 2782 C CA . GLU A 1 354 ? 31.984 -33.208 6.121 1.00 87.94 354 GLU A CA 1
ATOM 2783 C C . GLU A 1 354 ? 31.606 -32.267 7.262 1.00 87.94 354 GLU A C 1
ATOM 2785 O O . GLU A 1 354 ? 30.460 -32.287 7.709 1.00 87.94 354 GLU A O 1
ATOM 2790 N N . PHE A 1 355 ? 32.498 -31.336 7.622 1.00 89.12 355 PHE A N 1
ATOM 2791 C CA . PHE A 1 355 ? 32.213 -30.328 8.643 1.00 89.12 355 PHE A CA 1
ATOM 2792 C C . PHE A 1 355 ? 30.939 -29.529 8.336 1.00 89.12 355 PHE A C 1
ATOM 2794 O O . PHE A 1 355 ? 30.084 -29.353 9.205 1.00 89.12 355 PHE A O 1
ATOM 2801 N N . LEU A 1 356 ? 30.788 -29.045 7.099 1.00 86.25 356 LEU A N 1
ATOM 2802 C CA . LEU A 1 356 ? 29.605 -28.288 6.695 1.00 86.25 356 LEU A CA 1
ATOM 2803 C C . LEU A 1 356 ? 28.341 -29.150 6.753 1.00 86.25 356 LEU A C 1
ATOM 2805 O O . LEU A 1 356 ? 27.316 -28.687 7.245 1.00 86.25 356 LEU A O 1
ATOM 2809 N N . LYS A 1 357 ? 28.407 -30.405 6.304 1.00 83.25 357 LYS A N 1
ATOM 2810 C CA . LYS A 1 357 ? 27.269 -31.330 6.338 1.00 83.25 357 LYS A CA 1
ATOM 2811 C C . LYS A 1 357 ? 26.812 -31.634 7.768 1.00 83.25 357 LYS A C 1
ATOM 2813 O O . LYS A 1 357 ? 25.612 -31.725 8.004 1.00 83.25 357 LYS A O 1
ATOM 2818 N N . GLU A 1 358 ? 27.747 -31.760 8.705 1.00 86.44 358 GLU A N 1
ATOM 2819 C CA . GLU A 1 358 ? 27.462 -32.044 10.116 1.00 86.44 358 GLU A CA 1
ATOM 2820 C C . GLU A 1 358 ? 26.953 -30.817 10.885 1.00 86.44 358 GLU A C 1
ATOM 2822 O O . GLU A 1 358 ? 26.086 -30.943 11.749 1.00 86.44 358 GLU A O 1
ATOM 2827 N N . ASN A 1 359 ? 27.464 -29.622 10.567 1.00 84.31 359 ASN A N 1
ATOM 2828 C CA . ASN A 1 359 ? 27.273 -28.435 11.407 1.00 84.31 359 ASN A CA 1
ATOM 2829 C C . ASN A 1 359 ? 26.324 -27.377 10.811 1.00 84.31 359 ASN A C 1
ATOM 2831 O O . ASN A 1 359 ? 25.766 -26.573 11.558 1.00 84.31 359 ASN A O 1
ATOM 2835 N N . PHE A 1 360 ? 26.098 -27.347 9.493 1.00 81.25 360 PHE A N 1
ATOM 2836 C CA . PHE A 1 360 ? 25.232 -26.353 8.836 1.00 81.25 360 PHE A CA 1
ATOM 2837 C C . PHE A 1 360 ? 23.819 -26.886 8.566 1.00 81.25 360 PHE A C 1
ATOM 2839 O O . PHE A 1 360 ? 23.382 -27.013 7.419 1.00 81.25 360 PHE A O 1
ATOM 2846 N N . ASN A 1 361 ? 23.075 -27.142 9.643 1.00 80.69 361 ASN A N 1
ATOM 2847 C CA . ASN A 1 361 ? 21.635 -27.396 9.567 1.00 80.69 361 ASN A CA 1
ATOM 2848 C C . ASN A 1 361 ? 20.835 -26.110 9.259 1.00 80.69 361 ASN A C 1
ATOM 2850 O O . ASN A 1 361 ? 21.369 -24.994 9.267 1.00 80.69 361 ASN A O 1
ATOM 2854 N N . ASP A 1 362 ? 19.530 -26.255 9.026 1.00 74.56 362 ASP A N 1
ATOM 2855 C CA . ASP A 1 362 ? 18.657 -25.128 8.680 1.00 74.56 362 ASP A CA 1
ATOM 2856 C C . ASP A 1 362 ? 18.637 -24.034 9.755 1.00 74.56 362 ASP A C 1
ATOM 2858 O O . ASP A 1 362 ? 18.535 -22.855 9.428 1.00 74.56 362 ASP A O 1
ATOM 2862 N N . ASN A 1 363 ? 18.800 -24.368 11.040 1.00 75.81 363 ASN A N 1
ATOM 2863 C CA . ASN A 1 363 ? 18.877 -23.360 12.104 1.00 75.81 363 ASN A CA 1
ATOM 2864 C C . ASN A 1 363 ? 20.124 -22.481 11.970 1.00 75.81 363 ASN A C 1
ATOM 2866 O O . ASN A 1 363 ? 20.023 -21.257 12.055 1.00 75.81 363 ASN A O 1
ATOM 2870 N N . VAL A 1 364 ? 21.286 -23.080 11.716 1.00 78.81 364 VAL A N 1
ATOM 2871 C CA . VAL A 1 364 ? 22.545 -22.347 11.527 1.00 78.81 364 VAL A CA 1
ATOM 2872 C C . VAL A 1 364 ? 22.486 -21.490 10.260 1.00 78.81 364 VAL A C 1
ATOM 2874 O O . VAL A 1 364 ? 22.836 -20.307 10.302 1.00 78.81 364 VAL A O 1
ATOM 2877 N N . LYS A 1 365 ? 21.946 -22.030 9.159 1.00 73.75 365 LYS A N 1
ATOM 2878 C CA . LYS A 1 365 ? 21.699 -21.263 7.925 1.00 73.75 365 LYS A CA 1
ATOM 2879 C C . LYS A 1 365 ? 20.769 -20.072 8.175 1.00 73.75 365 LYS A C 1
ATOM 2881 O O . LYS A 1 365 ? 21.098 -18.950 7.795 1.00 73.75 365 LYS A O 1
ATOM 2886 N N . ASN A 1 366 ? 19.675 -20.285 8.903 1.00 72.19 366 ASN A N 1
ATOM 2887 C CA . ASN A 1 366 ? 18.717 -19.239 9.263 1.00 72.19 366 ASN A CA 1
ATOM 2888 C C . ASN A 1 366 ? 19.328 -18.138 10.147 1.00 72.19 366 ASN A C 1
ATOM 2890 O O . ASN A 1 366 ? 18.944 -16.975 10.029 1.00 72.19 366 ASN A O 1
ATOM 2894 N N . ILE A 1 367 ? 20.277 -18.468 11.027 1.00 73.75 367 ILE A N 1
ATOM 2895 C CA . ILE A 1 367 ? 20.987 -17.477 11.852 1.00 73.75 367 ILE A CA 1
ATOM 2896 C C . ILE A 1 367 ? 21.960 -16.655 10.996 1.00 73.75 367 ILE A C 1
ATOM 2898 O O . ILE A 1 367 ? 22.031 -15.434 11.135 1.00 73.75 367 ILE A O 1
ATOM 2902 N N . LEU A 1 368 ? 22.707 -17.310 10.105 1.00 72.69 368 LEU A N 1
ATOM 2903 C CA . LEU A 1 368 ? 23.801 -16.683 9.355 1.00 72.69 368 LEU A CA 1
ATOM 2904 C C . LEU A 1 368 ? 23.320 -15.872 8.149 1.00 72.69 368 LEU A C 1
ATOM 2906 O O . LEU A 1 368 ? 23.875 -14.805 7.858 1.00 72.69 368 LEU A O 1
ATOM 2910 N N . PHE A 1 369 ? 22.289 -16.365 7.466 1.00 72.75 369 PHE A N 1
ATOM 2911 C CA . PHE A 1 369 ? 21.738 -15.763 6.252 1.00 72.75 369 PHE A CA 1
ATOM 2912 C C . PHE A 1 369 ? 20.404 -15.061 6.483 1.00 72.75 369 PHE A C 1
ATOM 2914 O O . PHE A 1 369 ? 19.980 -14.289 5.630 1.00 72.75 369 PHE A O 1
ATOM 2921 N N . GLY A 1 370 ? 19.801 -15.245 7.660 1.00 63.56 370 GLY A N 1
ATOM 2922 C CA . GLY A 1 370 ? 18.477 -14.745 8.002 1.00 63.56 370 GLY A CA 1
ATOM 2923 C C . GLY A 1 370 ? 17.389 -15.778 7.699 1.00 63.56 370 GLY A C 1
ATOM 2924 O O . GLY A 1 370 ? 17.463 -16.522 6.729 1.00 63.56 370 GLY A O 1
ATOM 2925 N N . ARG A 1 371 ? 16.359 -15.824 8.546 1.00 63.16 371 ARG A N 1
ATOM 2926 C CA . ARG A 1 371 ? 15.198 -16.709 8.375 1.00 63.16 371 ARG A CA 1
ATOM 2927 C C . ARG A 1 371 ? 14.271 -16.182 7.274 1.00 63.16 371 ARG A C 1
ATOM 2929 O O . ARG A 1 371 ? 14.067 -14.963 7.210 1.00 63.16 371 ARG A O 1
ATOM 2936 N N . SER A 1 372 ? 13.632 -17.074 6.506 1.00 55.41 372 SER A N 1
ATOM 2937 C CA . SER A 1 372 ? 12.363 -16.731 5.840 1.00 55.41 372 SER A CA 1
ATOM 2938 C C . SER A 1 372 ? 11.409 -16.219 6.919 1.00 55.41 372 SER A C 1
ATOM 2940 O O . SER A 1 372 ? 11.259 -16.847 7.971 1.00 55.41 372 SER A O 1
ATOM 2942 N N . ARG A 1 373 ? 10.867 -15.013 6.743 1.00 54.12 373 ARG A N 1
ATOM 2943 C CA . ARG A 1 373 ? 9.935 -14.447 7.720 1.00 54.12 373 ARG A CA 1
ATOM 2944 C C . ARG A 1 373 ? 8.533 -14.613 7.192 1.00 54.12 373 ARG A C 1
ATOM 2946 O O . ARG A 1 373 ? 8.135 -13.896 6.273 1.00 54.12 373 ARG A O 1
ATOM 2953 N N . ASP A 1 374 ? 7.790 -15.492 7.852 1.00 48.41 374 ASP A N 1
ATOM 2954 C CA . ASP A 1 374 ? 6.356 -15.574 7.664 1.00 48.41 374 ASP A CA 1
ATOM 2955 C C . ASP A 1 374 ? 5.747 -14.196 7.856 1.00 48.41 374 ASP A C 1
ATOM 2957 O O . ASP A 1 374 ? 6.078 -13.428 8.771 1.00 48.41 374 ASP A O 1
ATOM 2961 N N . PHE A 1 375 ? 4.853 -13.860 6.939 1.00 45.62 375 PHE A N 1
ATOM 2962 C CA . PHE A 1 375 ? 4.032 -12.688 7.105 1.00 45.62 375 PHE A CA 1
ATOM 2963 C C . PHE A 1 375 ? 3.204 -12.916 8.378 1.00 45.62 375 PHE A C 1
ATOM 2965 O O . PHE A 1 375 ? 2.360 -13.804 8.396 1.00 45.62 375 PHE A O 1
ATOM 2972 N N . ALA A 1 376 ? 3.462 -12.175 9.459 1.00 42.59 376 ALA A N 1
ATOM 2973 C CA . ALA A 1 376 ? 2.583 -12.222 10.623 1.00 42.59 376 ALA A CA 1
ATOM 2974 C C . ALA A 1 376 ? 1.200 -11.746 10.166 1.00 42.59 376 ALA A C 1
ATOM 2976 O O . ALA A 1 376 ? 1.084 -10.674 9.556 1.00 42.59 376 ALA A O 1
ATOM 2977 N N . ASP A 1 377 ? 0.181 -12.575 10.378 1.00 46.38 377 ASP A N 1
ATOM 2978 C CA . ASP A 1 377 ? -1.178 -12.199 10.043 1.00 46.38 377 ASP A CA 1
ATOM 2979 C C . ASP A 1 377 ? -1.571 -10.937 10.823 1.00 46.38 377 ASP A C 1
ATOM 2981 O O . ASP A 1 377 ? -1.290 -10.788 12.007 1.00 46.38 377 ASP A O 1
ATOM 2985 N N . ASN A 1 378 ? -2.202 -9.994 10.131 1.00 46.47 378 ASN A N 1
ATOM 2986 C CA . ASN A 1 378 ? -2.724 -8.792 10.767 1.00 46.47 378 ASN A CA 1
ATOM 2987 C C . ASN A 1 378 ? -4.097 -9.039 11.410 1.00 46.47 378 ASN A C 1
ATOM 2989 O O . ASN A 1 378 ? -4.550 -8.175 12.162 1.00 46.47 378 ASN A O 1
ATOM 2993 N N . ASN A 1 379 ? -4.745 -10.164 11.088 1.00 46.31 379 ASN A N 1
ATOM 2994 C CA . ASN A 1 379 ? -6.021 -10.573 11.661 1.00 46.31 379 ASN A CA 1
ATOM 2995 C C . ASN A 1 379 ? -5.843 -11.432 12.931 1.00 46.31 379 ASN A C 1
ATOM 2997 O O . ASN A 1 379 ? -6.844 -11.754 13.570 1.00 46.31 379 ASN A O 1
ATOM 3001 N N . ASP A 1 380 ? -4.594 -11.734 13.325 1.00 52.25 380 ASP A N 1
ATOM 3002 C CA . ASP A 1 380 ? -4.241 -12.610 14.448 1.00 52.25 380 ASP A CA 1
ATOM 3003 C C . ASP A 1 380 ? -4.996 -13.965 14.398 1.00 52.25 380 ASP A C 1
ATOM 3005 O O . ASP A 1 380 ? -5.463 -14.443 15.432 1.00 52.25 380 ASP A O 1
ATOM 3009 N N . THR A 1 381 ? -5.168 -14.559 13.202 1.00 44.19 381 THR A N 1
ATOM 3010 C CA . THR A 1 381 ? -5.938 -15.807 12.984 1.00 44.19 381 THR A CA 1
ATOM 3011 C C . THR A 1 381 ? -5.144 -17.093 13.183 1.00 44.19 381 THR A C 1
ATOM 3013 O O . THR A 1 381 ? -5.728 -18.173 13.091 1.00 44.19 381 THR A O 1
ATOM 3016 N N . ASP A 1 382 ? -3.829 -17.010 13.395 1.00 42.28 382 ASP A N 1
ATOM 3017 C CA . ASP A 1 382 ? -3.024 -18.201 13.678 1.00 42.28 382 ASP A CA 1
ATOM 3018 C C . ASP A 1 382 ? -3.565 -18.876 14.946 1.00 42.28 382 ASP A C 1
ATOM 3020 O O . ASP A 1 382 ? -4.022 -18.181 15.856 1.00 42.28 382 ASP A O 1
ATOM 3024 N N . ASP A 1 383 ? -3.537 -20.214 15.009 1.00 42.09 383 ASP A N 1
ATOM 3025 C CA . ASP A 1 383 ? -3.862 -20.954 16.229 1.00 42.09 383 ASP A CA 1
ATOM 3026 C C . ASP A 1 383 ? -2.972 -20.410 17.347 1.00 42.09 383 ASP A C 1
ATOM 3028 O O . ASP A 1 383 ? -1.787 -20.735 17.445 1.00 42.09 383 ASP A O 1
ATOM 3032 N N . ILE A 1 384 ? -3.530 -19.502 18.153 1.00 47.91 384 ILE A N 1
ATOM 3033 C CA . ILE A 1 384 ? -2.835 -18.885 19.271 1.00 47.91 384 ILE A CA 1
ATOM 3034 C C . ILE A 1 384 ? -2.622 -20.019 20.266 1.00 47.91 384 ILE A C 1
ATOM 3036 O O . ILE A 1 384 ? -3.459 -20.274 21.133 1.00 47.91 384 ILE A O 1
ATOM 3040 N N . ILE A 1 385 ? -1.495 -20.719 20.135 1.00 44.38 385 ILE A N 1
ATOM 3041 C CA . ILE A 1 385 ? -0.927 -21.511 21.213 1.00 44.38 385 ILE A CA 1
ATOM 3042 C C . ILE A 1 385 ? -0.688 -20.508 22.325 1.00 44.38 385 ILE A C 1
ATOM 3044 O O . ILE A 1 385 ? 0.295 -19.777 22.270 1.00 44.38 385 ILE A O 1
ATOM 3048 N N . ALA A 1 386 ? -1.644 -20.425 23.250 1.00 42.44 386 ALA A N 1
ATOM 3049 C CA . ALA A 1 386 ? -1.538 -19.964 24.628 1.00 42.44 386 ALA A CA 1
ATOM 3050 C C . ALA A 1 386 ? -0.516 -18.843 24.930 1.00 42.44 386 ALA A C 1
ATOM 3052 O O . ALA A 1 386 ? 0.006 -18.768 26.038 1.00 42.44 386 ALA A O 1
ATOM 3053 N N . LYS A 1 387 ? -0.244 -17.914 24.007 1.00 49.69 387 LYS A N 1
ATOM 3054 C CA . LYS A 1 387 ? 0.267 -16.595 24.358 1.00 49.69 387 LYS A CA 1
ATOM 3055 C C . LYS A 1 387 ? -0.939 -15.886 24.933 1.00 49.69 387 LYS A C 1
ATOM 3057 O O . LYS A 1 387 ? -1.767 -15.387 24.176 1.00 49.69 387 LYS A O 1
ATOM 3062 N N . ALA A 1 388 ? -1.058 -16.024 26.255 1.00 58.75 388 ALA A N 1
ATOM 3063 C CA . ALA A 1 388 ? -2.152 -15.584 27.102 1.00 58.75 388 ALA A CA 1
ATOM 3064 C C . ALA A 1 388 ? -2.852 -14.371 26.494 1.00 58.75 388 ALA A C 1
ATOM 3066 O O . ALA A 1 388 ? -2.254 -13.305 26.338 1.00 58.75 388 ALA A O 1
ATOM 3067 N N . LEU A 1 389 ? -4.106 -14.560 26.090 1.00 73.94 389 LEU A N 1
ATOM 3068 C CA . LEU A 1 389 ? -4.955 -13.425 25.788 1.00 73.94 389 LEU A CA 1
ATOM 3069 C C . LEU A 1 389 ? -4.984 -12.557 27.030 1.00 73.94 389 LEU A C 1
ATOM 3071 O O . LEU A 1 389 ? -5.359 -13.029 28.100 1.00 73.94 389 LEU A O 1
ATOM 3075 N N . CYS A 1 390 ? -4.543 -11.318 26.882 1.00 82.19 390 CYS A N 1
ATOM 3076 C CA . CYS A 1 390 ? -4.578 -10.376 27.977 1.00 82.19 390 CYS A CA 1
ATOM 3077 C C . CYS A 1 390 ? -6.033 -10.064 28.325 1.00 82.19 390 CYS A C 1
ATOM 3079 O O . CYS A 1 390 ? -6.901 -10.004 27.442 1.00 82.19 390 CYS A O 1
ATOM 3081 N N . ASP A 1 391 ? -6.276 -9.781 29.597 1.00 87.38 391 ASP A N 1
ATOM 3082 C CA . ASP A 1 391 ? -7.533 -9.192 30.033 1.00 87.38 391 ASP A CA 1
ATOM 3083 C C . ASP A 1 391 ? -7.860 -7.939 29.216 1.00 87.38 391 ASP A C 1
ATOM 3085 O O . ASP A 1 391 ? -6.979 -7.200 28.766 1.00 87.38 391 ASP A O 1
ATOM 3089 N N . ASN A 1 392 ? -9.156 -7.707 29.017 1.00 89.25 392 ASN A N 1
ATOM 3090 C CA . ASN A 1 392 ? -9.703 -6.668 28.145 1.00 89.25 392 ASN A CA 1
ATOM 3091 C C . ASN A 1 392 ? -9.473 -6.891 26.640 1.00 89.25 392 ASN A C 1
ATOM 3093 O O . ASN A 1 392 ? -9.710 -5.981 25.842 1.00 89.25 392 ASN A O 1
ATOM 3097 N N . THR A 1 393 ? -9.074 -8.095 26.222 1.00 90.38 393 THR A N 1
ATOM 3098 C CA . THR A 1 393 ? -9.102 -8.464 24.801 1.00 90.38 393 THR A CA 1
ATOM 3099 C C . THR A 1 393 ? -10.531 -8.740 24.352 1.00 90.38 393 THR A C 1
ATOM 3101 O O . THR A 1 393 ? -11.192 -9.621 24.895 1.00 90.38 393 THR A O 1
ATOM 3104 N N . PHE A 1 394 ? -10.988 -8.030 23.323 1.00 92.44 394 PHE A N 1
ATOM 3105 C CA . PHE A 1 394 ? -12.238 -8.337 22.634 1.00 92.44 394 PHE A CA 1
ATOM 3106 C C . PHE A 1 394 ? -11.962 -9.234 21.432 1.00 92.44 394 PHE A C 1
ATOM 3108 O O . PHE A 1 394 ? -11.021 -8.993 20.672 1.00 92.44 394 PHE A O 1
ATOM 3115 N N . ALA A 1 395 ? -12.773 -10.269 21.246 1.00 90.50 395 ALA A N 1
ATOM 3116 C CA . ALA A 1 395 ? -12.652 -11.167 20.107 1.00 90.50 395 ALA A CA 1
ATOM 3117 C C . ALA A 1 395 ? -13.979 -11.857 19.774 1.00 90.50 395 ALA A C 1
ATOM 3119 O O . ALA A 1 395 ? -14.919 -11.883 20.570 1.00 90.50 395 ALA A O 1
ATOM 3120 N N . VAL A 1 396 ? -14.024 -12.435 18.579 1.00 88.88 396 VAL A N 1
ATOM 3121 C CA . VAL A 1 396 ? -14.993 -13.454 18.195 1.00 88.88 396 VAL A CA 1
ATOM 3122 C C . VAL A 1 396 ? -14.471 -14.809 18.662 1.00 88.88 396 VAL A C 1
ATOM 3124 O O . VAL A 1 396 ? -13.341 -15.186 18.336 1.00 88.88 396 VAL A O 1
ATOM 3127 N N . PHE A 1 397 ? -15.308 -15.548 19.380 1.00 88.25 397 PHE A N 1
ATOM 3128 C CA . PHE A 1 397 ? -15.016 -16.865 19.925 1.00 88.25 397 PHE A CA 1
ATOM 3129 C C . PHE A 1 397 ? -15.947 -17.934 19.349 1.00 88.25 397 PHE A C 1
ATOM 3131 O O . PHE A 1 397 ? -17.091 -17.660 18.981 1.00 88.25 397 PHE A O 1
ATOM 3138 N N . MET A 1 398 ? -15.450 -19.166 19.311 1.00 87.88 398 MET A N 1
ATOM 3139 C CA . MET A 1 398 ? -16.202 -20.393 19.042 1.00 87.88 398 MET A CA 1
ATOM 3140 C C . MET A 1 398 ? -15.869 -21.439 20.105 1.00 87.88 398 MET A C 1
ATOM 3142 O O . MET A 1 398 ? -14.775 -21.419 20.663 1.00 87.88 398 MET A O 1
ATOM 3146 N N . LEU A 1 399 ? -16.782 -22.369 20.373 1.00 85.19 399 LEU A N 1
ATOM 3147 C CA . LEU A 1 399 ? -16.510 -23.520 21.238 1.00 85.19 399 LEU A CA 1
ATOM 3148 C C . LEU A 1 399 ? -15.560 -24.504 20.537 1.00 85.19 399 LEU A C 1
ATOM 3150 O O . LEU A 1 399 ? -15.658 -24.703 19.327 1.00 85.19 399 LEU A O 1
ATOM 3154 N N . LYS A 1 400 ? -14.632 -25.110 21.290 1.00 79.81 400 LYS A N 1
ATOM 3155 C CA . LYS A 1 400 ? -13.672 -26.097 20.757 1.00 79.81 400 LYS A CA 1
ATOM 3156 C C . LYS A 1 400 ? -14.324 -27.418 20.346 1.00 79.81 400 LYS A C 1
ATOM 3158 O O . LYS A 1 400 ? -13.818 -28.075 19.443 1.00 79.81 400 LYS A O 1
ATOM 3163 N N . GLU A 1 401 ? -15.430 -27.790 20.983 1.00 66.81 401 GLU A N 1
ATOM 3164 C CA . GLU A 1 401 ? -16.158 -29.024 20.698 1.00 66.81 401 GLU A CA 1
ATOM 3165 C C . GLU A 1 401 ? -17.609 -28.711 20.333 1.00 66.81 401 GLU A C 1
ATOM 3167 O O . GLU A 1 401 ? -18.376 -28.201 21.146 1.00 66.81 401 GLU A O 1
ATOM 3172 N N . SER A 1 402 ? -18.009 -29.063 19.115 1.00 52.34 402 SER A N 1
ATOM 3173 C CA . SER A 1 402 ? -19.412 -29.314 18.797 1.00 52.34 402 SER A CA 1
ATOM 3174 C C . SER A 1 402 ? -19.474 -30.456 17.789 1.00 52.34 402 SER A C 1
ATOM 3176 O O . SER A 1 402 ? -19.019 -30.314 16.654 1.00 52.34 402 SER A O 1
ATOM 3178 N N . ARG A 1 403 ? -20.023 -31.598 18.216 1.00 48.09 403 ARG A N 1
ATOM 3179 C CA . ARG A 1 403 ? -20.289 -32.762 17.355 1.00 48.09 403 ARG A CA 1
ATOM 3180 C C . ARG A 1 403 ? -21.539 -32.591 16.475 1.00 48.09 403 ARG A C 1
ATOM 3182 O O . ARG A 1 403 ? -21.872 -33.523 15.760 1.00 48.09 403 ARG A O 1
ATOM 3189 N N . ASP A 1 404 ? -22.177 -31.418 16.477 1.00 43.38 404 ASP A N 1
ATOM 3190 C CA . ASP A 1 404 ? -23.369 -31.131 15.674 1.00 43.38 404 ASP A CA 1
ATOM 3191 C C . ASP A 1 404 ? -23.266 -29.823 14.880 1.00 43.38 404 ASP A C 1
ATOM 3193 O O . ASP A 1 404 ? -22.607 -28.857 15.276 1.00 43.38 404 ASP A O 1
ATOM 3197 N N . GLN A 1 405 ? -23.909 -29.843 13.713 1.00 47.12 405 GLN A N 1
ATOM 3198 C CA . GLN A 1 405 ? -23.885 -28.820 12.669 1.00 47.12 405 GLN A CA 1
ATOM 3199 C C . GLN A 1 405 ? -24.464 -27.478 13.165 1.00 47.12 405 GLN A C 1
ATOM 3201 O O . GLN A 1 405 ? -25.528 -27.433 13.772 1.00 47.12 405 GLN A O 1
ATOM 3206 N N . HIS A 1 406 ? -23.759 -26.383 12.838 1.00 48.22 406 HIS A N 1
ATOM 3207 C CA . HIS A 1 406 ? -23.980 -24.968 13.213 1.00 48.22 406 HIS A CA 1
ATOM 3208 C C . HIS A 1 406 ? -23.264 -24.464 14.481 1.00 48.22 406 HIS A C 1
ATOM 3210 O O . HIS A 1 406 ? -23.883 -24.030 15.453 1.00 48.22 406 HIS A O 1
ATOM 3216 N N . VAL A 1 407 ? -21.931 -24.387 14.421 1.00 55.88 407 VAL A N 1
ATOM 3217 C CA . VAL A 1 407 ? -21.119 -23.637 15.397 1.00 55.88 407 VAL A CA 1
ATOM 3218 C C . VAL A 1 407 ? -21.493 -22.150 15.348 1.00 55.88 407 VAL A C 1
ATOM 3220 O O . VAL A 1 407 ? -21.122 -21.438 14.415 1.00 55.88 407 VAL A O 1
ATOM 3223 N N . ARG A 1 408 ? -22.242 -21.655 16.340 1.00 71.06 408 ARG A N 1
ATOM 3224 C CA . ARG A 1 408 ? -22.526 -20.218 16.480 1.00 71.06 408 ARG A CA 1
ATOM 3225 C C . ARG A 1 408 ? -21.338 -19.525 17.144 1.00 71.06 408 ARG A C 1
ATOM 3227 O O . ARG A 1 408 ? -21.075 -19.723 18.327 1.00 71.06 408 ARG A O 1
ATOM 3234 N N . SER A 1 409 ? -20.628 -18.697 16.384 1.00 86.56 409 SER A N 1
ATOM 3235 C CA . SER A 1 409 ? -19.637 -17.770 16.931 1.00 86.56 409 SER A CA 1
ATOM 3236 C C . SER A 1 409 ? -20.308 -16.669 17.754 1.00 86.56 409 SER A C 1
ATOM 3238 O O . SER A 1 409 ? -21.389 -16.205 17.389 1.00 86.56 409 SER A O 1
ATOM 3240 N N . PHE A 1 410 ? -19.648 -16.191 18.805 1.00 88.69 410 PHE A N 1
ATOM 3241 C CA . PHE A 1 410 ? -20.123 -15.065 19.611 1.00 88.69 410 PHE A CA 1
ATOM 3242 C C . PHE A 1 410 ? -19.005 -14.060 19.881 1.00 88.69 410 PHE A C 1
ATOM 3244 O O . PHE A 1 410 ? -17.825 -14.377 19.754 1.00 88.69 410 PHE A O 1
ATOM 3251 N N . ILE A 1 411 ? -19.377 -12.840 20.262 1.00 92.00 411 ILE A N 1
ATOM 3252 C CA . ILE A 1 411 ? -18.421 -11.799 20.639 1.00 92.00 411 ILE A CA 1
ATOM 3253 C C . ILE A 1 411 ? -18.265 -11.790 22.143 1.00 92.00 411 ILE A C 1
ATOM 3255 O O . ILE A 1 411 ? -19.259 -11.829 22.874 1.00 92.00 411 ILE A O 1
ATOM 3259 N N . GLY A 1 412 ? -17.024 -11.683 22.601 1.00 92.56 412 GLY A N 1
ATOM 3260 C CA . GLY A 1 412 ? -16.778 -11.517 24.014 1.00 92.56 412 GLY A CA 1
ATOM 3261 C C . GLY A 1 412 ? -15.524 -10.746 24.367 1.00 92.56 412 GLY A C 1
ATOM 3262 O O . GLY A 1 412 ? -14.677 -10.451 23.520 1.00 92.56 412 GLY A O 1
ATOM 3263 N N . LYS A 1 413 ? -15.440 -10.422 25.654 1.00 93.56 413 LYS A N 1
ATOM 3264 C CA . LYS A 1 413 ? -14.301 -9.774 26.299 1.00 93.56 413 LYS A CA 1
ATOM 3265 C C . LYS A 1 413 ? -13.640 -10.759 27.251 1.00 93.56 413 LYS A C 1
ATOM 3267 O O . LYS A 1 413 ? -14.318 -11.349 28.087 1.00 93.56 413 LYS A O 1
ATOM 3272 N N . VAL A 1 414 ? -12.327 -10.914 27.147 1.00 91.75 414 VAL A N 1
ATOM 3273 C CA . VAL A 1 414 ? -11.541 -11.705 28.098 1.00 91.75 414 VAL A CA 1
ATOM 3274 C C . VAL A 1 414 ? -11.464 -10.960 29.429 1.00 91.75 414 VAL A C 1
ATOM 3276 O O . VAL A 1 414 ? -11.051 -9.798 29.478 1.00 91.75 414 VAL A O 1
ATOM 3279 N N . SER A 1 415 ? -11.866 -11.642 30.496 1.00 90.31 415 SER A N 1
ATOM 3280 C CA . SER A 1 415 ? -11.724 -11.216 31.882 1.00 90.31 415 SER A CA 1
ATOM 3281 C C . SER A 1 415 ? -11.230 -12.407 32.701 1.00 90.31 415 SER A C 1
ATOM 3283 O O . SER A 1 415 ? -11.950 -13.383 32.934 1.00 90.31 415 SER A O 1
ATOM 3285 N N . SER A 1 416 ? -9.958 -12.351 33.080 1.00 87.06 416 SER A N 1
ATOM 3286 C CA . SER A 1 416 ? -9.211 -13.429 33.711 1.00 87.06 416 SER A CA 1
ATOM 3287 C C . SER A 1 416 ? -9.268 -14.717 32.876 1.00 87.06 416 SER A C 1
ATOM 3289 O O . SER A 1 416 ? -8.772 -14.767 31.754 1.00 87.06 416 SER A O 1
ATOM 3291 N N . LEU A 1 417 ? -9.891 -15.781 33.388 1.00 87.62 417 LEU A N 1
ATOM 3292 C CA . LEU A 1 417 ? -10.024 -17.063 32.683 1.00 87.62 417 LEU A CA 1
ATOM 3293 C C . LEU A 1 417 ? -11.397 -17.244 32.028 1.00 87.62 417 LEU A C 1
ATOM 3295 O O . LEU A 1 417 ? -11.766 -18.364 31.666 1.00 87.62 417 LEU A O 1
ATOM 3299 N N . ARG A 1 418 ? -12.177 -16.167 31.896 1.00 90.56 418 ARG A N 1
ATOM 3300 C CA . ARG A 1 418 ? -13.546 -16.202 31.381 1.00 90.56 418 ARG A CA 1
ATOM 3301 C C . ARG A 1 418 ? -13.743 -15.191 30.258 1.00 90.56 418 ARG A C 1
ATOM 3303 O O . ARG A 1 418 ? -12.986 -14.235 30.110 1.00 90.56 418 ARG A O 1
ATOM 3310 N N . VAL A 1 419 ? -14.773 -15.423 29.455 1.00 91.19 419 VAL A N 1
ATOM 3311 C CA . VAL A 1 419 ? -15.176 -14.549 28.355 1.00 91.19 419 VAL A CA 1
ATOM 3312 C C . VAL A 1 419 ? -16.593 -14.052 28.603 1.00 91.19 419 VAL A C 1
ATOM 3314 O O . VAL A 1 419 ? -17.525 -14.852 28.641 1.00 91.19 419 VAL A O 1
ATOM 3317 N N . GLU A 1 420 ? -16.742 -12.742 28.781 1.00 93.19 420 GLU A N 1
ATOM 3318 C CA . GLU A 1 420 ? -18.020 -12.047 28.969 1.00 93.19 420 GLU A CA 1
ATOM 3319 C C . GLU A 1 420 ? -18.693 -11.808 27.614 1.00 93.19 420 GLU A C 1
ATOM 3321 O O . GLU A 1 420 ? -18.026 -11.376 26.673 1.00 93.19 420 GLU A O 1
ATOM 3326 N N . TYR A 1 421 ? -20.000 -12.053 27.497 1.00 92.69 421 TYR A N 1
ATOM 3327 C CA . TYR A 1 421 ? -20.706 -11.947 26.214 1.00 92.69 421 TYR A CA 1
ATOM 3328 C C . TYR A 1 421 ? -21.152 -10.527 25.873 1.00 92.69 421 TYR A C 1
ATOM 3330 O O . TYR A 1 421 ? -21.688 -9.796 26.712 1.00 92.69 421 TYR A O 1
ATOM 3338 N N . TYR A 1 422 ? -21.047 -10.197 24.587 1.00 92.94 422 TYR A N 1
ATOM 3339 C CA . TYR A 1 422 ? -21.536 -8.949 24.016 1.00 92.94 422 TYR A CA 1
ATOM 3340 C C . TYR A 1 422 ? -22.514 -9.216 22.870 1.00 92.94 422 TYR A C 1
ATOM 3342 O O . TYR A 1 422 ? -22.264 -10.040 21.988 1.00 92.94 422 TYR A O 1
ATOM 3350 N N . ARG A 1 423 ? -23.634 -8.491 22.874 1.00 90.88 423 ARG A N 1
ATOM 3351 C CA . ARG A 1 423 ? -24.605 -8.443 21.779 1.00 90.88 423 ARG A CA 1
ATOM 3352 C C . ARG A 1 423 ? -24.246 -7.298 20.848 1.00 90.88 423 ARG A C 1
ATOM 3354 O O . ARG A 1 423 ? -23.992 -6.189 21.309 1.00 90.88 423 ARG A O 1
ATOM 3361 N N . VAL A 1 424 ? -24.259 -7.580 19.551 1.00 90.06 424 VAL A N 1
ATOM 3362 C CA . VAL A 1 424 ? -24.052 -6.583 18.499 1.00 90.06 424 VAL A CA 1
ATOM 3363 C C . VAL A 1 424 ? -25.365 -5.910 18.158 1.00 90.06 424 VAL A C 1
ATOM 3365 O O . VAL A 1 424 ? -26.391 -6.568 17.999 1.00 90.06 424 VAL A O 1
ATOM 3368 N N . GLU A 1 425 ? -25.297 -4.604 17.980 1.00 89.56 425 GLU A N 1
ATOM 3369 C CA . GLU A 1 425 ? -26.360 -3.782 17.447 1.00 89.56 425 GLU A CA 1
ATOM 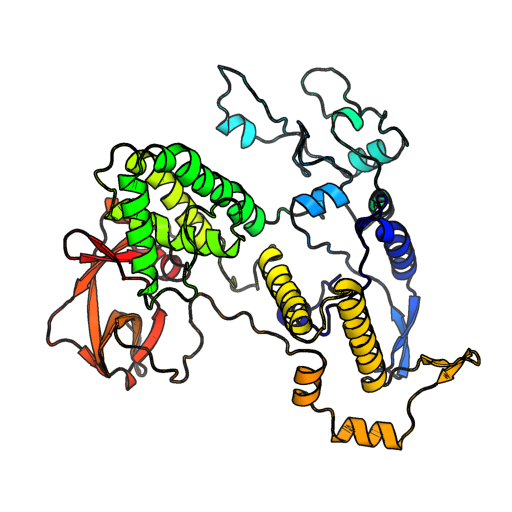3370 C C . GLU A 1 425 ? -25.870 -3.080 16.186 1.00 89.56 425 GLU A C 1
ATOM 3372 O O . GLU A 1 425 ? -24.782 -2.495 16.139 1.00 89.56 425 GLU A O 1
ATOM 3377 N N . SER A 1 426 ? -26.695 -3.140 15.149 1.00 84.81 426 SER A N 1
ATOM 3378 C CA . SER A 1 426 ? -26.446 -2.457 13.891 1.00 84.81 426 SER A CA 1
ATOM 3379 C C . SER A 1 426 ? -27.528 -1.411 13.667 1.00 84.81 426 SER A C 1
ATOM 3381 O O . SER A 1 426 ? -28.705 -1.665 13.913 1.00 84.81 426 SER A O 1
ATOM 3383 N N . SER A 1 427 ? -27.129 -0.236 13.193 1.00 86.50 427 SER A N 1
ATOM 3384 C CA . SER A 1 427 ? -28.038 0.811 12.732 1.00 86.50 427 SER A CA 1
ATOM 3385 C C . SER A 1 427 ? -27.567 1.319 11.370 1.00 86.50 427 SER A C 1
ATOM 3387 O O . SER A 1 427 ? -26.362 1.276 11.102 1.00 86.50 427 SER A O 1
ATOM 3389 N N . PRO A 1 428 ? -28.458 1.851 10.513 1.00 86.19 428 PRO A N 1
ATOM 3390 C CA . PRO A 1 428 ? -28.053 2.406 9.220 1.00 86.19 428 PRO A CA 1
ATOM 3391 C C . PRO A 1 428 ? -26.951 3.466 9.351 1.00 86.19 428 PRO A C 1
ATOM 3393 O O . PRO A 1 428 ? -26.014 3.500 8.557 1.00 86.19 428 PRO A O 1
ATOM 3396 N N . HIS A 1 429 ? -27.015 4.288 10.403 1.00 87.62 429 HIS A N 1
ATOM 3397 C CA . HIS A 1 429 ? -25.988 5.283 10.700 1.00 87.62 429 HIS A CA 1
ATOM 3398 C C . HIS A 1 429 ? -24.627 4.643 11.011 1.00 87.62 429 HIS A C 1
ATOM 3400 O O . HIS A 1 429 ? -23.608 5.078 10.474 1.00 87.62 429 HIS A O 1
ATOM 3406 N N . ALA A 1 430 ? -24.600 3.592 11.836 1.00 87.56 430 ALA A N 1
ATOM 3407 C CA . ALA A 1 430 ? -23.363 2.898 12.183 1.00 87.56 430 ALA A CA 1
ATOM 3408 C C . ALA A 1 430 ? -22.736 2.199 10.963 1.00 87.56 430 ALA A C 1
ATOM 3410 O O . ALA A 1 430 ? -21.535 2.315 10.719 1.00 87.56 430 ALA A O 1
ATOM 3411 N N . GLN A 1 431 ? -23.572 1.572 10.127 1.00 84.75 431 GLN A N 1
ATOM 3412 C CA . GLN A 1 431 ? -23.146 0.911 8.892 1.00 84.75 431 GLN A CA 1
ATOM 3413 C C . GLN A 1 431 ? -22.494 1.887 7.905 1.00 84.75 431 GLN A C 1
ATOM 3415 O O . GLN A 1 431 ? -21.413 1.611 7.383 1.00 84.75 431 GLN A O 1
ATOM 3420 N N . VAL A 1 432 ? -23.112 3.052 7.677 1.00 87.50 432 VAL A N 1
ATOM 3421 C CA . VAL A 1 432 ? -22.564 4.089 6.782 1.00 87.50 432 VAL A CA 1
ATOM 3422 C C . VAL A 1 432 ? -21.221 4.620 7.288 1.00 87.50 432 VAL A C 1
ATOM 3424 O O . VAL A 1 432 ? -20.363 4.967 6.477 1.00 87.50 432 VAL A O 1
ATOM 3427 N N . ASN A 1 433 ? -21.024 4.630 8.607 1.00 89.31 433 ASN A N 1
ATOM 3428 C CA . ASN A 1 433 ? -19.817 5.106 9.279 1.00 89.31 433 ASN A CA 1
ATOM 3429 C C . ASN A 1 433 ? -18.790 4.001 9.594 1.00 89.31 433 ASN A C 1
ATOM 3431 O O . ASN A 1 433 ? -17.795 4.262 10.269 1.00 89.31 433 ASN A O 1
ATOM 3435 N N . ASN A 1 434 ? -18.992 2.788 9.069 1.00 89.88 434 ASN A N 1
ATOM 3436 C CA . ASN A 1 434 ? -18.088 1.644 9.207 1.00 89.88 434 ASN A CA 1
ATOM 3437 C C . ASN A 1 434 ? -17.761 1.271 10.666 1.00 89.88 434 ASN A C 1
ATOM 3439 O O . ASN A 1 434 ? -16.602 1.037 11.028 1.00 89.88 434 ASN A O 1
ATOM 3443 N N . TYR A 1 435 ? -18.794 1.202 11.506 1.00 92.25 435 TYR A N 1
ATOM 3444 C CA . TYR A 1 435 ? -18.707 0.641 12.852 1.00 92.25 435 TYR A CA 1
ATOM 3445 C C . TYR A 1 435 ? -19.992 -0.109 13.232 1.00 92.25 435 TYR A C 1
ATOM 3447 O O . TYR A 1 435 ? -21.022 0.011 12.571 1.00 92.25 435 TYR A O 1
ATOM 3455 N N . LEU A 1 436 ? -19.934 -0.893 14.308 1.00 92.75 436 LEU A N 1
ATOM 3456 C CA . LEU A 1 436 ? -21.109 -1.472 14.972 1.00 92.75 436 LEU A CA 1
ATOM 3457 C C . LEU A 1 436 ? -21.097 -1.091 16.449 1.00 92.75 436 LEU A C 1
ATOM 3459 O O . LEU A 1 436 ? -20.046 -0.752 16.992 1.00 92.75 436 LEU A O 1
ATOM 3463 N N . LEU A 1 437 ? -22.251 -1.153 17.105 1.00 93.06 437 LEU A N 1
ATOM 3464 C CA . LEU A 1 437 ? -22.332 -0.986 18.552 1.00 93.06 437 LEU A CA 1
ATOM 3465 C C . LEU A 1 437 ? -22.414 -2.351 19.222 1.00 93.06 437 LEU A C 1
ATOM 3467 O O . LEU A 1 437 ? -22.922 -3.313 18.648 1.00 93.06 437 LEU A O 1
ATOM 3471 N N . ALA A 1 438 ? -21.903 -2.446 20.440 1.00 93.25 438 ALA A N 1
ATOM 3472 C CA . ALA A 1 438 ? -21.987 -3.652 21.234 1.00 93.25 438 ALA A CA 1
ATOM 3473 C C . ALA A 1 438 ? -22.306 -3.331 22.691 1.00 93.25 438 ALA A C 1
ATOM 3475 O O . ALA A 1 438 ? -21.763 -2.390 23.275 1.00 93.25 438 ALA A O 1
ATOM 3476 N N . GLN A 1 439 ? -23.158 -4.159 23.284 1.00 92.94 439 GLN A N 1
ATOM 3477 C CA . GLN A 1 439 ? -23.567 -4.049 24.677 1.00 92.94 439 GLN A CA 1
ATOM 3478 C C . GLN A 1 439 ? -23.392 -5.394 25.380 1.00 92.94 439 GLN A C 1
ATOM 3480 O O . GLN A 1 439 ? -23.623 -6.452 24.791 1.00 92.94 439 GLN A O 1
ATOM 3485 N N . ARG A 1 440 ? -22.966 -5.361 26.643 1.00 90.56 440 ARG A N 1
ATOM 3486 C CA . ARG A 1 440 ? -22.829 -6.567 27.466 1.00 90.56 440 ARG A CA 1
ATOM 3487 C C . ARG A 1 440 ? -24.204 -7.215 27.673 1.00 90.56 440 ARG A C 1
ATOM 3489 O O . ARG A 1 440 ? -25.172 -6.513 27.945 1.00 90.56 440 ARG A O 1
ATOM 3496 N N . VAL A 1 441 ? -24.287 -8.540 27.535 1.00 85.69 441 VAL A N 1
ATOM 3497 C CA . VAL A 1 441 ? -25.566 -9.280 27.586 1.00 85.69 441 VAL A CA 1
ATOM 3498 C C . VAL A 1 441 ? -26.100 -9.436 29.017 1.00 85.69 441 VAL A C 1
ATOM 3500 O O . VAL A 1 441 ? -27.297 -9.274 29.227 1.00 85.69 441 VAL A O 1
ATOM 3503 N N . SER A 1 442 ? -25.235 -9.730 29.994 1.00 78.62 442 SER A N 1
ATOM 3504 C CA . SER A 1 442 ? -25.538 -9.726 31.438 1.00 78.62 442 SER A CA 1
ATOM 3505 C C . SER A 1 442 ? -24.242 -9.802 32.266 1.00 78.62 442 SER A C 1
ATOM 3507 O O . SER A 1 442 ? -23.160 -10.027 31.711 1.00 78.62 442 SER A O 1
ATOM 3509 N N . ASN A 1 443 ? -24.322 -9.604 33.588 1.00 66.50 443 ASN A N 1
ATOM 3510 C CA . ASN A 1 443 ? -23.150 -9.697 34.469 1.00 66.50 443 ASN A CA 1
ATOM 3511 C C . ASN A 1 443 ? -22.672 -11.147 34.672 1.00 66.50 443 ASN A C 1
ATOM 3513 O O . ASN A 1 443 ? -21.462 -11.362 34.714 1.00 66.50 443 ASN A O 1
ATOM 3517 N N . ASP A 1 444 ? -23.585 -12.124 34.668 1.00 66.44 444 ASP A N 1
ATOM 3518 C CA . ASP A 1 444 ? -23.277 -13.520 35.029 1.00 66.44 444 ASP A CA 1
ATOM 3519 C C . ASP A 1 444 ? -22.982 -14.438 33.833 1.00 66.44 444 ASP A C 1
ATOM 3521 O O . ASP A 1 444 ? -22.409 -15.520 33.989 1.00 66.44 444 ASP A O 1
ATOM 3525 N N . ALA A 1 445 ? -23.338 -14.030 32.612 1.00 75.19 445 ALA A N 1
ATOM 3526 C CA . ALA A 1 445 ? -23.089 -14.846 31.430 1.00 75.19 445 ALA A CA 1
ATOM 3527 C C . ALA A 1 445 ? -21.602 -14.776 31.039 1.00 75.19 445 ALA A C 1
ATOM 3529 O O . ALA A 1 445 ? -21.114 -13.752 30.553 1.00 75.19 445 ALA A O 1
ATOM 3530 N N . SER A 1 446 ? -20.875 -15.883 31.225 1.00 86.19 446 SER A N 1
ATOM 3531 C CA . SER A 1 446 ? -19.501 -16.028 30.732 1.00 86.19 446 SER A CA 1
ATOM 3532 C C . SER A 1 446 ? -19.078 -17.484 30.525 1.00 86.19 446 SER A C 1
ATOM 3534 O O . SER A 1 446 ? -19.462 -18.364 31.298 1.00 86.19 446 SER A O 1
ATOM 3536 N N . THR A 1 447 ? -18.233 -17.743 29.523 1.00 89.19 447 THR A N 1
ATOM 3537 C CA . THR A 1 447 ? -17.638 -19.074 29.271 1.00 89.19 447 THR A CA 1
ATOM 3538 C C . THR A 1 447 ? -16.184 -19.130 29.737 1.00 89.19 447 THR A C 1
ATOM 3540 O O . THR A 1 447 ? -15.458 -18.155 29.534 1.00 89.19 447 THR A O 1
ATOM 3543 N N . PRO A 1 448 ? -15.706 -20.257 30.287 1.00 89.56 448 PRO A N 1
ATOM 3544 C CA . PRO A 1 448 ? -14.279 -20.493 30.486 1.00 89.56 448 PRO A CA 1
ATOM 3545 C C . PRO A 1 448 ? -13.475 -20.392 29.180 1.00 89.56 448 PRO A C 1
ATOM 3547 O O . PRO A 1 448 ? -13.806 -21.018 28.174 1.00 89.56 448 PRO A O 1
ATOM 3550 N N . LEU A 1 449 ? -12.378 -19.635 29.199 1.00 86.81 449 LEU A N 1
ATOM 3551 C CA . LEU A 1 449 ? -11.542 -19.374 28.023 1.00 86.81 449 LEU A CA 1
ATOM 3552 C C . LEU A 1 449 ? -10.909 -20.653 27.446 1.00 86.81 449 LEU A C 1
ATOM 3554 O O . LEU A 1 449 ? -10.716 -20.765 26.237 1.00 86.81 449 LEU A O 1
ATOM 3558 N N . ASN A 1 450 ? -10.617 -21.648 28.289 1.00 86.81 450 ASN A N 1
ATOM 3559 C CA . ASN A 1 450 ? -10.032 -22.924 27.865 1.00 86.81 450 ASN A CA 1
ATOM 3560 C C . ASN A 1 450 ? -10.962 -23.764 26.966 1.00 86.81 450 ASN A C 1
ATOM 3562 O O . ASN A 1 450 ? -10.456 -24.602 26.215 1.00 86.81 450 ASN A O 1
ATOM 3566 N N . GLN A 1 451 ? -12.274 -23.506 26.991 1.00 86.31 451 GLN A N 1
ATOM 3567 C CA . GLN A 1 451 ? -13.287 -24.154 26.148 1.00 86.31 451 GLN A CA 1
ATOM 3568 C C . GLN A 1 451 ? -13.451 -23.475 24.779 1.00 86.31 451 GLN A C 1
ATOM 3570 O O . GLN A 1 451 ? -14.205 -23.962 23.935 1.00 86.31 451 GLN A O 1
ATOM 3575 N N . LEU A 1 452 ? -12.755 -22.358 24.542 1.00 86.25 452 LEU A N 1
ATOM 3576 C CA . LEU A 1 452 ? -12.964 -21.504 23.377 1.00 86.25 452 LEU A CA 1
ATOM 3577 C C . LEU A 1 452 ? -11.762 -21.472 22.430 1.00 86.25 452 LEU A C 1
ATOM 3579 O O . LEU A 1 452 ? -10.603 -21.559 22.838 1.00 86.25 452 LEU A O 1
ATOM 3583 N N . LYS A 1 453 ? -12.057 -21.285 21.146 1.00 85.50 453 LYS A N 1
ATOM 3584 C CA . LYS A 1 453 ? -11.123 -20.916 20.084 1.00 85.50 453 LYS A CA 1
ATOM 3585 C C . LYS A 1 453 ? -11.432 -19.491 19.627 1.00 85.50 453 LYS A C 1
ATOM 3587 O O . LYS A 1 453 ? -12.598 -19.131 19.471 1.00 85.50 453 LYS A O 1
ATOM 3592 N N . ILE A 1 454 ? -10.398 -18.686 19.393 1.00 80.88 454 ILE A N 1
ATOM 3593 C CA . ILE A 1 454 ? -10.555 -17.364 18.778 1.00 80.88 454 ILE A CA 1
ATOM 3594 C C . ILE A 1 454 ? -10.680 -17.505 17.270 1.00 80.88 454 ILE A C 1
ATOM 3596 O O . ILE A 1 454 ? -9.930 -18.248 16.644 1.00 80.88 454 ILE A O 1
ATOM 3600 N N . VAL A 1 455 ? -11.606 -16.738 16.705 1.00 80.06 455 VAL A N 1
ATOM 3601 C CA . VAL A 1 455 ? -11.765 -16.570 15.259 1.00 80.06 455 VAL A CA 1
ATOM 3602 C C . VAL A 1 455 ? -11.111 -15.280 14.784 1.00 80.06 455 VAL A C 1
ATOM 3604 O O . VAL A 1 455 ? -10.403 -15.276 13.785 1.00 80.06 455 VAL A O 1
ATOM 3607 N N . CYS A 1 456 ? -11.362 -14.171 15.483 1.00 80.69 456 CYS A N 1
ATOM 3608 C CA . CYS A 1 456 ? -10.878 -12.852 15.087 1.00 80.69 456 CYS A CA 1
ATOM 3609 C C . CYS A 1 456 ? -10.800 -11.932 16.306 1.00 80.69 456 CYS A C 1
ATOM 3611 O O . CYS A 1 456 ? -11.787 -11.785 17.027 1.00 80.69 456 CYS A O 1
ATOM 3613 N N . LYS A 1 457 ? -9.656 -11.280 16.544 1.00 85.88 457 LYS A N 1
ATOM 3614 C CA . LYS A 1 457 ? -9.585 -10.203 17.544 1.00 85.88 457 LYS A CA 1
ATOM 3615 C C . LYS A 1 457 ? -10.345 -8.978 17.052 1.00 85.88 457 LYS A C 1
ATOM 3617 O O . LYS A 1 457 ? -10.241 -8.616 15.882 1.00 85.88 457 LYS A O 1
ATOM 3622 N N . LEU A 1 458 ? -11.010 -8.271 17.952 1.00 89.38 458 LEU A N 1
ATOM 3623 C CA . LEU A 1 458 ? -11.796 -7.080 17.649 1.00 89.38 458 LEU A CA 1
ATOM 3624 C C . LEU A 1 458 ? -11.174 -5.840 18.281 1.00 89.38 458 LEU A C 1
ATOM 3626 O O . LEU A 1 458 ? -10.534 -5.905 19.328 1.00 89.38 458 LEU A O 1
ATOM 3630 N N . ASP A 1 459 ? -11.374 -4.701 17.630 1.00 90.81 459 ASP A N 1
ATOM 3631 C CA . ASP A 1 459 ? -11.035 -3.392 18.173 1.00 90.81 459 ASP A CA 1
ATOM 3632 C C . ASP A 1 459 ? -12.320 -2.723 18.669 1.00 90.81 459 ASP A C 1
ATOM 3634 O O . ASP A 1 459 ? -13.133 -2.235 17.886 1.00 90.81 459 ASP A O 1
ATOM 3638 N N . MET A 1 460 ? -12.526 -2.816 19.983 1.00 91.56 460 MET A N 1
ATOM 3639 C CA . MET A 1 460 ? -13.710 -2.341 20.706 1.00 91.56 460 MET A CA 1
ATOM 3640 C C . MET A 1 460 ? -13.286 -1.472 21.892 1.00 91.56 460 MET A C 1
ATOM 3642 O O . MET A 1 460 ? -13.602 -1.758 23.042 1.00 91.56 460 MET A O 1
ATOM 3646 N N . HIS A 1 461 ? -12.456 -0.469 21.612 1.00 81.94 461 HIS A N 1
ATOM 3647 C CA . HIS A 1 461 ? -11.835 0.367 22.640 1.00 81.94 461 HIS A CA 1
ATOM 3648 C C . HIS A 1 461 ? -12.617 1.650 22.944 1.00 81.94 461 HIS A C 1
ATOM 3650 O O . HIS A 1 461 ? -12.522 2.178 24.047 1.00 81.94 461 HIS A O 1
ATOM 3656 N N . THR A 1 462 ? -13.371 2.156 21.972 1.00 86.75 462 THR A N 1
ATOM 3657 C CA . THR A 1 462 ? -14.083 3.432 22.079 1.00 86.75 462 THR A CA 1
ATOM 3658 C C . THR A 1 462 ? -15.522 3.206 22.531 1.00 86.75 462 THR A C 1
ATOM 3660 O O . THR A 1 462 ? -16.127 2.193 22.183 1.00 86.75 462 THR A O 1
ATOM 3663 N N . GLU A 1 463 ? -16.086 4.157 23.270 1.00 87.44 463 GLU A N 1
ATOM 3664 C CA . GLU A 1 463 ? -17.497 4.160 23.656 1.00 87.44 463 GLU A CA 1
ATOM 3665 C C . GLU A 1 463 ? -18.260 5.270 22.930 1.00 87.44 463 GLU A C 1
ATOM 3667 O O . GLU A 1 463 ? -17.733 6.349 22.668 1.00 87.44 463 GLU A O 1
ATOM 3672 N N . PHE A 1 464 ? -19.521 5.001 22.602 1.00 87.00 464 PHE A N 1
ATOM 3673 C CA . PHE A 1 464 ? -20.446 5.967 22.023 1.00 87.00 464 PHE A CA 1
ATOM 3674 C C . PHE A 1 464 ? -21.851 5.683 22.545 1.00 87.00 464 PHE A C 1
ATOM 3676 O O . PHE A 1 464 ? -22.333 4.555 22.439 1.00 87.00 464 PHE A O 1
ATOM 3683 N N . ASN A 1 465 ? -22.503 6.689 23.134 1.00 85.25 465 ASN A N 1
ATOM 3684 C CA . ASN A 1 465 ? -23.819 6.553 23.772 1.00 85.25 465 ASN A CA 1
ATOM 3685 C C . ASN A 1 465 ? -23.897 5.358 24.751 1.00 85.25 465 ASN A C 1
ATOM 3687 O O . ASN A 1 465 ? -24.838 4.568 24.698 1.00 85.25 465 ASN A O 1
ATOM 3691 N N . HIS A 1 466 ? -22.884 5.206 25.615 1.00 87.44 466 HIS A N 1
ATOM 3692 C CA . HIS A 1 466 ? -22.757 4.118 26.605 1.00 87.44 466 HIS A CA 1
ATOM 3693 C C . HIS A 1 466 ? -22.677 2.695 26.022 1.00 87.44 466 HIS A C 1
ATOM 3695 O O . HIS A 1 466 ? -22.896 1.712 26.732 1.00 87.44 466 HIS A O 1
ATOM 3701 N N . LYS A 1 467 ? -22.363 2.563 24.730 1.00 91.94 467 LYS A N 1
ATOM 3702 C CA . LYS A 1 467 ? -22.129 1.282 24.056 1.00 91.94 467 LYS A CA 1
ATOM 3703 C C . LYS A 1 467 ? -20.715 1.241 23.502 1.00 91.94 467 LYS A C 1
ATOM 3705 O O . LYS A 1 467 ? -20.171 2.268 23.098 1.00 91.94 467 LYS A O 1
ATOM 3710 N N . LEU A 1 468 ? -20.125 0.051 23.450 1.00 93.31 468 LEU A N 1
ATOM 3711 C CA . LEU A 1 468 ? -18.808 -0.124 22.849 1.00 93.31 468 LEU A CA 1
ATOM 3712 C C . LEU A 1 468 ? -18.912 -0.026 21.334 1.00 93.31 468 LEU A C 1
ATOM 3714 O O . LEU A 1 468 ? -19.786 -0.630 20.714 1.00 93.31 468 LEU A O 1
ATOM 3718 N N . VAL A 1 469 ? -17.982 0.704 20.739 1.00 92.94 469 VAL A N 1
ATOM 3719 C CA . VAL A 1 469 ? -17.854 0.867 19.298 1.00 92.94 469 VAL A CA 1
ATOM 3720 C C . VAL A 1 469 ? -16.925 -0.207 18.779 1.00 92.94 469 VAL A C 1
ATOM 3722 O O . VAL A 1 469 ? -15.730 -0.214 19.062 1.00 92.94 469 VAL A O 1
ATOM 3725 N N . MET A 1 470 ? -17.476 -1.109 17.983 1.00 93.62 470 MET A N 1
ATOM 3726 C CA . MET A 1 470 ? -16.712 -2.072 17.217 1.00 93.62 470 MET A CA 1
ATOM 3727 C C . MET A 1 470 ? -16.240 -1.434 15.918 1.00 93.62 470 MET A C 1
ATOM 3729 O O . MET A 1 470 ? -17.019 -1.191 14.995 1.00 93.62 470 MET A O 1
ATOM 3733 N N . ASN A 1 471 ? -14.940 -1.182 15.852 1.00 92.56 471 ASN A N 1
ATOM 3734 C CA . ASN A 1 471 ? -14.295 -0.561 14.714 1.00 92.56 471 ASN A CA 1
ATOM 3735 C C . ASN A 1 471 ? -14.180 -1.546 13.537 1.00 92.56 471 ASN A C 1
ATOM 3737 O O . ASN A 1 471 ? -13.349 -2.461 13.547 1.00 92.56 471 ASN A O 1
ATOM 3741 N N . LEU A 1 472 ? -14.986 -1.336 12.491 1.00 90.62 472 LEU A N 1
ATOM 3742 C CA . LEU A 1 472 ? -14.914 -2.133 11.262 1.00 90.62 472 LEU A CA 1
ATOM 3743 C C . LEU A 1 472 ? -13.845 -1.626 10.291 1.00 90.62 472 LEU A C 1
ATOM 3745 O O . LEU A 1 472 ? -13.607 -2.261 9.270 1.00 90.62 472 LEU A O 1
ATOM 3749 N N . SER A 1 473 ? -13.180 -0.506 10.583 1.00 88.94 473 SER A N 1
ATOM 3750 C CA . SER A 1 473 ? -12.010 -0.067 9.813 1.00 88.94 473 SER A CA 1
ATOM 3751 C C . SER A 1 473 ? -10.747 -0.833 10.213 1.00 88.94 473 SER A C 1
ATOM 3753 O O . SER A 1 473 ? -9.754 -0.773 9.489 1.00 88.94 473 SER A O 1
ATOM 3755 N N . LYS A 1 474 ? -10.772 -1.587 11.325 1.00 85.38 474 LYS A N 1
ATOM 3756 C CA . LYS A 1 474 ? -9.732 -2.560 11.670 1.00 85.38 474 LYS A CA 1
ATOM 3757 C C . LYS A 1 474 ? -9.725 -3.702 10.649 1.00 85.38 474 LYS A C 1
ATOM 3759 O O . LYS A 1 474 ? -10.751 -4.332 10.380 1.00 85.38 474 LYS A O 1
ATOM 3764 N N . PHE A 1 475 ? -8.538 -4.026 10.143 1.00 74.94 475 PHE A N 1
ATOM 3765 C CA . PHE A 1 475 ? -8.355 -5.171 9.253 1.00 74.94 475 PHE A CA 1
ATOM 3766 C C . PHE A 1 475 ? -8.746 -6.476 9.968 1.00 74.94 475 PHE A C 1
ATOM 3768 O O . PHE A 1 475 ? -8.400 -6.681 11.132 1.00 74.94 475 PHE A O 1
ATOM 3775 N N . GLY A 1 476 ? -9.527 -7.317 9.288 1.00 70.06 476 GLY A N 1
ATOM 3776 C CA . GLY A 1 476 ? -10.108 -8.546 9.842 1.00 70.06 476 GLY A CA 1
ATOM 3777 C C . GLY A 1 476 ? -11.561 -8.380 10.296 1.00 70.06 476 GLY A C 1
ATOM 3778 O O . GLY A 1 476 ? -12.414 -9.142 9.844 1.00 70.06 476 GLY A O 1
ATOM 3779 N N . SER A 1 477 ? -11.870 -7.342 11.086 1.00 81.31 477 SER A N 1
ATOM 3780 C CA . SER A 1 477 ? -13.239 -7.084 11.573 1.00 81.31 477 SER A CA 1
ATOM 3781 C C . SER A 1 477 ? -14.224 -6.872 10.423 1.00 81.31 477 SER A C 1
ATOM 3783 O O . SER A 1 477 ? -15.298 -7.467 10.413 1.00 81.31 477 SER A O 1
ATOM 3785 N N . TYR A 1 478 ? -13.844 -6.060 9.429 1.00 82.44 478 TYR A N 1
ATOM 3786 C CA . TYR A 1 478 ? -14.700 -5.742 8.283 1.00 82.44 478 TYR A CA 1
ATOM 3787 C C . TYR A 1 478 ? -15.270 -6.996 7.610 1.00 82.44 478 TYR A C 1
ATOM 3789 O O . TYR A 1 478 ? -16.478 -7.120 7.439 1.00 82.44 478 TYR A O 1
ATOM 3797 N N . TRP A 1 479 ? -14.396 -7.944 7.264 1.00 78.56 479 TRP A N 1
ATOM 3798 C CA . TRP A 1 479 ? -14.759 -9.150 6.521 1.00 78.56 479 TRP A CA 1
ATOM 3799 C C . TRP A 1 479 ? -15.609 -10.116 7.335 1.00 78.56 479 TRP A C 1
ATOM 3801 O O . TRP A 1 479 ? -16.464 -10.786 6.769 1.00 78.56 479 TRP A O 1
ATOM 3811 N N . PHE A 1 480 ? -15.403 -10.167 8.652 1.00 79.69 480 PHE A N 1
ATOM 3812 C CA . PHE A 1 480 ? -16.211 -11.014 9.519 1.00 79.69 480 PHE A CA 1
ATOM 3813 C C . PHE A 1 480 ? -17.666 -10.529 9.591 1.00 79.69 480 PHE A C 1
ATOM 3815 O O . PHE A 1 480 ? -18.590 -11.337 9.576 1.00 79.69 480 PHE A O 1
ATOM 3822 N N . PHE A 1 481 ? -17.880 -9.212 9.629 1.00 83.19 481 PHE A N 1
ATOM 3823 C CA . PHE A 1 481 ? -19.214 -8.632 9.804 1.00 83.19 481 PHE A CA 1
ATOM 3824 C C . PHE A 1 481 ? -19.864 -8.134 8.513 1.00 83.19 481 PHE A C 1
ATOM 3826 O O . PHE A 1 481 ? -21.009 -7.697 8.564 1.00 83.19 481 PHE A O 1
ATOM 3833 N N . VAL A 1 482 ? -19.188 -8.216 7.360 1.00 78.69 482 VAL A N 1
ATOM 3834 C CA . VAL A 1 482 ? -19.681 -7.667 6.084 1.00 78.69 482 VAL A CA 1
ATOM 3835 C C . VAL A 1 482 ? -21.084 -8.153 5.720 1.00 78.69 482 VAL A C 1
ATOM 3837 O O . VAL A 1 482 ? -21.879 -7.376 5.194 1.00 78.69 482 VAL A O 1
ATOM 3840 N N . SER A 1 483 ? -21.421 -9.399 6.064 1.00 73.94 483 SER A N 1
ATOM 3841 C CA . SER A 1 483 ? -22.741 -9.998 5.838 1.00 73.94 483 SER A CA 1
ATOM 3842 C C . SER A 1 483 ? -23.864 -9.352 6.656 1.00 73.94 483 SER A C 1
ATOM 3844 O O . SER A 1 483 ? -25.018 -9.428 6.250 1.00 73.94 483 SER A O 1
ATOM 3846 N N . LEU A 1 484 ? -23.557 -8.687 7.775 1.00 70.62 484 LEU A N 1
ATOM 3847 C CA . LEU A 1 484 ? -24.551 -8.006 8.614 1.00 70.62 484 LEU A CA 1
ATOM 3848 C C . LEU A 1 484 ? -25.014 -6.662 8.040 1.00 70.62 484 LEU A C 1
ATOM 3850 O O . LEU A 1 484 ? -26.019 -6.122 8.494 1.00 70.62 484 LEU A O 1
ATOM 3854 N N . PHE A 1 485 ? -24.268 -6.088 7.095 1.00 68.06 485 PHE A N 1
ATOM 3855 C CA . PHE A 1 485 ? -24.539 -4.743 6.574 1.00 68.06 485 PHE A CA 1
ATOM 3856 C C . PHE A 1 485 ? -24.390 -4.606 5.058 1.00 68.06 485 PHE A C 1
ATOM 3858 O O . PHE A 1 485 ? -24.673 -3.549 4.498 1.00 68.06 485 PHE A O 1
ATOM 3865 N N . SER A 1 486 ? -23.985 -5.668 4.365 1.00 61.97 486 SER A N 1
ATOM 3866 C CA . SER A 1 486 ? -24.044 -5.740 2.911 1.00 61.97 486 SER A CA 1
ATOM 3867 C C . SER A 1 486 ? -25.235 -6.599 2.503 1.00 61.97 486 SER A C 1
ATOM 3869 O O . SER A 1 486 ? -25.148 -7.819 2.515 1.00 61.97 486 SER A O 1
ATOM 3871 N N . ASN A 1 487 ? -26.307 -5.973 2.009 1.00 49.25 487 ASN A N 1
ATOM 3872 C CA . ASN A 1 487 ? -27.370 -6.656 1.245 1.00 49.25 487 ASN A CA 1
ATOM 3873 C C . ASN A 1 487 ? -26.873 -7.224 -0.105 1.00 49.25 487 ASN A C 1
ATOM 3875 O O . ASN A 1 487 ? -27.669 -7.589 -0.967 1.00 49.25 487 ASN A O 1
ATOM 3879 N N . ARG A 1 488 ? -25.558 -7.247 -0.343 1.00 42.41 488 ARG A N 1
ATOM 3880 C CA . ARG A 1 488 ? -24.960 -7.776 -1.563 1.00 42.41 488 ARG A CA 1
ATOM 3881 C C . ARG A 1 488 ? -24.600 -9.230 -1.309 1.00 42.41 488 ARG A C 1
ATOM 3883 O O . ARG A 1 488 ? -23.598 -9.506 -0.655 1.00 42.41 488 ARG A O 1
ATOM 3890 N N . GLN A 1 489 ? -25.435 -10.130 -1.826 1.00 29.86 489 GLN A N 1
ATOM 3891 C CA . GLN A 1 489 ? -24.987 -11.468 -2.199 1.00 29.86 489 GLN A CA 1
ATOM 3892 C C . GLN A 1 489 ? -23.733 -11.286 -3.067 1.00 29.86 489 GLN A C 1
ATOM 3894 O O . GLN A 1 489 ? -23.802 -10.621 -4.103 1.00 29.86 489 GLN A O 1
ATOM 3899 N N . TYR A 1 490 ? -22.590 -11.760 -2.577 1.00 32.31 490 TYR A N 1
ATOM 3900 C CA . TYR A 1 490 ? -21.375 -11.913 -3.374 1.00 32.31 490 TYR A CA 1
ATOM 3901 C C . TYR A 1 490 ? -21.334 -13.315 -3.956 1.00 32.31 490 TYR A C 1
ATOM 3903 O O . TYR A 1 490 ? -21.695 -14.253 -3.205 1.00 32.31 490 TYR A O 1
#